Protein AF-0000000087399184 (afdb_homodimer)

Solvent-accessible surface area (backbone atoms only — not comparable to full-atom values): 32942 Å² total; per-residue (Å²): 134,83,80,76,79,78,78,76,74,74,73,71,74,70,77,68,63,53,72,43,82,43,70,51,56,51,53,71,52,62,38,62,63,51,80,40,55,45,68,60,64,39,44,40,32,40,41,39,40,37,60,69,41,22,18,40,38,37,37,50,84,40,52,25,35,52,70,45,80,89,36,70,55,24,29,40,34,38,42,43,81,86,74,78,65,67,53,68,28,19,25,39,47,91,64,73,43,91,41,28,64,58,89,46,73,46,71,50,91,42,33,50,38,33,39,34,40,36,30,37,90,70,71,98,62,91,34,32,28,35,34,36,39,39,22,40,38,69,43,52,40,63,77,70,28,48,95,85,32,74,56,32,67,65,38,59,45,56,29,75,48,35,66,50,48,49,47,56,90,86,43,40,66,37,93,84,57,29,43,40,25,63,95,53,55,79,46,74,42,61,64,66,54,52,76,48,61,38,60,62,50,82,39,52,31,51,33,59,33,68,30,34,39,34,39,50,48,63,86,54,31,27,35,32,41,37,50,38,88,72,22,28,32,52,51,47,97,88,43,86,39,75,58,17,35,37,35,38,35,34,91,95,44,78,46,71,77,44,42,31,66,64,54,60,74,71,42,77,69,74,29,29,42,40,35,41,38,38,38,32,35,86,65,76,80,35,38,23,39,36,35,40,37,39,54,45,57,70,86,60,77,77,81,124,135,85,80,76,80,77,77,77,75,73,74,71,74,70,76,69,63,52,73,42,80,44,69,53,56,52,51,70,53,62,39,62,63,51,80,40,56,44,68,60,63,38,45,40,33,41,40,38,39,38,61,70,42,21,18,41,38,36,37,48,83,41,50,25,34,52,70,45,79,90,35,69,54,23,30,40,33,39,43,45,80,85,73,78,66,68,52,69,29,19,24,40,47,90,64,75,43,92,42,29,66,58,89,48,73,46,72,50,91,42,32,50,39,34,40,35,40,35,31,38,90,71,71,99,62,90,34,34,29,36,33,37,39,39,24,38,39,68,42,53,40,65,78,69,29,49,97,86,34,73,56,32,68,67,39,60,44,55,30,77,48,34,68,51,49,49,47,55,90,86,42,41,68,38,94,84,57,30,45,39,27,63,94,52,55,79,45,76,44,60,63,67,54,50,76,46,61,39,60,62,50,82,40,51,29,50,32,59,34,69,31,34,38,35,38,49,48,62,87,53,30,27,34,33,42,37,51,38,87,70,23,27,32,50,53,46,95,89,44,86,39,76,57,18,35,37,34,39,36,35,91,95,44,77,46,70,77,42,42,32,66,63,53,61,74,70,41,77,70,74,28,31,40,40,36,40,38,37,37,33,37,87,64,76,79,34,36,23,40,37,36,42,36,38,54,45,57,69,86,59,78,74,83,124

Structure (mmCIF, N/CA/C/O backbone):
data_AF-0000000087399184-model_v1
#
loop_
_entity.id
_entity.type
_entity.pdbx_description
1 polymer 'Mannan-binding lectin serine protease 1'
#
loop_
_atom_site.group_PDB
_atom_site.id
_atom_site.type_symbol
_atom_site.label_atom_id
_atom_site.label_alt_id
_atom_site.label_comp_id
_atom_site.label_asym_id
_atom_site.label_entity_id
_atom_site.label_seq_id
_atom_site.pdbx_PDB_ins_code
_atom_site.Cartn_x
_atom_site.Cartn_y
_atom_site.Cartn_z
_atom_site.occupancy
_atom_site.B_iso_or_equiv
_atom_site.auth_seq_id
_atom_site.auth_comp_id
_atom_site.auth_asym_id
_atom_site.auth_atom_id
_atom_site.pdbx_PDB_model_num
ATOM 1 N N . MET A 1 1 ? -76.688 12.922 3.107 1 29.83 1 MET A N 1
ATOM 2 C CA . MET A 1 1 ? -75.5 12.953 3.953 1 29.83 1 MET A CA 1
ATOM 3 C C . MET A 1 1 ? -74.25 12.617 3.146 1 29.83 1 MET A C 1
ATOM 5 O O . MET A 1 1 ? -74.125 11.5 2.645 1 29.83 1 MET A O 1
ATOM 9 N N . THR A 1 2 ? -73.688 13.625 2.377 1 36.72 2 THR A N 1
ATOM 10 C CA . THR A 1 2 ? -72.562 13.617 1.479 1 36.72 2 THR A CA 1
ATOM 11 C C . THR A 1 2 ? -71.25 13.305 2.248 1 36.72 2 THR A C 1
ATOM 13 O O . THR A 1 2 ? -70.938 14.008 3.203 1 36.72 2 THR A O 1
ATOM 16 N N . SER A 1 3 ? -70.938 12.039 2.457 1 37.38 3 SER A N 1
ATOM 17 C CA . SER A 1 3 ? -69.75 11.531 3.098 1 37.38 3 SER A CA 1
ATOM 18 C C . SER A 1 3 ? -68.5 12.07 2.41 1 37.38 3 SER A C 1
ATOM 20 O O . SER A 1 3 ? -68.312 11.867 1.208 1 37.38 3 SER A O 1
ATOM 22 N N . GLY A 1 4 ? -68.062 13.305 2.662 1 31.2 4 GLY A N 1
ATOM 23 C CA . GLY A 1 4 ? -66.812 13.844 2.162 1 31.2 4 GLY A CA 1
ATOM 24 C C . GLY A 1 4 ? -65.625 13.016 2.553 1 31.2 4 GLY A C 1
ATOM 25 O O . GLY A 1 4 ? -65.375 12.781 3.738 1 31.2 4 GLY A O 1
ATOM 26 N N . ARG A 1 5 ? -65.125 12 1.702 1 39 5 ARG A N 1
ATOM 27 C CA . ARG A 1 5 ? -63.875 11.25 1.804 1 39 5 ARG A CA 1
ATOM 28 C C . ARG A 1 5 ? -62.688 12.188 1.937 1 39 5 ARG A C 1
ATOM 30 O O . ARG A 1 5 ? -62.406 12.961 1.023 1 39 5 ARG A O 1
ATOM 37 N N . CYS A 1 6 ? -62.344 12.68 3.113 1 32.59 6 CYS A N 1
ATOM 38 C CA . CYS A 1 6 ? -61.094 13.406 3.334 1 32.59 6 CYS A CA 1
ATOM 39 C C . CYS A 1 6 ? -59.906 12.555 2.969 1 32.59 6 CYS A C 1
ATOM 41 O O . CYS A 1 6 ? -59.688 11.492 3.557 1 32.59 6 CYS A O 1
ATOM 43 N N . ALA A 1 7 ? -59.469 12.555 1.679 1 35 7 ALA A N 1
ATOM 44 C CA . ALA A 1 7 ? -58.219 11.977 1.243 1 35 7 ALA A CA 1
ATOM 45 C C . ALA A 1 7 ? -57.062 12.484 2.092 1 35 7 ALA A C 1
ATOM 47 O O . ALA A 1 7 ? -56.75 13.688 2.102 1 35 7 ALA A O 1
ATOM 48 N N . PHE A 1 8 ? -56.75 11.922 3.219 1 35.72 8 PHE A N 1
ATOM 49 C CA . PHE A 1 8 ? -55.469 12.148 3.906 1 35.72 8 PHE A CA 1
ATOM 50 C C . PHE A 1 8 ? -54.312 11.883 2.975 1 35.72 8 PHE A C 1
ATOM 52 O O . PHE A 1 8 ? -54.094 10.75 2.527 1 35.72 8 PHE A O 1
ATOM 59 N N . VAL A 1 9 ? -53.969 12.836 2.074 1 35.72 9 VAL A N 1
ATOM 60 C CA . VAL A 1 9 ? -52.719 12.766 1.363 1 35.72 9 VAL A CA 1
ATOM 61 C C . VAL A 1 9 ? -51.562 12.625 2.363 1 35.72 9 VAL A C 1
ATOM 63 O O . VAL A 1 9 ? -51.344 13.523 3.176 1 35.72 9 VAL A O 1
ATOM 66 N N . LEU A 1 10 ? -51.281 11.477 2.799 1 34.38 10 LEU A N 1
ATOM 67 C CA . LEU A 1 10 ? -50 11.219 3.451 1 34.38 10 LEU A CA 1
ATOM 68 C C . LEU A 1 10 ? -48.844 11.727 2.598 1 34.38 10 LEU A C 1
ATOM 70 O O . LEU A 1 10 ? -48.594 11.211 1.508 1 34.38 10 LEU A O 1
ATOM 74 N N . LEU A 1 11 ? -48.656 13.047 2.566 1 33.34 11 LEU A N 1
ATOM 75 C CA . LEU A 1 11 ? -47.406 13.531 2.033 1 33.34 11 LEU A CA 1
ATOM 76 C C . LEU A 1 11 ? -46.219 12.758 2.619 1 33.34 11 LEU A C 1
ATOM 78 O O . LEU A 1 11 ? -45.906 12.906 3.801 1 33.34 11 LEU A O 1
ATOM 82 N N . LEU A 1 12 ? -46.125 11.547 2.238 1 37.66 12 LEU A N 1
ATOM 83 C CA . LEU A 1 12 ? -44.812 10.93 2.443 1 37.66 12 LEU A CA 1
ATOM 84 C C . LEU A 1 12 ? -43.688 11.867 2.006 1 37.66 12 LEU A C 1
ATOM 86 O O . LEU A 1 12 ? -43.531 12.148 0.814 1 37.66 12 LEU A O 1
ATOM 90 N N . LEU A 1 13 ? -43.469 12.969 2.689 1 36.5 13 LEU A N 1
ATOM 91 C CA . LEU A 1 13 ? -42.219 13.688 2.477 1 36.5 13 LEU A CA 1
ATOM 92 C C . LEU A 1 13 ? -41.062 12.711 2.264 1 36.5 13 LEU A C 1
ATOM 94 O O . LEU A 1 13 ? -40.688 11.969 3.18 1 36.5 13 LEU A O 1
ATOM 98 N N . LEU A 1 14 ? -40.969 12.078 1.201 1 39.62 14 LEU A N 1
ATOM 99 C CA . LEU A 1 14 ? -39.781 11.367 0.758 1 39.62 14 LEU A CA 1
ATOM 100 C C . LEU A 1 14 ? -38.531 12.164 1.068 1 39.62 14 LEU A C 1
ATOM 102 O O . LEU A 1 14 ? -38.344 13.266 0.548 1 39.62 14 LEU A O 1
ATOM 106 N N . ARG A 1 15 ? -38.031 12.148 2.307 1 48.31 15 ARG A N 1
ATOM 107 C CA . ARG A 1 15 ? -36.719 12.688 2.623 1 48.31 15 ARG A CA 1
ATOM 108 C C . ARG A 1 15 ? -35.719 12.336 1.539 1 48.31 15 ARG A C 1
ATOM 110 O O . ARG A 1 15 ? -35.469 11.156 1.273 1 48.31 15 ARG A O 1
ATOM 117 N N . VAL A 1 16 ? -35.656 13.031 0.496 1 51.69 16 VAL A N 1
ATOM 118 C CA . VAL A 1 16 ? -34.719 12.906 -0.616 1 51.69 16 VAL A CA 1
ATOM 119 C C . VAL A 1 16 ? -33.312 12.789 -0.08 1 51.69 16 VAL A C 1
ATOM 121 O O . VAL A 1 16 ? -32.812 13.703 0.591 1 51.69 16 VAL A O 1
ATOM 124 N N . THR A 1 17 ? -32.906 11.57 0.251 1 63 17 THR A N 1
ATOM 125 C CA . THR A 1 17 ? -31.469 11.367 0.519 1 63 17 THR A CA 1
ATOM 126 C C . THR A 1 17 ? -30.625 11.945 -0.612 1 63 17 THR A C 1
ATOM 128 O O . THR A 1 17 ? -30.859 11.648 -1.784 1 63 17 THR A O 1
ATOM 131 N N . HIS A 1 18 ? -30.062 13.156 -0.373 1 78.06 18 HIS A N 1
ATOM 132 C CA . HIS A 1 18 ? -29.094 13.695 -1.318 1 78.06 18 HIS A CA 1
ATOM 133 C C . HIS A 1 18 ? -27.797 12.875 -1.312 1 78.06 18 HIS A C 1
ATOM 135 O O . HIS A 1 18 ? -27.125 12.773 -0.284 1 78.06 18 HIS A O 1
ATOM 141 N N . GLY A 1 19 ? -27.609 11.961 -2.287 1 84.94 19 GLY A N 1
ATOM 142 C CA . GLY A 1 19 ? -26.422 11.125 -2.408 1 84.94 19 GLY A CA 1
ATOM 143 C C . GLY A 1 19 ? -25.297 11.797 -3.164 1 84.94 19 GLY A C 1
ATOM 144 O O . GLY A 1 19 ? -25.531 12.438 -4.191 1 84.94 19 GLY A O 1
ATOM 145 N N . VAL A 1 20 ? -24.094 11.867 -2.529 1 91.88 20 VAL A N 1
ATOM 146 C CA . VAL A 1 20 ? -22.891 12.406 -3.162 1 91.88 20 VAL A CA 1
ATOM 147 C C . VAL A 1 20 ? -21.922 11.266 -3.48 1 91.88 20 VAL A C 1
ATOM 149 O O . VAL A 1 20 ? -21.625 10.43 -2.619 1 91.88 20 VAL A O 1
ATOM 152 N N . ASN A 1 21 ? -21.547 11.172 -4.719 1 93.44 21 ASN A N 1
ATOM 153 C CA . ASN A 1 21 ? -20.531 10.188 -5.094 1 93.44 21 ASN A CA 1
ATOM 154 C C . ASN A 1 21 ? -19.125 10.734 -4.941 1 93.44 21 ASN A C 1
ATOM 156 O O . ASN A 1 21 ? -18.812 11.805 -5.465 1 93.44 21 ASN A O 1
ATOM 160 N N . VAL A 1 22 ? -18.359 10.008 -4.148 1 93.31 22 VAL A N 1
ATOM 161 C CA . VAL A 1 22 ? -16.969 10.383 -3.92 1 93.31 22 VAL A CA 1
ATOM 162 C C . VAL A 1 22 ? -16.047 9.312 -4.5 1 93.31 22 VAL A C 1
ATOM 164 O O . VAL A 1 22 ? -16.094 8.156 -4.082 1 93.31 22 V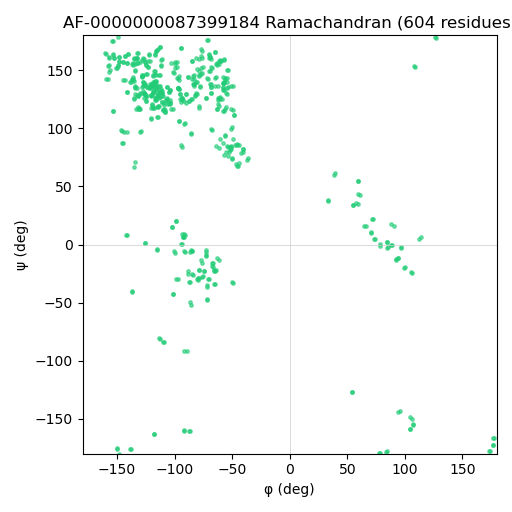AL A O 1
ATOM 167 N N . THR A 1 23 ? -15.25 9.766 -5.461 1 93.06 23 THR A N 1
ATOM 168 C CA . THR A 1 23 ? -14.383 8.812 -6.133 1 93.06 23 THR A CA 1
ATOM 169 C C . THR A 1 23 ? -12.93 9.273 -6.086 1 93.06 23 THR A C 1
ATOM 171 O O . THR A 1 23 ? -12.656 10.461 -5.891 1 93.06 23 THR A O 1
ATOM 174 N N . GLY A 1 24 ? -12.039 8.344 -6.223 1 92.69 24 GLY A N 1
ATOM 175 C CA . GLY A 1 24 ? -10.617 8.648 -6.219 1 92.69 24 GLY A CA 1
ATOM 176 C C . GLY A 1 24 ? -9.836 7.832 -5.203 1 92.69 24 GLY A C 1
ATOM 177 O O . GLY A 1 24 ? -10.422 7.098 -4.406 1 92.69 24 GLY A O 1
ATOM 178 N N . LEU A 1 25 ? -8.539 8.047 -5.176 1 95.5 25 LEU A N 1
ATOM 179 C CA . LEU A 1 25 ? -7.668 7.277 -4.293 1 95.5 25 LEU A CA 1
ATOM 180 C C . LEU A 1 25 ? -7.738 7.805 -2.863 1 95.5 25 LEU A C 1
ATOM 182 O O . LEU A 1 25 ? -7.344 7.117 -1.921 1 95.5 25 LEU A O 1
ATOM 186 N N . TYR A 1 26 ? -8.172 9.102 -2.771 1 97.19 26 TYR A N 1
ATOM 187 C CA . TYR A 1 26 ? -8.32 9.703 -1.452 1 97.19 26 TYR A CA 1
ATOM 188 C C . TYR A 1 26 ? -9.242 10.922 -1.505 1 97.19 26 TYR A C 1
ATOM 190 O O . TYR A 1 26 ? -9.539 11.43 -2.586 1 97.19 26 TYR A O 1
ATOM 198 N N . GLY A 1 27 ? -9.664 11.32 -0.363 1 96.5 27 GLY A N 1
ATOM 199 C CA . GLY A 1 27 ? -10.523 12.484 -0.299 1 96.5 27 GLY A CA 1
ATOM 200 C C . GLY A 1 27 ? -11.078 12.742 1.091 1 96.5 27 GLY A C 1
ATOM 201 O O . GLY A 1 27 ? -10.656 12.109 2.059 1 96.5 27 GLY A O 1
ATOM 202 N N . SER A 1 28 ? -11.922 13.797 1.143 1 96.25 28 SER A N 1
ATOM 203 C CA . SER A 1 28 ? -12.555 14.164 2.406 1 96.25 28 SER A CA 1
ATOM 204 C C . SER A 1 28 ? -13.969 14.695 2.186 1 96.25 28 SER A C 1
ATOM 206 O O . SER A 1 28 ? -14.336 15.062 1.066 1 96.25 28 SER A O 1
ATOM 208 N N . PHE A 1 29 ? -14.742 14.625 3.146 1 96 29 PHE A N 1
ATOM 209 C CA . PHE A 1 29 ? -16.078 15.219 3.143 1 96 29 PHE A CA 1
ATOM 210 C C . PHE A 1 29 ? -16.469 15.672 4.543 1 96 29 PHE A C 1
ATOM 212 O O . PHE A 1 29 ? -15.852 15.266 5.531 1 96 29 PHE A O 1
ATOM 219 N N . THR A 1 30 ? -17.469 16.547 4.609 1 96.31 30 THR A N 1
ATOM 220 C CA . THR A 1 30 ? -17.891 17.125 5.883 1 96.31 30 THR A CA 1
ATOM 221 C C . THR A 1 30 ? -19.406 17.125 6.004 1 96.31 30 THR A C 1
ATOM 223 O O . THR A 1 30 ? -20.109 16.984 5.004 1 96.31 30 THR A O 1
ATOM 226 N N . SER A 1 31 ? -19.859 17.219 7.25 1 96.25 31 SER A N 1
ATOM 227 C CA . SER A 1 31 ? -21.281 17.469 7.449 1 96.25 31 SER A CA 1
ATOM 228 C C . SER A 1 31 ? -21.719 18.781 6.809 1 96.25 31 SER A C 1
ATOM 230 O O . SER A 1 31 ? -20.875 19.656 6.566 1 96.25 31 SER A O 1
ATOM 232 N N . PRO A 1 32 ? -22.984 18.875 6.551 1 95.19 32 PRO A N 1
ATOM 233 C CA . PRO A 1 32 ? -23.453 20.141 5.98 1 95.19 32 PRO A CA 1
ATOM 234 C C . PRO A 1 32 ? -23.125 21.344 6.859 1 95.19 32 PRO A C 1
ATOM 236 O O . PRO A 1 32 ? -23.312 21.297 8.078 1 95.19 32 PRO A O 1
ATOM 239 N N . ASN A 1 33 ? -22.562 22.469 6.27 1 94.62 33 ASN A N 1
ATOM 240 C CA . ASN A 1 33 ? -22.297 23.766 6.906 1 94.62 33 ASN A CA 1
ATOM 241 C C . ASN A 1 33 ? -21.031 23.703 7.75 1 94.62 33 ASN A C 1
ATOM 243 O O . ASN A 1 33 ? -20.641 24.703 8.359 1 94.62 33 ASN A O 1
ATOM 247 N N . PHE A 1 34 ? -20.406 22.625 7.797 1 93.94 34 PHE A N 1
ATOM 248 C CA . PHE A 1 34 ? -19.156 22.547 8.555 1 93.94 34 PHE A CA 1
ATOM 249 C C . PHE A 1 34 ? -18.219 23.672 8.156 1 93.94 34 PHE A C 1
ATOM 251 O O . PHE A 1 34 ? -18.062 23.969 6.969 1 93.94 34 PHE A O 1
ATOM 258 N N . PRO A 1 35 ? -17.578 24.328 9.07 1 93.12 35 PRO A N 1
ATOM 259 C CA . PRO A 1 35 ? -17.406 23.984 10.484 1 93.12 35 PRO A CA 1
ATOM 260 C C . PRO A 1 35 ? -18.453 24.625 11.383 1 93.12 35 PRO A C 1
ATOM 262 O O . PRO A 1 35 ? -18.312 24.625 12.609 1 93.12 35 PRO A O 1
ATOM 265 N N . LEU A 1 36 ? -19.422 25.219 10.797 1 93.69 36 LEU A N 1
ATOM 266 C CA . LEU A 1 36 ? -20.562 25.719 11.562 1 93.69 36 LEU A CA 1
ATOM 267 C C . LEU A 1 36 ? -21.5 24.578 11.953 1 93.69 36 LEU A C 1
ATOM 269 O O . LEU A 1 36 ? -21.406 23.484 11.406 1 93.69 36 LEU A O 1
ATOM 273 N N . PRO A 1 37 ? -22.359 24.828 12.93 1 95.12 37 PRO A N 1
ATOM 274 C CA . PRO A 1 37 ? -23.281 23.781 13.312 1 95.12 37 PRO A CA 1
ATOM 275 C C . PRO A 1 37 ? -24.141 23.281 12.148 1 95.12 37 PRO A C 1
ATOM 277 O O . PRO A 1 37 ? -24.547 24.078 11.297 1 95.12 37 PRO A O 1
ATOM 280 N N . TYR A 1 38 ? -24.359 21.953 12.07 1 95.69 38 TYR A N 1
ATOM 281 C CA . TYR A 1 38 ? -25.141 21.375 10.984 1 95.69 38 TYR A CA 1
ATOM 282 C C . TYR A 1 38 ? -26.641 21.625 11.18 1 95.69 38 TYR A C 1
ATOM 284 O O . TYR A 1 38 ? -27.109 21.719 12.312 1 95.69 38 TYR A O 1
ATOM 292 N N . PRO A 1 39 ? -27.391 21.672 10.039 1 95.06 39 PRO A N 1
ATOM 293 C CA . PRO A 1 39 ? -28.828 21.938 10.133 1 95.06 39 PRO A CA 1
ATOM 294 C C . PRO A 1 39 ? -29.625 20.719 10.594 1 95.06 39 PRO A C 1
ATOM 296 O O . PRO A 1 39 ? -29.094 19.594 10.602 1 95.06 39 PRO A O 1
ATOM 299 N N . ASP A 1 40 ? -30.922 20.984 10.93 1 94.38 40 ASP A N 1
ATOM 300 C CA . ASP A 1 40 ? -31.844 19.906 11.297 1 94.38 40 ASP A CA 1
ATOM 301 C C . ASP A 1 40 ? -32.406 19.234 10.047 1 94.38 40 ASP A C 1
ATOM 303 O O . ASP A 1 40 ? -32.281 19.75 8.938 1 94.38 40 ASP A O 1
ATOM 307 N N . ASP A 1 41 ? -32.906 18 10.273 1 93.81 41 ASP A N 1
ATOM 308 C CA . ASP A 1 41 ? -33.625 17.25 9.258 1 93.81 41 ASP A CA 1
ATOM 309 C C . ASP A 1 41 ? -32.781 17 8.031 1 93.81 41 ASP A C 1
ATOM 311 O O . ASP A 1 41 ? -33.188 17.266 6.902 1 93.81 41 ASP A O 1
ATOM 315 N N . GLN A 1 42 ? -31.578 16.641 8.305 1 93.81 42 GLN A N 1
ATOM 316 C CA . GLN A 1 42 ? -30.672 16.312 7.215 1 93.81 42 GLN A CA 1
ATOM 317 C C . GLN A 1 42 ? -30.641 14.797 6.98 1 93.81 42 GLN A C 1
ATOM 319 O O . GLN A 1 42 ? -30.766 14.016 7.922 1 93.81 42 GLN A O 1
ATOM 324 N N . HIS A 1 43 ? -30.516 14.359 5.793 1 94.44 43 HIS A N 1
ATOM 325 C CA . HIS A 1 43 ? -30.266 12.992 5.344 1 94.44 43 HIS A CA 1
ATOM 326 C C . HIS A 1 43 ? -29.359 12.977 4.125 1 94.44 43 HIS A C 1
ATOM 328 O O . HIS A 1 43 ? -29.812 13.133 2.992 1 94.44 43 HIS A O 1
ATOM 334 N N . VAL A 1 44 ? -28.125 12.773 4.395 1 95.25 44 VAL A N 1
ATOM 335 C CA . VAL A 1 44 ? -27.109 12.852 3.344 1 95.25 44 VAL A CA 1
ATOM 336 C C . VAL A 1 44 ? -26.281 11.57 3.326 1 95.25 44 VAL A C 1
ATOM 338 O O . VAL A 1 44 ? -25.906 11.047 4.383 1 95.25 44 VAL A O 1
ATOM 341 N N . ALA A 1 45 ? -25.969 11.086 2.146 1 94 45 ALA A N 1
ATOM 342 C CA . ALA A 1 45 ? -25.172 9.875 1.999 1 94 45 ALA A CA 1
ATOM 343 C C . ALA A 1 45 ? -23.969 10.133 1.093 1 94 45 ALA A C 1
ATOM 345 O O . ALA A 1 45 ? -24.094 10.758 0.039 1 94 45 ALA A O 1
ATOM 346 N N . TRP A 1 46 ? -22.812 9.766 1.52 1 95.56 46 TRP A N 1
ATOM 347 C CA . TRP A 1 46 ? -21.625 9.758 0.69 1 95.56 46 TRP A CA 1
ATOM 348 C C . TRP A 1 46 ? -21.281 8.336 0.239 1 95.56 46 TRP A C 1
ATOM 350 O O . TRP A 1 46 ? -21 7.465 1.066 1 95.56 46 TRP A O 1
ATOM 360 N N . ASN A 1 47 ? -21.328 8.117 -1.014 1 94.81 47 ASN A N 1
ATOM 361 C CA . ASN A 1 47 ? -20.953 6.836 -1.598 1 94.81 47 ASN A CA 1
ATOM 362 C C . ASN A 1 47 ? -19.5 6.848 -2.09 1 94.81 47 ASN A C 1
ATOM 364 O O . ASN A 1 47 ? -19.203 7.426 -3.137 1 94.81 47 ASN A O 1
ATOM 368 N N . ILE A 1 48 ? -18.672 6.188 -1.361 1 95.75 48 ILE A N 1
ATOM 369 C CA . ILE A 1 48 ? -17.234 6.199 -1.645 1 95.75 48 ILE A CA 1
ATOM 370 C C . ILE A 1 48 ? -16.875 4.988 -2.494 1 95.75 48 ILE A C 1
ATOM 372 O O . ILE A 1 48 ? -17.266 3.861 -2.184 1 95.75 48 ILE A O 1
ATOM 376 N N . SER A 1 49 ? -16.156 5.23 -3.588 1 95.81 49 SER A N 1
ATOM 377 C CA . SER A 1 49 ? -15.656 4.168 -4.453 1 95.81 49 SER A CA 1
ATOM 378 C C . SER A 1 49 ? -14.172 4.367 -4.77 1 95.81 49 SER A C 1
ATOM 380 O O . SER A 1 49 ? -13.758 5.465 -5.145 1 95.81 49 SER A O 1
ATOM 382 N N . VAL A 1 50 ? -13.43 3.332 -4.531 1 96.69 50 VAL A N 1
ATOM 383 C CA . VAL A 1 50 ? -12.023 3.342 -4.922 1 96.69 50 VAL A CA 1
ATOM 384 C C . VAL A 1 50 ? -11.773 2.264 -5.973 1 96.69 50 VAL A C 1
ATOM 386 O O . VAL A 1 50 ? -12.625 1.407 -6.211 1 96.69 50 VAL A O 1
ATOM 389 N N . PRO A 1 51 ? -10.672 2.285 -6.629 1 95.75 51 PRO A N 1
ATOM 390 C CA . PRO A 1 51 ? -10.406 1.32 -7.699 1 95.75 51 PRO A CA 1
ATOM 391 C C . PRO A 1 51 ? -10.352 -0.119 -7.191 1 95.75 51 PRO A C 1
ATOM 393 O O . PRO A 1 51 ? -10.031 -0.356 -6.027 1 95.75 51 PRO A O 1
ATOM 396 N N . GLY A 1 52 ? -10.641 -1.02 -8.102 1 94.81 52 GLY A N 1
ATOM 397 C CA . GLY A 1 52 ? -10.508 -2.428 -7.766 1 94.81 52 GLY A CA 1
ATOM 398 C C . GLY A 1 52 ? -9.133 -2.785 -7.227 1 94.81 52 GLY A C 1
ATOM 399 O O . GLY A 1 52 ? -8.133 -2.184 -7.617 1 94.81 52 GLY A O 1
ATOM 400 N N . GLY A 1 53 ? -9.117 -3.848 -6.336 1 94.81 53 GLY A N 1
ATOM 401 C CA . GLY A 1 53 ? -7.855 -4.246 -5.734 1 94.81 53 GLY A CA 1
ATOM 402 C C . GLY A 1 53 ? -7.492 -3.432 -4.508 1 94.81 53 GLY A C 1
ATOM 403 O O . GLY A 1 53 ? -6.414 -3.605 -3.938 1 94.81 53 GLY A O 1
ATOM 404 N N . HIS A 1 54 ? -8.406 -2.504 -4.148 1 96.44 54 HIS A N 1
ATOM 405 C CA . HIS A 1 54 ? -8.195 -1.675 -2.971 1 96.44 54 HIS A CA 1
ATOM 406 C C . HIS A 1 54 ? -9.367 -1.777 -2.002 1 96.44 54 HIS A C 1
ATOM 408 O O . HIS A 1 54 ? -10.469 -2.162 -2.396 1 96.44 54 HIS A O 1
ATOM 414 N N . ARG A 1 55 ? -9.039 -1.525 -0.836 1 95 55 ARG A N 1
ATOM 415 C CA . ARG A 1 55 ? -10.07 -1.317 0.168 1 95 55 ARG A CA 1
ATOM 416 C C . ARG A 1 55 ? -10.086 0.13 0.648 1 95 55 ARG A C 1
ATOM 418 O O . ARG A 1 55 ? -9.203 0.914 0.301 1 95 55 ARG A O 1
ATOM 425 N N . ILE A 1 56 ? -11.109 0.47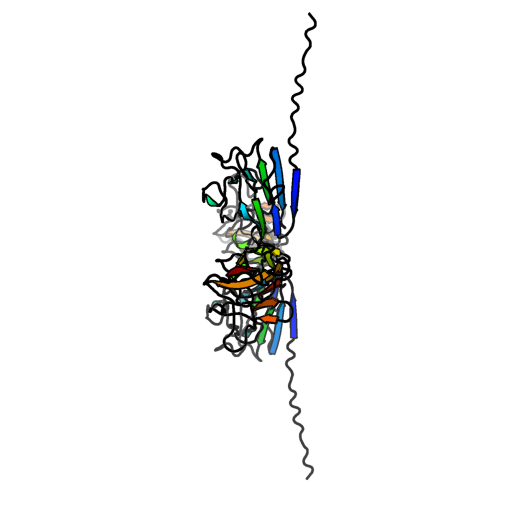8 1.404 1 95.56 56 ILE A N 1
ATOM 426 C CA . ILE A 1 56 ? -11.273 1.866 1.82 1 95.56 56 ILE A CA 1
ATOM 427 C C . ILE A 1 56 ? -10.891 2.016 3.289 1 95.56 56 ILE A C 1
ATOM 429 O O . ILE A 1 56 ? -11.289 1.206 4.129 1 95.56 56 ILE A O 1
ATOM 433 N N . ARG A 1 57 ? -10.117 2.938 3.574 1 96.25 57 ARG A N 1
ATOM 434 C CA . ARG A 1 57 ? -9.758 3.383 4.918 1 96.25 57 ARG A CA 1
ATOM 435 C C . ARG A 1 57 ? -10.477 4.684 5.27 1 96.25 57 ARG A C 1
ATOM 437 O O . ARG A 1 57 ? -10.32 5.688 4.574 1 96.25 57 ARG A O 1
ATOM 444 N N . LEU A 1 58 ? -11.234 4.68 6.312 1 95.62 58 LEU A N 1
ATOM 445 C CA . LEU A 1 58 ? -12.016 5.844 6.703 1 95.62 58 LEU A CA 1
ATOM 446 C C . LEU A 1 58 ? -11.742 6.227 8.156 1 95.62 58 LEU A C 1
ATOM 448 O O . LEU A 1 58 ? -11.664 5.355 9.023 1 95.62 58 LEU A O 1
ATOM 452 N N . TYR A 1 59 ? -11.594 7.48 8.414 1 95 59 TYR A N 1
ATOM 453 C CA . TYR A 1 59 ? -11.43 7.973 9.773 1 95 59 TYR A CA 1
ATOM 454 C C . TYR A 1 59 ? -11.906 9.414 9.891 1 95 59 TYR A C 1
ATOM 456 O O . TYR A 1 59 ? -12.109 10.094 8.883 1 95 59 TYR A O 1
ATOM 464 N N . PHE A 1 60 ? -12.125 9.867 11.102 1 93.75 60 PHE A N 1
ATOM 465 C CA . PHE A 1 60 ? -12.688 11.195 11.344 1 93.75 60 PHE A CA 1
ATOM 466 C C . PHE A 1 60 ? -11.664 12.094 12.023 1 93.75 60 PHE A C 1
ATOM 468 O O . PHE A 1 60 ? -11.062 11.719 13.031 1 93.75 60 PHE A O 1
ATOM 475 N N . GLY A 1 61 ? -11.445 13.242 11.406 1 91.5 61 GLY A N 1
ATOM 476 C CA . GLY A 1 61 ? -10.562 14.219 12.008 1 91.5 61 GLY A CA 1
ATOM 477 C C . GLY A 1 61 ? -11.25 15.102 13.031 1 91.5 61 GLY A C 1
ATOM 478 O O . GLY A 1 61 ? -10.602 15.703 13.891 1 91.5 61 GLY A O 1
ATOM 479 N N . HIS A 1 62 ? -12.5 15.266 12.898 1 92.12 62 HIS A N 1
ATOM 480 C CA . HIS A 1 62 ? -13.375 16 13.797 1 92.12 62 HIS A CA 1
ATOM 481 C C . HIS A 1 62 ? -14.734 15.336 13.914 1 92.12 62 HIS A C 1
ATOM 483 O O . HIS A 1 62 ? -15.281 14.844 12.922 1 92.12 62 HIS A O 1
ATOM 489 N N . PHE A 1 63 ? -15.242 15.383 15.164 1 93.75 63 PHE A N 1
ATOM 490 C CA . PHE A 1 63 ? -16.531 14.734 15.352 1 93.75 63 PHE A CA 1
ATOM 491 C C . PHE A 1 63 ? -17.297 15.352 16.516 1 93.75 63 PHE A C 1
ATOM 493 O O . PHE A 1 63 ? -16.844 15.281 17.656 1 93.75 63 PHE A O 1
ATOM 500 N N . SER A 1 64 ? -18.375 15.945 16.188 1 93.81 64 SER A N 1
ATOM 501 C CA . SER A 1 64 ? -19.234 16.594 17.172 1 93.81 64 SER A CA 1
ATOM 502 C C . SER A 1 64 ? -20.703 16.484 16.781 1 93.81 64 SER A C 1
ATOM 504 O O . SER A 1 64 ? -21.203 17.281 15.992 1 93.81 64 SER A O 1
ATOM 506 N N . LEU A 1 65 ? -21.375 15.477 17.422 1 94.69 65 LEU A N 1
ATOM 507 C CA . LEU A 1 65 ? -22.797 15.289 17.141 1 94.69 65 LEU A CA 1
ATOM 508 C C . LEU A 1 65 ? -23.594 15.258 18.453 1 94.69 65 LEU A C 1
ATOM 510 O O . LEU A 1 65 ? -23.031 15.023 19.516 1 94.69 65 LEU A O 1
ATOM 514 N N . GLU A 1 66 ? -24.859 15.492 18.297 1 93.44 66 GLU A N 1
ATOM 515 C CA . GLU A 1 66 ? -25.75 15.453 19.453 1 93.44 66 GLU A CA 1
ATOM 516 C C . GLU A 1 66 ? -25.734 14.078 20.109 1 93.44 66 GLU A C 1
ATOM 518 O O . GLU A 1 66 ? -25.969 13.062 19.469 1 93.44 66 GLU A O 1
ATOM 523 N N . PRO A 1 67 ? -25.438 14.109 21.422 1 90.75 67 PRO A N 1
ATOM 524 C CA . PRO A 1 67 ? -25.422 12.828 22.125 1 90.75 67 PRO A CA 1
ATOM 525 C C . PRO A 1 67 ? -26.828 12.242 22.312 1 90.75 67 PRO A C 1
ATOM 527 O O . PRO A 1 67 ? -27.797 12.992 22.484 1 90.75 67 PRO A O 1
ATOM 530 N N . SER A 1 68 ? -26.891 11.023 22.188 1 89.06 68 SER A N 1
ATOM 531 C CA . SER A 1 68 ? -28.141 10.312 22.484 1 89.06 68 SER A CA 1
ATOM 532 C C . SER A 1 68 ? -27.875 8.852 22.812 1 89.06 68 SER A C 1
ATOM 534 O O . SER A 1 68 ? -26.828 8.305 22.453 1 89.06 68 SER A O 1
ATOM 536 N N . ASN A 1 69 ? -28.766 8.336 23.547 1 87.38 69 ASN A N 1
ATOM 537 C CA . ASN A 1 69 ? -28.656 6.906 23.812 1 87.38 69 ASN A CA 1
ATOM 538 C C . ASN A 1 69 ? -28.766 6.082 22.531 1 87.38 69 ASN A C 1
ATOM 540 O O . ASN A 1 69 ? -29.703 6.246 21.766 1 87.38 69 ASN A O 1
ATOM 544 N N . ARG A 1 70 ? -27.766 5.32 22.219 1 87.12 70 ARG A N 1
ATOM 545 C CA . ARG A 1 70 ? -27.688 4.426 21.062 1 87.12 70 ARG A CA 1
ATOM 546 C C . ARG A 1 70 ? -27.719 5.207 19.75 1 87.12 70 ARG A C 1
ATOM 548 O O . ARG A 1 70 ? -28.188 4.699 18.734 1 87.12 70 ARG A O 1
ATOM 555 N N . CYS A 1 71 ? -27.469 6.504 19.891 1 90.56 71 CYS A N 1
ATOM 556 C CA . CYS A 1 71 ? -27.391 7.363 18.719 1 90.56 71 CYS A CA 1
ATOM 557 C C . CYS A 1 71 ? -28.703 7.344 17.938 1 90.56 71 CYS A C 1
ATOM 559 O O . CYS A 1 71 ? -28.703 7.129 16.719 1 90.56 71 CYS A O 1
ATOM 561 N N . GLU A 1 72 ? -29.766 7.648 18.625 1 89.69 72 GLU A N 1
ATOM 562 C CA . GLU A 1 72 ? -31.094 7.59 18.047 1 89.69 72 GLU A CA 1
ATOM 563 C C . GLU A 1 72 ? -31.469 8.914 17.375 1 89.69 72 GLU A C 1
ATOM 565 O O . GLU A 1 72 ? -32.312 8.945 16.484 1 89.69 72 GLU A O 1
ATOM 570 N N . TYR A 1 73 ? -30.859 9.961 17.766 1 92.19 73 TYR A N 1
ATOM 571 C CA . TYR A 1 73 ? -31.188 11.273 17.219 1 92.19 73 TYR A CA 1
ATOM 572 C C . TYR A 1 73 ? -30.312 11.609 16.031 1 92.19 73 TYR A C 1
ATOM 574 O O . TYR A 1 73 ? -30.562 11.156 14.906 1 92.19 73 TYR A O 1
ATOM 582 N N . ASP A 1 74 ? -29.188 12.266 16.266 1 94.31 74 ASP A N 1
ATOM 583 C CA . ASP A 1 74 ? -28.234 12.539 15.195 1 94.31 74 ASP A CA 1
ATOM 584 C C . ASP A 1 74 ? -27.125 11.492 15.164 1 94.31 74 ASP A C 1
ATOM 586 O O . ASP A 1 74 ? -26.594 11.117 16.219 1 94.31 74 ASP A O 1
ATOM 590 N N . TYR A 1 75 ? -26.844 11.016 13.93 1 94 75 TYR A N 1
ATOM 591 C CA . TYR A 1 75 ? -25.797 10 13.875 1 94 75 TYR A CA 1
ATOM 592 C C . TYR A 1 75 ? -25.156 9.938 12.492 1 94 75 TYR A C 1
ATOM 594 O O . TYR A 1 75 ? -25.719 10.453 11.523 1 94 75 TYR A O 1
ATOM 602 N N . VAL A 1 76 ? -24 9.352 12.484 1 94.69 76 VAL A N 1
ATOM 603 C CA . VAL A 1 76 ? -23.312 8.922 11.266 1 94.69 76 VAL A CA 1
ATOM 604 C C . VAL A 1 76 ? -23.25 7.402 11.211 1 94.69 76 VAL A C 1
ATOM 606 O O . VAL A 1 76 ? -22.875 6.754 12.195 1 94.69 76 VAL A O 1
ATOM 609 N N . GLN A 1 77 ? -23.625 6.926 10.109 1 91.69 77 GLN A N 1
ATOM 610 C CA . GLN A 1 77 ? -23.672 5.473 9.969 1 91.69 77 GLN A CA 1
ATOM 611 C C . GLN A 1 77 ? -22.875 5.016 8.742 1 91.69 77 GLN A C 1
ATOM 613 O O . GLN A 1 77 ? -22.953 5.633 7.68 1 91.69 77 GLN A O 1
ATOM 618 N N . GLN A 1 78 ? -22.062 4.074 9.023 1 88.44 78 GLN A N 1
ATOM 619 C CA . GLN A 1 78 ? -21.344 3.443 7.922 1 88.44 78 GLN A CA 1
ATOM 620 C C . GLN A 1 78 ? -22.078 2.197 7.43 1 88.44 78 GLN A C 1
ATOM 622 O O . GLN A 1 78 ? -22.391 1.302 8.219 1 88.44 78 GLN A O 1
ATOM 627 N N . VAL A 1 79 ? -22.328 2.186 6.191 1 78.19 79 VAL A N 1
ATOM 628 C CA . VAL A 1 79 ? -23.031 1.062 5.578 1 78.19 79 VAL A CA 1
ATOM 629 C C . VAL A 1 79 ? -22.109 0.36 4.586 1 78.19 79 VAL A C 1
ATOM 631 O O . VAL A 1 79 ? -21.531 1 3.701 1 78.19 79 VAL A O 1
ATOM 634 N N . LEU A 1 80 ? -21.688 -0.846 4.934 1 70.44 80 LEU A N 1
ATOM 635 C CA . LEU A 1 80 ? -20.828 -1.621 4.043 1 70.44 80 LEU A CA 1
ATOM 636 C C . LEU A 1 80 ? -21.656 -2.273 2.934 1 70.44 80 LEU A C 1
ATOM 638 O O . LEU A 1 80 ? -22.859 -2.486 3.09 1 70.44 80 LEU A O 1
ATOM 642 N N . ALA A 1 81 ? -21 -2.334 1.822 1 59.47 81 ALA A N 1
ATOM 643 C CA . ALA A 1 81 ? -21.672 -3.053 0.736 1 59.47 81 ALA A CA 1
ATOM 644 C C . ALA A 1 81 ? -22.031 -4.473 1.158 1 59.47 81 ALA A C 1
ATOM 646 O O . ALA A 1 81 ? -21.172 -5.219 1.644 1 59.47 81 ALA A O 1
ATOM 647 N N . GLY A 1 82 ? -23.281 -4.816 1.208 1 57.28 82 GLY A N 1
ATOM 648 C CA . GLY A 1 82 ? -23.891 -6.102 1.523 1 57.28 82 GLY A CA 1
ATOM 649 C C . GLY A 1 82 ? -24.688 -6.086 2.812 1 57.28 82 GLY A C 1
ATOM 650 O O . GLY A 1 82 ? -25.328 -7.082 3.168 1 57.28 82 GLY A O 1
ATOM 651 N N . GLY A 1 83 ? -24.922 -5.102 3.48 1 55.44 83 GLY A N 1
ATOM 652 C CA . GLY A 1 83 ? -26.016 -4.738 4.367 1 55.44 83 GLY A CA 1
ATOM 653 C C . GLY A 1 83 ? -25.75 -5.117 5.816 1 55.44 83 GLY A C 1
ATOM 654 O O . GLY A 1 83 ? -26.562 -4.805 6.695 1 55.44 83 GLY A O 1
ATOM 655 N N . ASN A 1 84 ? -24.688 -6.004 6.25 1 56.34 84 ASN A N 1
ATOM 656 C CA . ASN A 1 84 ? -24.938 -6.629 7.543 1 56.34 84 ASN A CA 1
ATOM 657 C C . ASN A 1 84 ? -24.484 -5.746 8.695 1 56.34 84 ASN A C 1
ATOM 659 O O . ASN A 1 84 ? -25.062 -5.773 9.781 1 56.34 84 ASN A O 1
ATOM 663 N N . GLU A 1 85 ? -23.172 -5.297 8.586 1 61.31 85 GLU A N 1
ATOM 664 C CA . GLU A 1 85 ? -22.719 -4.676 9.828 1 61.31 85 GLU A CA 1
ATOM 665 C C . GLU A 1 85 ? -22.594 -3.162 9.664 1 61.31 85 GLU A C 1
ATOM 667 O O . GLU A 1 85 ? -22.047 -2.682 8.664 1 61.31 85 GLU A O 1
ATOM 672 N N . THR A 1 86 ? -23.469 -2.449 10.469 1 76.81 86 THR A N 1
ATOM 673 C CA . THR A 1 86 ? -23.516 -0.994 10.406 1 76.81 86 THR A CA 1
ATOM 674 C C . THR A 1 86 ? -22.906 -0.374 11.656 1 76.81 86 THR A C 1
ATOM 676 O O . THR A 1 86 ? -23.125 -0.85 12.766 1 76.81 86 THR A O 1
ATOM 679 N N . LEU A 1 87 ? -21.766 0.328 11.508 1 86 87 LEU A N 1
ATOM 680 C CA . LEU A 1 87 ? -21.25 1.154 12.602 1 86 87 LEU A CA 1
ATOM 681 C C . LEU A 1 87 ? -21.984 2.49 12.656 1 86 87 LEU A C 1
ATOM 683 O O . LEU A 1 87 ? -22.25 3.104 11.625 1 86 87 LEU A O 1
ATOM 687 N N . ARG A 1 88 ? -22.453 2.795 13.906 1 90.25 88 ARG A N 1
ATOM 688 C CA . ARG A 1 88 ? -23.156 4.059 14.109 1 90.25 88 ARG A CA 1
ATOM 689 C C . ARG A 1 88 ? -22.453 4.902 15.172 1 90.25 88 ARG A C 1
ATOM 691 O O . ARG A 1 88 ? -22.047 4.387 16.219 1 90.25 88 ARG A O 1
ATOM 698 N N . PHE A 1 89 ? -22.297 6.176 14.867 1 92.94 89 PHE A N 1
ATOM 699 C CA . PHE A 1 89 ? -21.562 7.043 15.789 1 92.94 89 PHE A CA 1
ATOM 700 C C . PHE A 1 89 ? -22.375 8.297 16.109 1 92.94 89 PHE A C 1
ATOM 702 O O . PHE A 1 89 ? -23.125 8.797 15.25 1 92.94 89 PHE A O 1
ATOM 709 N N . CYS A 1 90 ? -22.266 8.742 17.266 1 92.19 90 CYS A N 1
ATOM 710 C CA . CYS A 1 90 ? -22.781 10.016 17.719 1 92.19 90 CYS A CA 1
ATOM 711 C C . CYS A 1 90 ? -21.938 10.594 18.844 1 92.19 90 CYS A C 1
ATOM 713 O O . CYS A 1 90 ? -20.812 10.125 19.078 1 92.19 90 CYS A O 1
ATOM 715 N N . ASP A 1 91 ? -22.266 11.625 19.422 1 87.25 91 ASP A N 1
ATOM 716 C CA . ASP A 1 91 ? -21.641 12.227 20.578 1 87.25 91 ASP A CA 1
ATOM 717 C C . ASP A 1 91 ? -20.438 13.094 20.172 1 87.25 91 ASP A C 1
ATOM 719 O O . ASP A 1 91 ? -20.25 13.383 18.984 1 87.25 91 ASP A O 1
ATOM 723 N N . GLU A 1 92 ? -19.797 13.641 21.156 1 79 92 GLU A N 1
ATOM 724 C CA . GLU A 1 92 ? -18.656 14.523 20.938 1 79 92 GLU A CA 1
ATOM 725 C C . GLU A 1 92 ? -17.344 13.836 21.297 1 79 92 GLU A C 1
ATOM 727 O O . GLU A 1 92 ? -17.266 13.109 22.281 1 79 92 GLU A O 1
ATOM 732 N N . GLU A 1 93 ? -16.406 13.977 20.5 1 68.56 93 GLU A N 1
ATOM 733 C CA . GLU A 1 93 ? -15.102 13.32 20.609 1 68.56 93 GLU A CA 1
ATOM 734 C C . GLU A 1 93 ? -14.516 13.492 22 1 68.56 93 GLU A C 1
ATOM 736 O O . GLU A 1 93 ? -13.852 12.594 22.516 1 68.56 93 GLU A O 1
ATOM 741 N N . GLU A 1 94 ? -14.789 14.586 22.641 1 66.88 94 GLU A N 1
ATOM 742 C CA . GLU A 1 94 ? -14.188 14.898 23.938 1 66.88 94 GLU A CA 1
ATOM 743 C C . GLU A 1 94 ? -14.688 13.945 25.016 1 66.88 94 GLU A C 1
ATOM 745 O O . GLU A 1 94 ? -14.047 13.781 26.047 1 66.88 94 GLU A O 1
ATOM 750 N N . LYS A 1 95 ? -15.75 13.273 24.703 1 64.06 95 LYS A N 1
ATOM 751 C CA . LYS A 1 95 ? -16.359 12.445 25.75 1 64.06 95 LYS A CA 1
ATOM 752 C C . LYS A 1 95 ? -15.82 11.023 25.703 1 64.06 95 LYS A C 1
ATOM 754 O O . LYS A 1 95 ? -16.109 10.211 26.594 1 64.06 95 LYS A O 1
ATOM 759 N N . ASN A 1 96 ? -14.867 10.781 24.891 1 64.44 96 ASN A N 1
ATOM 760 C CA . ASN A 1 96 ? -14.219 9.484 24.75 1 64.44 96 ASN A CA 1
ATOM 761 C C . ASN A 1 96 ? -15.195 8.336 24.984 1 64.44 96 ASN A C 1
ATOM 763 O O . ASN A 1 96 ? -14.883 7.391 25.719 1 64.44 96 ASN A O 1
ATOM 767 N N . SER A 1 97 ? -16.375 8.516 24.516 1 70.75 97 SER A N 1
ATOM 768 C CA . SER A 1 97 ? -17.406 7.48 24.672 1 70.75 97 SER A CA 1
ATOM 769 C C . SER A 1 97 ? -17.297 6.449 23.547 1 70.75 97 SER A C 1
ATOM 771 O O . SER A 1 97 ? -16.703 6.707 22.5 1 70.75 97 SER A O 1
ATOM 773 N N . GLU A 1 98 ? -17.812 5.281 23.781 1 76.56 98 GLU A N 1
ATOM 774 C CA . GLU A 1 98 ? -17.828 4.195 22.797 1 76.56 98 GLU A CA 1
ATOM 775 C C . GLU A 1 98 ? -18.656 4.57 21.578 1 76.56 98 GLU A C 1
ATOM 777 O O . GLU A 1 98 ? -18.516 3.955 20.516 1 76.56 98 GLU A O 1
ATOM 782 N N . SER A 1 99 ? -19.391 5.688 21.75 1 80.44 99 SER A N 1
ATOM 783 C CA . SER A 1 99 ? -20.297 6.07 20.672 1 80.44 99 SER A CA 1
ATOM 784 C C . SER A 1 99 ? -19.609 7.023 19.703 1 80.44 99 SER A C 1
ATOM 786 O O . SER A 1 99 ? -20.172 7.375 18.656 1 80.44 99 SER A O 1
ATOM 788 N N . THR A 1 100 ? -18.391 7.43 20.047 1 86.44 100 THR A N 1
ATOM 789 C CA . THR A 1 100 ? -17.625 8.32 19.172 1 86.44 100 THR A CA 1
ATOM 790 C C . THR A 1 100 ? -16.578 7.543 18.391 1 86.44 100 THR A C 1
ATOM 792 O O . THR A 1 100 ? -16.062 6.531 18.859 1 86.44 100 THR A O 1
ATOM 795 N N . PRO A 1 101 ? -16.281 7.941 17.25 1 86.88 101 PRO A N 1
ATOM 796 C CA . PRO A 1 101 ? -15.266 7.219 16.484 1 86.88 101 PRO A CA 1
ATOM 797 C C . PRO A 1 101 ? -13.859 7.402 17.047 1 86.88 101 PRO A C 1
ATOM 799 O O . PRO A 1 101 ? -13.039 6.484 16.984 1 86.88 101 PRO A O 1
ATOM 802 N N . GLY A 1 102 ? -13.609 8.602 17.688 1 84.94 102 GLY A N 1
ATOM 803 C CA . GLY A 1 102 ? -12.266 8.852 18.188 1 84.94 102 GLY A CA 1
ATOM 804 C C . GLY A 1 102 ? -11.188 8.688 17.141 1 84.94 102 GLY A C 1
ATOM 805 O O . GLY A 1 102 ? -11.281 9.266 16.047 1 84.94 102 GLY A O 1
ATOM 806 N N . ASN A 1 103 ? -10.18 7.84 17.5 1 85.94 103 ASN A N 1
ATOM 807 C CA . ASN A 1 103 ? -9.078 7.621 16.578 1 85.94 103 ASN A CA 1
ATOM 808 C C . ASN A 1 103 ? -9.258 6.328 15.789 1 85.94 103 ASN A C 1
ATOM 810 O O . ASN A 1 103 ? -8.289 5.797 15.234 1 85.94 103 ASN A O 1
ATOM 814 N N . MET A 1 104 ? -10.445 5.922 15.766 1 89.5 104 MET A N 1
ATOM 815 C CA . MET A 1 104 ? -10.734 4.66 15.094 1 89.5 104 MET A CA 1
ATOM 816 C C . MET A 1 104 ? -10.547 4.789 13.586 1 89.5 104 MET A C 1
ATOM 818 O O . MET A 1 104 ? -10.914 5.812 13 1 89.5 104 MET A O 1
ATOM 822 N N . VAL A 1 105 ? -9.938 3.74 13.031 1 92.69 105 VAL A N 1
ATOM 823 C CA . VAL A 1 105 ? -9.828 3.629 11.586 1 92.69 105 VAL A CA 1
ATOM 824 C C . VAL A 1 105 ? -10.742 2.516 11.078 1 92.69 105 VAL A C 1
ATOM 826 O O . VAL A 1 105 ? -10.641 1.371 11.523 1 92.69 105 VAL A O 1
ATOM 829 N N . ILE A 1 106 ? -11.594 2.869 10.242 1 92 106 ILE A N 1
ATOM 830 C CA . ILE A 1 106 ? -12.531 1.899 9.68 1 92 106 ILE A CA 1
ATOM 831 C C . ILE A 1 106 ? -11.992 1.373 8.352 1 92 106 ILE A C 1
ATOM 833 O O . ILE A 1 106 ? -11.703 2.15 7.441 1 92 106 ILE A O 1
ATOM 837 N N . LEU A 1 107 ? -11.883 0.046 8.258 1 92.81 107 LEU A N 1
ATOM 838 C CA . LEU A 1 107 ? -11.414 -0.594 7.031 1 92.81 107 LEU A CA 1
ATOM 839 C C . LEU A 1 107 ? -12.5 -1.474 6.422 1 92.81 107 LEU A C 1
ATOM 841 O O . LEU A 1 107 ? -13.148 -2.244 7.133 1 92.81 107 LEU A O 1
ATOM 845 N N . THR A 1 108 ? -12.664 -1.328 5.168 1 91.81 108 THR A N 1
ATOM 846 C CA . THR A 1 108 ? -13.648 -2.166 4.492 1 91.81 108 THR A CA 1
ATOM 847 C C . THR A 1 108 ? -12.984 -3.406 3.896 1 91.81 108 THR A C 1
ATOM 849 O O . THR A 1 108 ? -11.758 -3.496 3.844 1 91.81 108 THR A O 1
ATOM 852 N N . ALA A 1 109 ? -13.844 -4.367 3.449 1 86.94 109 ALA A N 1
ATOM 853 C CA . ALA A 1 109 ? -13.344 -5.555 2.766 1 86.94 109 ALA A CA 1
ATOM 854 C C . ALA A 1 109 ? -13.188 -5.305 1.268 1 86.94 109 ALA A C 1
ATOM 856 O O . ALA A 1 109 ? -12.281 -5.844 0.63 1 86.94 109 ALA A O 1
ATOM 857 N N . GLY A 1 110 ? -14.117 -4.422 0.753 1 89.56 110 GLY A N 1
ATOM 858 C CA . GLY A 1 110 ? -14.117 -4.137 -0.672 1 89.56 110 GLY A CA 1
ATOM 859 C C . GLY A 1 110 ? -13.844 -2.676 -0.985 1 89.56 110 GLY A C 1
ATOM 860 O O . GLY A 1 110 ? -13.305 -1.946 -0.154 1 89.56 110 GLY A O 1
ATOM 861 N N . ASN A 1 111 ? -14.211 -2.385 -2.221 1 94.62 111 ASN A N 1
ATOM 862 C CA . ASN A 1 111 ? -13.812 -1.061 -2.68 1 94.62 111 ASN A CA 1
ATOM 863 C C . ASN A 1 111 ? -14.977 -0.078 -2.648 1 94.62 111 ASN A C 1
ATOM 865 O O . ASN A 1 111 ? -14.93 0.973 -3.291 1 94.62 111 ASN A O 1
ATOM 869 N N . LEU A 1 112 ? -16.078 -0.461 -1.932 1 93.81 112 LEU A N 1
ATOM 870 C CA . LEU A 1 112 ? -17.25 0.406 -1.842 1 93.81 112 LEU A CA 1
ATOM 871 C C . LEU A 1 112 ? -17.656 0.616 -0.388 1 93.81 112 LEU A C 1
ATOM 873 O O . LEU A 1 112 ? -17.562 -0.302 0.428 1 93.81 112 LEU A O 1
ATOM 877 N N . MET A 1 113 ? -18.141 1.773 -0.073 1 92.56 113 MET A N 1
ATOM 878 C CA . MET A 1 113 ? -18.641 2.102 1.255 1 92.56 113 MET A CA 1
ATOM 879 C C . MET A 1 113 ? -19.578 3.301 1.194 1 92.56 113 MET A C 1
ATOM 881 O O . MET A 1 113 ? -19.359 4.234 0.421 1 92.56 113 MET A O 1
ATOM 885 N N . SER A 1 114 ? -20.578 3.25 1.963 1 93.25 114 SER A N 1
ATOM 886 C CA . SER A 1 114 ? -21.469 4.402 2.09 1 93.25 114 SER A CA 1
ATOM 887 C C . SER A 1 114 ? -21.484 4.934 3.52 1 93.25 114 SER A C 1
ATOM 889 O O . SER A 1 114 ? -21.5 4.152 4.477 1 93.25 114 SER A O 1
ATOM 891 N N . VAL A 1 115 ? -21.422 6.203 3.65 1 94.19 115 VAL A N 1
ATOM 892 C CA . VAL A 1 115 ? -21.531 6.879 4.938 1 94.19 115 VAL A CA 1
ATOM 893 C C . VAL A 1 115 ? -22.781 7.758 4.945 1 94.19 115 VAL A C 1
ATOM 895 O O . VAL A 1 115 ? -22.969 8.602 4.059 1 94.19 115 VAL A O 1
ATOM 898 N N . VAL A 1 116 ? -23.594 7.586 5.91 1 94.31 116 VAL A N 1
ATOM 899 C CA . VAL A 1 116 ? -24.875 8.305 5.957 1 94.31 116 VAL A CA 1
ATOM 900 C C . VAL A 1 116 ? -24.922 9.18 7.207 1 94.31 116 VAL A C 1
ATOM 902 O O . VAL A 1 116 ? -24.594 8.719 8.305 1 94.31 116 VAL A O 1
ATOM 905 N N . PHE A 1 117 ? -25.312 10.406 6.973 1 95.56 117 PHE A N 1
ATOM 906 C CA . PHE A 1 117 ? -25.547 11.328 8.078 1 95.56 117 PHE A CA 1
ATOM 907 C C . PHE A 1 117 ? -27.031 11.656 8.188 1 95.56 117 PHE A C 1
ATOM 909 O O . PHE A 1 117 ? -27.688 11.992 7.195 1 95.56 117 PHE A O 1
ATOM 916 N N . ARG A 1 118 ? -27.453 11.57 9.453 1 94.56 118 ARG A N 1
ATOM 917 C CA . ARG A 1 118 ? -28.844 11.906 9.727 1 94.56 118 ARG A CA 1
ATOM 918 C C . ARG A 1 118 ? -28.969 12.805 10.953 1 94.56 118 ARG A C 1
ATOM 920 O O . ARG A 1 118 ? -28.344 12.531 11.984 1 94.56 118 ARG A O 1
ATOM 927 N N . SER A 1 119 ? -29.672 13.859 10.773 1 94.81 119 SER A N 1
ATOM 928 C CA . SER A 1 119 ? -30.016 14.695 11.914 1 94.81 119 SER A CA 1
ATOM 929 C C . SER A 1 119 ? -31.531 14.789 12.109 1 94.81 119 SER A C 1
ATOM 931 O O . SER A 1 119 ? -32.281 14.82 11.133 1 94.81 119 SER A O 1
ATOM 933 N N . ASP A 1 120 ? -31.984 14.875 13.328 1 93.31 120 ASP A N 1
ATOM 934 C CA . ASP A 1 120 ? -33.406 14.93 13.609 1 93.31 120 ASP A CA 1
ATOM 935 C C . ASP A 1 120 ? -33.938 16.359 13.578 1 93.31 120 ASP A C 1
ATOM 937 O O . ASP A 1 120 ? -33.312 17.234 12.945 1 93.31 120 ASP A O 1
ATOM 941 N N . TYR A 1 121 ? -35.125 16.672 14.195 1 91.19 121 TYR A N 1
ATOM 942 C CA . TYR A 1 121 ? -35.844 17.922 14.023 1 91.19 121 TYR A CA 1
ATOM 943 C C . TYR A 1 121 ? -35.312 19 14.969 1 91.19 121 TYR A C 1
ATOM 945 O O . TYR A 1 121 ? -35.719 20.172 14.883 1 91.19 121 TYR A O 1
ATOM 953 N N . SER A 1 122 ? -34.344 18.672 15.922 1 87.12 122 SER A N 1
ATOM 954 C CA . SER A 1 122 ? -33.844 19.688 16.828 1 87.12 122 SER A CA 1
ATOM 955 C C . SER A 1 122 ? -32.469 19.312 17.344 1 87.12 122 SER A C 1
ATOM 957 O O . SER A 1 122 ? -32.094 18.141 17.359 1 87.12 122 SER A O 1
ATOM 959 N N . ASN A 1 123 ? -31.688 20.375 17.625 1 80.44 123 ASN A N 1
ATOM 960 C CA . ASN A 1 123 ? -30.391 20.203 18.297 1 80.44 123 ASN A CA 1
ATOM 961 C C . ASN A 1 123 ? -30.344 20.969 19.609 1 80.44 123 ASN A C 1
ATOM 963 O O . ASN A 1 123 ? -30.641 22.156 19.656 1 80.44 123 ASN A O 1
ATOM 967 N N . GLU A 1 124 ? -30.203 20.297 20.672 1 79.88 124 GLU A N 1
ATOM 968 C CA . GLU A 1 124 ? -30.172 20.922 21.984 1 79.88 124 GLU A CA 1
ATOM 969 C C . GLU A 1 124 ? -28.859 21.672 22.203 1 79.88 124 GLU A C 1
ATOM 971 O O . GLU A 1 124 ? -28.719 22.391 23.203 1 79.88 124 GLU A O 1
ATOM 976 N N . GLY A 1 125 ? -27.969 21.609 21.359 1 87 125 GLY A N 1
ATOM 977 C CA . GLY A 1 125 ? -26.672 22.25 21.516 1 87 125 GLY A CA 1
ATOM 978 C C . GLY A 1 125 ? -26.062 22.672 20.188 1 87 125 GLY A C 1
ATOM 979 O O . GLY A 1 125 ? -26.719 22.625 19.141 1 87 125 GLY A O 1
ATOM 980 N N . ARG A 1 126 ? -24.859 23.297 20.359 1 90.75 126 ARG A N 1
ATOM 981 C CA . ARG A 1 126 ? -24.125 23.734 19.172 1 90.75 126 ARG A CA 1
ATOM 982 C C . ARG A 1 126 ? -23.125 22.672 18.719 1 90.75 126 ARG A C 1
ATOM 984 O O . ARG A 1 126 ? -21.953 22.719 19.109 1 90.75 126 ARG A O 1
ATOM 991 N N . PHE A 1 127 ? -23.594 21.812 18.016 1 94.19 127 PHE A N 1
ATOM 992 C CA . PHE A 1 127 ? -22.75 20.734 17.484 1 94.19 127 PHE A CA 1
ATOM 993 C C . PHE A 1 127 ? -22.297 21.062 16.062 1 94.19 127 PHE A C 1
ATOM 995 O O . PHE A 1 127 ? -23.109 21.438 15.211 1 94.19 127 PHE A O 1
ATOM 1002 N N . THR A 1 128 ? -21.016 20.875 15.727 1 93.81 128 THR A N 1
ATOM 1003 C CA . THR A 1 128 ? -20.422 21.406 14.5 1 93.81 128 THR A CA 1
ATOM 1004 C C . THR A 1 128 ? -20.344 20.328 13.422 1 93.81 128 THR A C 1
ATOM 1006 O O . THR A 1 128 ? -19.969 20.625 12.281 1 93.81 128 THR A O 1
ATOM 1009 N N . GLY A 1 129 ? -20.672 19.094 13.781 1 95.19 129 GLY A N 1
ATOM 1010 C CA . GLY A 1 129 ? -20.672 18.047 12.781 1 95.19 129 GLY A CA 1
ATOM 1011 C C . GLY A 1 129 ? -19.375 17.25 12.75 1 95.19 129 GLY A C 1
ATOM 1012 O O . GLY A 1 129 ? -18.844 16.875 13.797 1 95.19 129 GLY A O 1
ATOM 1013 N N . PHE A 1 130 ? -19.016 16.891 11.508 1 95.12 130 PHE A N 1
ATOM 1014 C CA . PHE A 1 130 ? -17.828 16.031 11.398 1 95.12 130 PHE A CA 1
ATOM 1015 C C . PHE A 1 130 ? -17.078 16.312 10.109 1 95.12 130 PHE A C 1
ATOM 1017 O O . PHE A 1 130 ? -17.609 16.953 9.195 1 95.12 130 PHE A O 1
ATOM 1024 N N . GLN A 1 131 ? -15.82 15.969 10.148 1 95.69 131 GLN A N 1
ATOM 1025 C CA . GLN A 1 131 ? -14.953 15.922 8.977 1 95.69 131 GLN A CA 1
ATOM 1026 C C . GLN A 1 131 ? -14.312 14.539 8.828 1 95.69 131 GLN A C 1
ATOM 1028 O O . GLN A 1 131 ? -13.656 14.047 9.742 1 95.69 131 GLN A O 1
ATOM 1033 N N . ALA A 1 132 ? -14.523 13.953 7.688 1 96 132 ALA A N 1
ATOM 1034 C CA . ALA A 1 132 ? -14.039 12.594 7.457 1 96 132 ALA A CA 1
ATOM 1035 C C . ALA A 1 132 ? -13.023 12.555 6.32 1 96 132 ALA A C 1
ATOM 1037 O O . ALA A 1 132 ? -13.094 13.359 5.387 1 96 132 ALA A O 1
ATOM 1038 N N . PHE A 1 133 ? -12.141 11.617 6.461 1 97.06 133 PHE A N 1
ATOM 1039 C CA . PHE A 1 133 ? -11.117 11.383 5.449 1 97.06 133 PHE A CA 1
ATOM 1040 C C . PHE A 1 133 ? -11.094 9.922 5.027 1 97.06 133 PHE A C 1
ATOM 1042 O O . PHE A 1 133 ? -11.242 9.031 5.859 1 97.06 133 PHE A O 1
ATOM 1049 N N . TYR A 1 134 ? -10.906 9.703 3.709 1 97.31 134 TYR A N 1
ATOM 1050 C CA . TYR A 1 134 ? -10.766 8.328 3.238 1 97.31 134 TYR A CA 1
ATOM 1051 C C . TYR A 1 134 ? -9.57 8.195 2.303 1 97.31 134 TYR A C 1
ATOM 1053 O O . TYR A 1 134 ? -9.133 9.18 1.698 1 97.31 134 TYR A O 1
ATOM 1061 N N . SER A 1 135 ? -9.047 7.012 2.195 1 97.94 135 SER A N 1
ATOM 1062 C CA . SER A 1 135 ? -7.984 6.676 1.253 1 97.94 135 SER A CA 1
ATOM 1063 C C . SER A 1 135 ? -8.062 5.211 0.829 1 97.94 135 SER A C 1
ATOM 1065 O O . SER A 1 135 ? -8.594 4.375 1.562 1 97.94 135 SER A O 1
ATOM 1067 N N . ALA A 1 136 ? -7.578 4.996 -0.35 1 97.62 136 ALA A N 1
ATOM 1068 C CA . ALA A 1 136 ? -7.473 3.627 -0.848 1 97.62 136 ALA A CA 1
ATOM 1069 C C . ALA A 1 136 ? -6.273 2.91 -0.234 1 97.62 136 ALA A C 1
ATOM 1071 O O . ALA A 1 136 ? -5.207 3.502 -0.071 1 97.62 136 ALA A O 1
ATOM 1072 N N . GLU A 1 137 ? -6.523 1.712 0.148 1 96.12 137 GLU A N 1
ATOM 1073 C CA . GLU A 1 137 ? -5.449 0.844 0.625 1 96.12 137 GLU A CA 1
ATOM 1074 C C . GLU A 1 137 ? -5.348 -0.423 -0.218 1 96.12 137 GLU A C 1
ATOM 1076 O O . GLU A 1 137 ? -6.363 -1.063 -0.509 1 96.12 137 GLU A O 1
ATOM 1081 N N . ASP A 1 138 ? -4.133 -0.812 -0.579 1 96.25 138 ASP A N 1
ATOM 1082 C CA . ASP A 1 138 ? -3.947 -1.989 -1.424 1 96.25 138 ASP A CA 1
ATOM 1083 C C . ASP A 1 138 ? -4.316 -3.268 -0.673 1 96.25 138 ASP A C 1
ATOM 1085 O O . ASP A 1 138 ? -3.967 -3.428 0.498 1 96.25 138 ASP A O 1
ATOM 1089 N N . ILE A 1 139 ? -5.035 -4.09 -1.373 1 95.31 139 ILE A N 1
ATOM 1090 C CA . ILE A 1 139 ? -5.293 -5.434 -0.863 1 95.31 139 ILE A CA 1
ATOM 1091 C C . ILE A 1 139 ? -4.207 -6.387 -1.351 1 95.31 139 ILE A C 1
ATOM 1093 O O . ILE A 1 139 ? -3.891 -6.422 -2.543 1 95.31 139 ILE A O 1
ATOM 1097 N N . ASN A 1 140 ? -3.641 -7.117 -0.42 1 95.25 140 ASN A N 1
ATOM 1098 C CA . ASN A 1 140 ? -2.711 -8.172 -0.825 1 95.25 140 ASN A CA 1
ATOM 1099 C C . ASN A 1 140 ? -3.443 -9.469 -1.142 1 95.25 140 ASN A C 1
ATOM 1101 O O . ASN A 1 140 ? -3.678 -10.289 -0.251 1 95.25 140 ASN A O 1
ATOM 1105 N N . GLU A 1 141 ? -3.729 -9.688 -2.299 1 95.31 141 GLU A N 1
ATOM 1106 C CA . GLU A 1 141 ? -4.504 -10.836 -2.758 1 95.31 141 GLU A CA 1
ATOM 1107 C C . GLU A 1 141 ? -3.766 -12.148 -2.5 1 95.31 141 GLU A C 1
ATOM 1109 O O . GLU A 1 141 ? -4.387 -13.203 -2.395 1 95.31 141 GLU A O 1
ATOM 1114 N N . CYS A 1 142 ? -2.441 -12.062 -2.371 1 95.25 142 CYS A N 1
ATOM 1115 C CA . CYS A 1 142 ? -1.641 -13.266 -2.168 1 95.25 142 CYS A CA 1
ATOM 1116 C C . CYS A 1 142 ? -1.799 -13.797 -0.746 1 95.25 142 CYS A C 1
ATOM 1118 O O . CYS A 1 142 ? -1.56 -14.977 -0.486 1 95.25 142 CYS A O 1
ATOM 1120 N N . VAL A 1 143 ? -2.178 -12.938 0.121 1 93.62 143 VAL A N 1
ATOM 1121 C CA . VAL A 1 143 ? -2.367 -13.32 1.517 1 93.62 143 VAL A CA 1
ATOM 1122 C C . VAL A 1 143 ? -3.855 -13.516 1.802 1 93.62 143 VAL A C 1
ATOM 1124 O O . VAL A 1 143 ? -4.25 -14.5 2.434 1 93.62 143 VAL A O 1
ATOM 1127 N N . SER A 1 144 ? -4.672 -12.602 1.28 1 88.75 144 SER A N 1
ATOM 1128 C CA . SER A 1 144 ? -6.105 -12.609 1.554 1 88.75 144 SER A CA 1
ATOM 1129 C C . SER A 1 144 ? -6.816 -13.703 0.755 1 88.75 144 SER A C 1
ATOM 1131 O O . SER A 1 144 ? -7.898 -14.156 1.138 1 88.75 144 SER A O 1
ATOM 1133 N N . GLY A 1 145 ? -6.234 -14.023 -0.365 1 87.75 145 GLY A N 1
ATOM 1134 C CA . GLY A 1 145 ? -6.891 -14.969 -1.257 1 87.75 145 GLY A CA 1
ATOM 1135 C C . GLY A 1 145 ? -8.016 -14.344 -2.061 1 87.75 145 GLY A C 1
ATOM 1136 O O . GLY A 1 145 ? -8.25 -13.141 -1.981 1 87.75 145 GLY A O 1
ATOM 1137 N N . ILE A 1 146 ? -8.594 -15.195 -2.83 1 79.56 146 ILE A N 1
ATOM 1138 C CA . ILE A 1 146 ? -9.727 -14.789 -3.656 1 79.56 146 ILE A CA 1
ATOM 1139 C C . ILE A 1 146 ? -10.875 -15.773 -3.484 1 79.56 146 ILE A C 1
ATOM 1141 O O . ILE A 1 146 ? -10.727 -16.969 -3.777 1 79.56 146 ILE A O 1
ATOM 1145 N N . ASP A 1 147 ? -11.93 -15.258 -2.975 1 77.94 147 ASP A N 1
ATOM 1146 C CA . ASP A 1 147 ? -13.125 -16.078 -2.789 1 77.94 147 ASP A CA 1
ATOM 1147 C C . ASP A 1 147 ? -12.82 -17.328 -1.973 1 77.94 147 ASP A C 1
ATOM 1149 O O . ASP A 1 147 ? -13.219 -18.438 -2.348 1 77.94 147 ASP A O 1
ATOM 1153 N N . GLY A 1 148 ? -11.875 -17.156 -1.028 1 78.75 148 GLY A N 1
ATOM 1154 C CA . GLY A 1 148 ? -11.578 -18.25 -0.112 1 78.75 148 GLY A CA 1
ATOM 1155 C C . GLY A 1 148 ? -10.516 -19.203 -0.629 1 78.75 148 GLY A C 1
ATOM 1156 O O . GLY A 1 148 ? -10.148 -20.156 0.046 1 78.75 148 GLY A O 1
ATOM 1157 N N . GLU A 1 149 ? -10.031 -18.969 -1.725 1 83.94 149 GLU A N 1
ATOM 1158 C CA . GLU A 1 149 ? -9 -19.812 -2.311 1 83.94 149 GLU A CA 1
ATOM 1159 C C . GLU A 1 149 ? -7.695 -19.047 -2.516 1 83.94 149 GLU A C 1
ATOM 1161 O O . GLU A 1 149 ? -7.699 -17.812 -2.555 1 83.94 149 GLU A O 1
ATOM 1166 N N . ARG A 1 150 ? -6.73 -19.938 -2.684 1 87.75 150 ARG A N 1
ATOM 1167 C CA . ARG A 1 150 ? -5.449 -19.312 -3.01 1 87.75 150 ARG A CA 1
ATOM 1168 C C . ARG A 1 150 ? -5.508 -18.594 -4.352 1 87.75 150 ARG A C 1
ATOM 1170 O O . ARG A 1 150 ? -6.148 -19.078 -5.293 1 87.75 150 ARG A O 1
ATOM 1177 N N . ALA A 1 151 ? -4.836 -17.5 -4.43 1 94.25 151 ALA A N 1
ATOM 1178 C CA . ALA A 1 151 ? -4.887 -16.656 -5.625 1 94.25 151 ALA A CA 1
ATOM 1179 C C . ALA A 1 151 ? -4.141 -17.328 -6.785 1 94.25 151 ALA A C 1
ATOM 1181 O O . ALA A 1 151 ? -4.543 -17.188 -7.941 1 94.25 151 ALA A O 1
ATOM 1182 N N . CYS A 1 152 ? -3.047 -18.016 -6.438 1 95.69 152 CYS A N 1
ATOM 1183 C CA . CYS A 1 152 ? -2.217 -18.641 -7.469 1 95.69 152 CYS A CA 1
ATOM 1184 C C . CYS A 1 152 ? -1.842 -20.062 -7.086 1 95.69 152 CYS A C 1
ATOM 1186 O O . CYS A 1 152 ? -1.747 -20.391 -5.902 1 95.69 152 CYS A O 1
ATOM 1188 N N . ASP A 1 153 ? -1.566 -20.844 -8.086 1 93.44 153 ASP A N 1
ATOM 1189 C CA . ASP A 1 153 ? -1.129 -22.219 -7.855 1 93.44 153 ASP A CA 1
ATOM 1190 C C . ASP A 1 153 ? 0.293 -22.266 -7.301 1 93.44 153 ASP A C 1
ATOM 1192 O O . ASP A 1 153 ? 0.579 -23 -6.363 1 93.44 153 ASP A O 1
ATOM 1196 N N . HIS A 1 154 ? 1.174 -21.516 -7.945 1 93.94 154 HIS A N 1
ATOM 1197 C CA . HIS A 1 154 ? 2.574 -21.594 -7.547 1 93.94 154 HIS A CA 1
ATOM 1198 C C . HIS A 1 154 ? 3.043 -20.297 -6.914 1 93.94 154 HIS A C 1
ATOM 1200 O O . HIS A 1 154 ? 3.012 -20.141 -5.688 1 93.94 154 HIS A O 1
ATOM 1206 N N . LEU A 1 155 ? 3.385 -19.297 -7.734 1 95 155 LEU A N 1
ATOM 1207 C CA . LEU A 1 155 ? 3.916 -18.047 -7.219 1 95 155 LEU A CA 1
ATOM 1208 C C . LEU A 1 155 ? 2.914 -16.922 -7.406 1 95 155 LEU A C 1
ATOM 1210 O O . LEU A 1 155 ? 2.406 -16.703 -8.508 1 95 155 LEU A O 1
ATOM 1214 N N . CYS A 1 156 ? 2.645 -16.234 -6.312 1 96.69 156 CYS A N 1
ATOM 1215 C CA . CYS A 1 156 ? 1.741 -15.094 -6.32 1 96.69 156 CYS A CA 1
ATOM 1216 C C . CYS A 1 156 ? 2.504 -13.797 -6.078 1 96.69 156 CYS A C 1
ATOM 1218 O O . CYS A 1 156 ? 3.297 -13.703 -5.141 1 96.69 156 CYS A O 1
ATOM 1220 N N . HIS A 1 157 ? 2.268 -12.836 -6.922 1 96.88 157 HIS A N 1
ATOM 1221 C CA . HIS A 1 157 ? 2.957 -11.555 -6.824 1 96.88 157 HIS A CA 1
ATOM 1222 C C . HIS A 1 157 ? 1.966 -10.414 -6.641 1 96.88 157 HIS A C 1
ATOM 1224 O O . HIS A 1 157 ? 1.253 -10.047 -7.578 1 96.88 157 HIS A O 1
ATOM 1230 N N . ASN A 1 158 ? 1.952 -9.883 -5.457 1 96.62 158 ASN A N 1
ATOM 1231 C CA . ASN A 1 158 ? 1.076 -8.75 -5.176 1 96.62 158 ASN A CA 1
ATOM 1232 C C . ASN A 1 158 ? 1.682 -7.438 -5.668 1 96.62 158 ASN A C 1
ATOM 1234 O O . ASN A 1 158 ? 2.887 -7.219 -5.535 1 96.62 158 ASN A O 1
ATOM 1238 N N . TYR A 1 159 ? 0.896 -6.578 -6.23 1 96.44 159 TYR A N 1
ATOM 1239 C CA . TYR A 1 159 ? 1.248 -5.195 -6.535 1 96.44 159 TYR A CA 1
ATOM 1240 C C . TYR A 1 159 ? 0.078 -4.262 -6.254 1 96.44 159 TYR A C 1
ATOM 1242 O O . TYR A 1 159 ? -1.049 -4.711 -6.043 1 96.44 159 TYR A O 1
ATOM 1250 N N . ILE A 1 160 ? 0.345 -3.016 -6.168 1 96.19 160 ILE A N 1
ATOM 1251 C CA . ILE A 1 160 ? -0.692 -2.037 -5.859 1 96.19 160 ILE A CA 1
ATOM 1252 C C . ILE A 1 160 ? -1.812 -2.127 -6.895 1 96.19 160 ILE A C 1
ATOM 1254 O O . ILE A 1 160 ? -1.593 -1.856 -8.078 1 96.19 160 ILE A O 1
ATOM 1258 N N . GLY A 1 161 ? -2.975 -2.516 -6.469 1 95.06 161 GLY A N 1
ATOM 1259 C CA . GLY A 1 161 ? -4.141 -2.557 -7.336 1 95.06 161 GLY A CA 1
ATOM 1260 C C . GLY A 1 161 ? -4.395 -3.932 -7.926 1 95.06 161 GLY A C 1
ATOM 1261 O O . GLY A 1 161 ? -5.355 -4.121 -8.672 1 95.06 161 GLY A O 1
ATOM 1262 N N . GLY A 1 162 ? -3.428 -4.883 -7.555 1 95.69 162 GLY A N 1
ATOM 1263 C CA . GLY A 1 162 ? -3.672 -6.191 -8.141 1 95.69 162 GLY A CA 1
ATOM 1264 C C . GLY A 1 162 ? -2.598 -7.207 -7.805 1 95.69 162 GLY A C 1
ATOM 1265 O O . GLY A 1 162 ? -1.859 -7.039 -6.836 1 95.69 162 GLY A O 1
ATOM 1266 N N . TYR A 1 163 ? -2.652 -8.359 -8.578 1 96.62 163 TYR A N 1
ATOM 1267 C CA . TYR A 1 163 ? -1.689 -9.445 -8.438 1 96.62 163 TYR A CA 1
ATOM 1268 C C . TYR A 1 163 ? -1.536 -10.219 -9.742 1 96.62 163 TYR A C 1
ATOM 1270 O O . TYR A 1 163 ? -2.334 -10.055 -10.664 1 96.62 163 TYR A O 1
ATOM 1278 N N . TYR A 1 164 ? -0.533 -10.906 -9.898 1 96.81 164 TYR A N 1
ATOM 1279 C CA . TYR A 1 164 ? -0.365 -11.828 -11.016 1 96.81 164 TYR A CA 1
ATOM 1280 C C . TYR A 1 164 ? 0.358 -13.094 -10.578 1 96.81 164 TYR A C 1
ATOM 1282 O O . TYR A 1 164 ? 0.941 -13.141 -9.492 1 96.81 164 TYR A O 1
ATOM 1290 N N . CYS A 1 165 ? 0.25 -14.125 -11.367 1 97.12 165 CYS A N 1
ATOM 1291 C CA . CYS A 1 165 ? 0.792 -15.43 -11.016 1 97.12 165 CYS A CA 1
ATOM 1292 C C . CYS A 1 165 ? 1.889 -15.852 -11.984 1 97.12 165 CYS A C 1
ATOM 1294 O O . CYS A 1 165 ? 1.856 -15.484 -13.164 1 97.12 165 CYS A O 1
ATOM 1296 N N . THR A 1 166 ? 2.822 -16.531 -11.477 1 96.44 166 THR A N 1
ATOM 1297 C CA . THR A 1 166 ? 3.83 -17.203 -12.289 1 96.44 166 THR A CA 1
ATOM 1298 C C . THR A 1 166 ? 4.023 -18.641 -11.828 1 96.44 166 THR A C 1
ATOM 1300 O O . THR A 1 166 ? 3.568 -19.016 -10.75 1 96.44 166 THR A O 1
ATOM 1303 N N . CYS A 1 167 ? 4.586 -19.422 -12.734 1 95.5 167 CYS A N 1
ATOM 1304 C CA . CYS A 1 167 ? 4.762 -20.828 -12.43 1 95.5 167 CYS A CA 1
ATOM 1305 C C . CYS A 1 167 ? 6.234 -21.172 -12.266 1 95.5 167 CYS A C 1
ATOM 1307 O O . CYS A 1 167 ? 7.098 -20.516 -12.844 1 95.5 167 CYS A O 1
ATOM 1309 N N . ARG A 1 168 ? 6.473 -22.203 -11.508 1 91.06 168 ARG A N 1
ATOM 1310 C CA . ARG A 1 168 ? 7.824 -22.734 -11.359 1 91.06 168 ARG A CA 1
ATOM 1311 C C . ARG A 1 168 ? 8.344 -23.297 -12.68 1 91.06 168 ARG A C 1
ATOM 1313 O O . ARG A 1 168 ? 7.57 -23.516 -13.609 1 91.06 168 ARG A O 1
ATOM 1320 N N . ARG A 1 169 ? 9.633 -23.484 -12.625 1 87.44 169 ARG A N 1
ATOM 1321 C CA . ARG A 1 169 ? 10.266 -24 -13.828 1 87.44 169 ARG A CA 1
ATOM 1322 C C . ARG A 1 169 ? 9.641 -25.344 -14.234 1 87.44 169 ARG A C 1
ATOM 1324 O O . ARG A 1 169 ? 9.383 -26.188 -13.383 1 87.44 169 ARG A O 1
ATOM 1331 N N . GLY A 1 170 ? 9.453 -25.484 -15.555 1 88.06 170 GLY A N 1
ATOM 1332 C CA . GLY A 1 170 ? 8.891 -26.719 -16.062 1 88.06 170 GLY A CA 1
ATOM 1333 C C . GLY A 1 170 ? 7.383 -26.672 -16.25 1 88.06 170 GLY A C 1
ATOM 1334 O O . GLY A 1 170 ? 6.789 -27.562 -16.844 1 88.06 170 GLY A O 1
ATOM 1335 N N . TYR A 1 171 ? 6.773 -25.641 -15.711 1 94.19 171 TYR A N 1
ATOM 1336 C CA . TYR A 1 171 ? 5.328 -25.484 -15.812 1 94.19 171 TYR A CA 1
ATOM 1337 C C 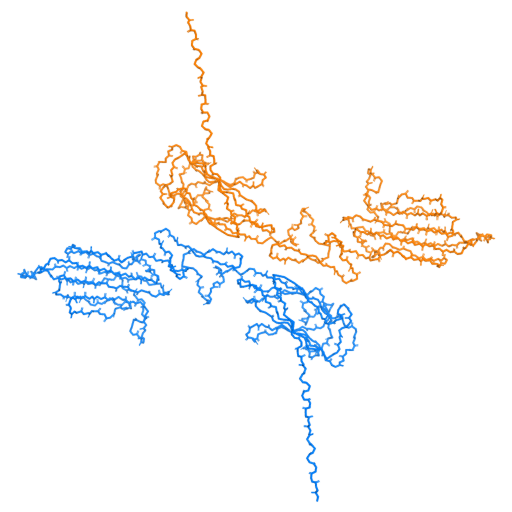. TYR A 1 171 ? 4.973 -24.297 -16.703 1 94.19 171 TYR A C 1
ATOM 1339 O O . TYR A 1 171 ? 5.797 -23.406 -16.922 1 94.19 171 TYR A O 1
ATOM 1347 N N . LEU A 1 172 ? 3.746 -24.391 -17.172 1 94.69 172 LEU A N 1
ATOM 1348 C CA 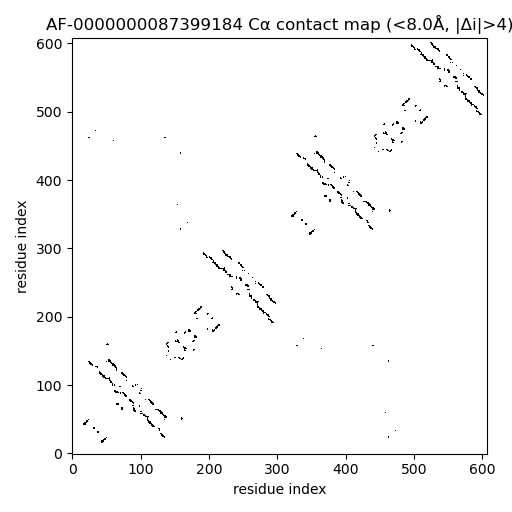. LEU A 1 172 ? 3.225 -23.297 -18 1 94.69 172 LEU A CA 1
ATOM 1349 C C . LEU A 1 172 ? 1.991 -22.672 -17.359 1 94.69 172 LEU A C 1
ATOM 1351 O O . LEU A 1 172 ? 1.114 -23.391 -16.859 1 94.69 172 LEU A O 1
ATOM 1355 N N . LEU A 1 173 ? 1.975 -21.391 -17.422 1 95.94 173 LEU A N 1
ATOM 1356 C CA . LEU A 1 173 ? 0.811 -20.703 -16.875 1 95.94 173 LEU A CA 1
ATOM 1357 C C . LEU A 1 173 ? -0.403 -20.875 -17.781 1 95.94 173 LEU A C 1
ATOM 1359 O O . LEU A 1 173 ? -0.353 -20.547 -18.969 1 95.94 173 LEU A O 1
ATOM 1363 N N . HIS A 1 174 ? -1.438 -21.328 -17.234 1 95.69 174 HIS A N 1
ATOM 1364 C CA . HIS A 1 174 ? -2.674 -21.547 -17.969 1 95.69 174 HIS A CA 1
ATOM 1365 C C . HIS A 1 174 ? -3.32 -20.219 -18.359 1 95.69 174 HIS A C 1
ATOM 1367 O O . HIS A 1 174 ? -2.992 -19.172 -17.797 1 95.69 174 HIS A O 1
ATOM 1373 N N . HIS A 1 175 ? -4.254 -20.266 -19.312 1 94.75 175 HIS A N 1
ATOM 1374 C CA . HIS A 1 175 ? -4.906 -19.062 -19.812 1 94.75 175 HIS A CA 1
ATOM 1375 C C . HIS A 1 175 ? -5.77 -18.406 -18.734 1 94.75 175 HIS A C 1
ATOM 1377 O O . HIS A 1 175 ? -6.082 -17.219 -18.812 1 94.75 175 HIS A O 1
ATOM 1383 N N . ASP A 1 176 ? -6.133 -19.172 -17.703 1 93.44 176 ASP A N 1
ATOM 1384 C CA . ASP A 1 176 ? -6.918 -18.609 -16.609 1 93.44 176 ASP A CA 1
ATOM 1385 C C . ASP A 1 176 ? -6.07 -17.688 -15.742 1 93.44 176 ASP A C 1
ATOM 1387 O O . ASP A 1 176 ? -6.574 -17.078 -14.797 1 93.44 176 ASP A O 1
ATOM 1391 N N . ARG A 1 177 ? -4.738 -17.656 -15.953 1 94.88 177 ARG A N 1
ATOM 1392 C CA . ARG A 1 177 ? -3.775 -16.766 -15.312 1 94.88 177 ARG A CA 1
ATOM 1393 C C . ARG A 1 177 ? -3.58 -17.141 -13.844 1 94.88 177 ARG A C 1
ATOM 1395 O O . ARG A 1 177 ? -3.203 -16.281 -13.039 1 94.88 177 ARG A O 1
ATOM 1402 N N . ARG A 1 178 ? -3.893 -18.359 -13.477 1 94.94 178 ARG A N 1
ATOM 1403 C CA . ARG A 1 178 ? -3.758 -18.766 -12.086 1 94.94 178 ARG A CA 1
ATOM 1404 C C . ARG A 1 178 ? -3.139 -20.172 -11.992 1 94.94 178 ARG A C 1
ATOM 1406 O O . ARG A 1 178 ? -2.27 -20.406 -11.156 1 94.94 178 ARG A O 1
ATOM 1413 N N . SER A 1 179 ? -3.555 -21.031 -12.859 1 95.62 179 SER A N 1
ATOM 1414 C CA . SER A 1 179 ? -3.172 -22.438 -12.773 1 95.62 179 SER A CA 1
ATOM 1415 C C . SER A 1 179 ? -1.866 -22.688 -13.516 1 95.62 179 SER A C 1
ATOM 1417 O O . SER A 1 179 ? -1.589 -22.062 -14.539 1 95.62 179 SER A O 1
ATOM 1419 N N . CYS A 1 180 ? -1.064 -23.562 -13 1 96.25 180 CYS A N 1
ATOM 1420 C CA . CYS A 1 180 ? 0.176 -23.984 -13.633 1 96.25 180 CYS A CA 1
ATOM 1421 C C . CYS A 1 180 ? 0.071 -25.438 -14.102 1 96.25 180 CYS A C 1
ATOM 1423 O O . CYS A 1 180 ? -0.185 -26.344 -13.305 1 96.25 180 CYS A O 1
ATOM 1425 N N . THR A 1 181 ? 0.303 -25.594 -15.406 1 95.06 181 THR A N 1
ATOM 1426 C CA . THR A 1 181 ? 0.105 -26.906 -16 1 95.06 181 THR A CA 1
ATOM 1427 C C . THR A 1 181 ? 1.392 -27.406 -16.656 1 95.06 181 THR A C 1
ATOM 1429 O O . THR A 1 181 ? 2.354 -26.656 -16.797 1 95.06 181 THR A O 1
ATOM 1432 N N . VAL A 1 182 ? 1.437 -28.719 -16.922 1 93.56 182 VAL A N 1
ATOM 1433 C CA . VAL A 1 182 ? 2.539 -29.344 -17.641 1 93.56 182 VAL A CA 1
ATOM 1434 C C . VAL A 1 182 ? 2.037 -29.906 -18.984 1 93.56 182 VAL A C 1
ATOM 1436 O O . VAL A 1 182 ? 0.936 -30.453 -19.047 1 93.56 182 VAL A O 1
ATOM 1439 N N . PRO A 1 183 ? 2.875 -29.625 -19.984 1 90.31 183 PRO A N 1
ATOM 1440 C CA . PRO A 1 183 ? 2.486 -30.266 -21.25 1 90.31 183 PRO A CA 1
ATOM 1441 C C . PRO A 1 183 ? 2.488 -31.781 -21.172 1 90.31 183 PRO A C 1
ATOM 1443 O O . PRO A 1 183 ? 3.49 -32.375 -20.781 1 90.31 183 PRO A O 1
ATOM 1446 N N . CYS A 1 184 ? 1.398 -32.406 -21.516 1 91.19 184 CYS A N 1
ATOM 1447 C CA . CYS A 1 184 ? 1.328 -33.844 -21.391 1 91.19 184 CYS A CA 1
ATOM 1448 C C . CYS A 1 184 ? 0.55 -34.469 -22.547 1 91.19 184 CYS A C 1
ATOM 1450 O O . CYS A 1 184 ? 0.211 -35.656 -22.516 1 91.19 184 CYS A O 1
ATOM 1452 N N . SER A 1 185 ? 0.213 -33.719 -23.531 1 88.44 185 SER A N 1
ATOM 1453 C CA . SER A 1 185 ? -0.564 -34.281 -24.625 1 88.44 185 SER A CA 1
ATOM 1454 C C . SER A 1 185 ? 0.33 -34.625 -25.812 1 88.44 185 SER A C 1
ATOM 1456 O O . SER A 1 185 ? 1.416 -34.062 -25.969 1 88.44 185 SER A O 1
ATOM 1458 N N . GLY A 1 186 ? -0.126 -35.625 -26.578 1 86.81 186 GLY A N 1
ATOM 1459 C CA . GLY A 1 186 ? 0.509 -35.938 -27.844 1 86.81 186 GLY A CA 1
ATOM 1460 C C . GLY A 1 186 ? 1.615 -36.969 -27.703 1 86.81 186 GLY A C 1
ATOM 1461 O O . GLY A 1 186 ? 2.418 -37.156 -28.609 1 86.81 186 GLY A O 1
ATOM 1462 N N . GLN A 1 187 ? 1.64 -37.656 -26.578 1 90.88 187 GLN A N 1
ATOM 1463 C CA . GLN A 1 187 ? 2.672 -38.656 -26.375 1 90.88 187 GLN A CA 1
ATOM 1464 C C . GLN A 1 187 ? 2.279 -39.969 -27.047 1 90.88 187 GLN A C 1
ATOM 1466 O O . GLN A 1 187 ? 1.175 -40.5 -26.844 1 90.88 187 GLN A O 1
ATOM 1471 N N . LEU A 1 188 ? 3.098 -40.562 -27.859 1 95.81 188 LEU A N 1
ATOM 1472 C CA . LEU A 1 188 ? 2.896 -41.844 -28.547 1 95.81 188 LEU A CA 1
ATOM 1473 C C . LEU A 1 188 ? 3.895 -42.875 -28.047 1 95.81 188 LEU A C 1
ATOM 1475 O O . LEU A 1 188 ? 5.105 -42.688 -28.141 1 95.81 188 LEU A O 1
ATOM 1479 N N . LEU A 1 189 ? 3.365 -43.938 -27.484 1 96.75 189 LEU A N 1
ATOM 1480 C CA . LEU A 1 189 ? 4.195 -45.031 -27 1 96.75 189 LEU A CA 1
ATOM 1481 C C . LEU A 1 189 ? 4.117 -46.219 -27.969 1 96.75 189 LEU A C 1
ATOM 1483 O O . LEU A 1 189 ? 3.025 -46.656 -28.328 1 96.75 189 LEU A O 1
ATOM 1487 N N . THR A 1 190 ? 5.254 -46.75 -28.297 1 97.12 190 THR A N 1
ATOM 1488 C CA . THR A 1 190 ? 5.277 -47.812 -29.297 1 97.12 190 THR A CA 1
ATOM 1489 C C . THR A 1 190 ? 5.98 -49.031 -28.734 1 97.12 190 THR A C 1
ATOM 1491 O O . THR A 1 190 ? 6.094 -50.062 -29.422 1 97.12 190 THR A O 1
ATOM 1494 N N . SER A 1 191 ? 6.422 -48.969 -27.5 1 96.94 191 SER A N 1
ATOM 1495 C CA . SER A 1 191 ? 7.059 -50.125 -26.859 1 96.94 191 SER A CA 1
ATOM 1496 C C . SER A 1 191 ? 6.023 -51.156 -26.422 1 96.94 191 SER A C 1
ATOM 1498 O O . SER A 1 191 ? 4.902 -50.812 -26.047 1 96.94 191 SER A O 1
ATOM 1500 N N . PRO A 1 192 ? 6.387 -52.469 -26.469 1 96.31 192 PRO A N 1
ATOM 1501 C CA . PRO A 1 192 ? 5.434 -53.5 -26.109 1 96.31 192 PRO A CA 1
ATOM 1502 C C . PRO A 1 192 ? 5.004 -53.438 -24.641 1 96.31 192 PRO A C 1
ATOM 1504 O O . PRO A 1 192 ? 3.996 -54.031 -24.266 1 96.31 192 PRO A O 1
ATOM 1507 N N . SER A 1 193 ? 5.859 -52.812 -23.859 1 97.44 193 SER A N 1
ATOM 1508 C CA . SER A 1 193 ? 5.5 -52.594 -22.469 1 97.44 193 SER A CA 1
ATOM 1509 C C . SER A 1 193 ? 5.977 -51.219 -21.984 1 97.44 193 SER A C 1
ATOM 1511 O O . SER A 1 193 ? 6.863 -50.625 -22.594 1 97.44 193 SER A O 1
ATOM 1513 N N . GLY A 1 194 ? 5.305 -50.719 -20.953 1 97.25 194 GLY A N 1
ATOM 1514 C CA . GLY A 1 194 ? 5.691 -49.438 -20.438 1 97.25 194 GLY A CA 1
ATOM 1515 C C . GLY A 1 194 ? 4.797 -48.938 -19.312 1 97.25 194 GLY A C 1
ATOM 1516 O O . GLY A 1 194 ? 4.023 -49.719 -18.75 1 97.25 194 GLY A O 1
ATOM 1517 N N . VAL A 1 195 ? 5.078 -47.688 -18.953 1 97.12 195 VAL A N 1
ATOM 1518 C CA . VAL A 1 195 ? 4.336 -47.125 -17.844 1 97.12 195 VAL A CA 1
ATOM 1519 C C . VAL A 1 195 ? 3.865 -45.719 -18.203 1 97.12 195 VAL A C 1
ATOM 1521 O O . VAL A 1 195 ? 4.617 -44.938 -18.797 1 97.12 195 VAL A O 1
ATOM 1524 N N . LEU A 1 196 ? 2.629 -45.469 -17.891 1 96.5 196 LEU A N 1
ATOM 1525 C CA . LEU A 1 196 ? 2.053 -44.125 -18.016 1 96.5 196 LEU A CA 1
ATOM 1526 C C . LEU A 1 196 ? 1.65 -43.594 -16.641 1 96.5 196 LEU A C 1
ATOM 1528 O O . LEU A 1 196 ? 1.119 -44.312 -15.812 1 96.5 196 LEU A O 1
ATOM 1532 N N . THR A 1 197 ? 1.93 -42.312 -16.484 1 96.75 197 THR A N 1
ATOM 1533 C CA . THR A 1 197 ? 1.517 -41.719 -15.219 1 96.75 197 THR A CA 1
ATOM 1534 C C . THR A 1 197 ? 0.884 -40.344 -15.453 1 96.75 197 THR A C 1
ATOM 1536 O O . THR A 1 197 ? 1.072 -39.75 -16.516 1 96.75 197 THR A O 1
ATOM 1539 N N . SER A 1 198 ? 0.033 -39.969 -14.469 1 96.88 198 SER A N 1
ATOM 1540 C CA . SER A 1 198 ? -0.357 -38.562 -14.461 1 96.88 198 SER A CA 1
ATOM 1541 C C . SER A 1 198 ? 0.854 -37.656 -14.281 1 96.88 198 SER A C 1
ATOM 1543 O O . SER A 1 198 ? 1.889 -38.094 -13.766 1 96.88 198 SER A O 1
ATOM 1545 N N . PRO A 1 199 ? 0.677 -36.406 -14.711 1 95 199 PRO A N 1
ATOM 1546 C CA . PRO A 1 199 ? 1.796 -35.469 -14.5 1 95 199 PRO A CA 1
ATOM 1547 C C . PRO A 1 199 ? 2.17 -35.344 -13.031 1 95 199 PRO A C 1
ATOM 1549 O O . PRO A 1 199 ? 1.29 -35.219 -12.172 1 95 199 PRO A O 1
ATOM 1552 N N . ASP A 1 200 ? 3.553 -35.375 -12.703 1 93.94 200 ASP A N 1
ATOM 1553 C CA . ASP A 1 200 ? 4.137 -35.156 -11.383 1 93.94 200 ASP A CA 1
ATOM 1554 C C . ASP A 1 200 ? 3.896 -36.344 -10.461 1 93.94 200 ASP A C 1
ATOM 1556 O O . ASP A 1 200 ? 4.211 -36.281 -9.273 1 93.94 200 ASP A O 1
ATOM 1560 N N . TYR A 1 201 ? 3.32 -37.344 -11.023 1 95.31 201 TYR A N 1
ATOM 1561 C CA . TYR A 1 201 ? 3.148 -38.531 -10.203 1 95.31 201 TYR A CA 1
ATOM 1562 C C . TYR A 1 201 ? 4.477 -39 -9.602 1 95.31 201 TYR A C 1
ATOM 1564 O O . TYR A 1 201 ? 5.496 -39.031 -10.297 1 95.31 201 TYR A O 1
ATOM 1572 N N . PRO A 1 202 ? 4.543 -39.344 -8.312 1 94 202 PRO A N 1
ATOM 1573 C CA . PRO A 1 202 ? 3.443 -39.594 -7.379 1 94 202 PRO A CA 1
ATOM 1574 C C . PRO A 1 202 ? 3.008 -38.375 -6.609 1 94 202 PRO A C 1
ATOM 1576 O O . PRO A 1 202 ? 2.318 -38.469 -5.59 1 94 202 PRO A O 1
ATOM 1579 N N . GLY A 1 203 ? 3.541 -37.219 -7 1 94.38 203 GLY A N 1
ATOM 1580 C CA . GLY A 1 203 ? 2.998 -35.969 -6.457 1 94.38 203 GLY A CA 1
ATOM 1581 C C . GLY A 1 203 ? 1.622 -35.625 -6.996 1 94.38 203 GLY A C 1
ATOM 1582 O O . GLY A 1 203 ? 1.092 -36.344 -7.848 1 94.38 203 GLY A O 1
ATOM 1583 N N . SER A 1 204 ? 1.028 -34.594 -6.535 1 95.88 204 SER A N 1
ATOM 1584 C CA . SER A 1 204 ? -0.293 -34.188 -7 1 95.88 204 SER A CA 1
ATOM 1585 C C . SER A 1 204 ? -0.243 -33.688 -8.445 1 95.88 204 SER A C 1
ATOM 1587 O O . SER A 1 204 ? 0.642 -32.938 -8.805 1 95.88 204 SER A O 1
ATOM 1589 N N . TYR A 1 205 ? -1.18 -34.25 -9.25 1 96.56 205 TYR A N 1
ATOM 1590 C CA . TYR A 1 205 ? -1.241 -33.75 -10.617 1 96.56 205 TYR A CA 1
ATOM 1591 C C . TYR A 1 205 ? -1.762 -32.312 -10.656 1 96.56 205 TYR A C 1
ATOM 1593 O O . TYR A 1 205 ? -2.543 -31.906 -9.789 1 96.56 205 TYR A O 1
ATOM 1601 N N . PRO A 1 206 ? -1.316 -31.531 -11.641 1 96.19 206 PRO A N 1
ATOM 1602 C CA . PRO A 1 206 ? -1.728 -30.125 -11.742 1 96.19 206 PRO A CA 1
ATOM 1603 C C . PRO A 1 206 ? -3.207 -29.969 -12.086 1 96.19 206 PRO A C 1
ATOM 1605 O O . PRO A 1 206 ? -3.789 -30.844 -12.734 1 96.19 206 PRO A O 1
ATOM 1608 N N . PRO A 1 207 ? -3.801 -28.891 -11.672 1 95.06 207 PRO A N 1
ATOM 1609 C CA . PRO A 1 207 ? -5.156 -28.562 -12.125 1 95.06 207 PRO A CA 1
ATOM 1610 C C . PRO A 1 207 ? -5.211 -28.172 -13.602 1 95.06 207 PRO A C 1
ATOM 1612 O O . PRO A 1 207 ? -4.172 -27.922 -14.211 1 95.06 207 PRO A O 1
ATOM 1615 N N . MET A 1 208 ? -6.402 -28.25 -14.141 1 95.06 208 MET A N 1
ATOM 1616 C CA . MET A 1 208 ? -6.656 -27.859 -15.523 1 95.06 208 MET A CA 1
ATOM 1617 C C . MET A 1 208 ? -5.785 -28.656 -16.484 1 95.06 208 MET A C 1
ATOM 1619 O O . MET A 1 208 ? -5.246 -28.109 -17.453 1 95.06 208 MET A O 1
ATOM 1623 N N . SER A 1 209 ? -5.555 -29.859 -16.172 1 94.56 209 SER A N 1
ATOM 1624 C CA . SER A 1 209 ? -4.758 -30.719 -17.031 1 94.56 209 SER A CA 1
ATOM 1625 C C . SER A 1 209 ? -5.602 -31.312 -18.156 1 94.56 209 SER A C 1
ATOM 1627 O O . SER A 1 209 ? -6.777 -31.641 -17.953 1 94.56 209 SER A O 1
ATOM 1629 N N . GLN A 1 210 ? -5.082 -31.359 -19.359 1 94.69 210 GLN A N 1
ATOM 1630 C CA . GLN A 1 210 ? -5.605 -32.094 -20.516 1 94.69 210 GLN A CA 1
ATOM 1631 C C . GLN A 1 210 ? -4.52 -32.938 -21.172 1 94.69 210 GLN A C 1
ATOM 1633 O O . GLN A 1 210 ? -3.76 -32.469 -22 1 94.69 210 GLN A O 1
ATOM 1638 N N . CYS A 1 211 ? -4.523 -34.219 -20.766 1 96.75 211 CYS A N 1
ATOM 1639 C CA . CYS A 1 211 ? -3.469 -35.094 -21.203 1 96.75 211 CYS A CA 1
ATOM 1640 C C . CYS A 1 211 ? -4.023 -36.188 -22.141 1 96.75 211 CYS A C 1
ATOM 1642 O O . CYS A 1 211 ? -5.113 -36.688 -21.922 1 96.75 211 CYS A O 1
ATOM 1644 N N . ASP A 1 212 ? -3.309 -36.438 -23.203 1 96 212 ASP A N 1
ATOM 1645 C CA . ASP A 1 212 ? -3.668 -37.438 -24.188 1 96 212 ASP A CA 1
ATOM 1646 C C . ASP A 1 212 ? -2.477 -38.344 -24.516 1 96 212 ASP A C 1
ATOM 1648 O O . ASP A 1 212 ? -1.447 -37.875 -25 1 96 212 ASP A O 1
ATOM 1652 N N . TYR A 1 213 ? -2.639 -39.688 -24.219 1 96.62 213 TYR A N 1
ATOM 1653 C CA . TYR A 1 213 ? -1.605 -40.656 -24.5 1 96.62 213 TYR A CA 1
ATOM 1654 C C . TYR A 1 213 ? -2.104 -41.719 -25.5 1 96.62 213 TYR A C 1
ATOM 1656 O O . TYR A 1 213 ? -3.264 -42.125 -25.453 1 96.62 213 TYR A O 1
ATOM 1664 N N . SER A 1 214 ? -1.202 -42.062 -26.406 1 97.19 214 SER A N 1
ATOM 1665 C CA . SER A 1 214 ? -1.537 -43.094 -27.359 1 97.19 214 SER A CA 1
ATOM 1666 C C . SER A 1 214 ? -0.515 -44.219 -27.328 1 97.19 214 SER A C 1
ATOM 1668 O O . SER A 1 214 ? 0.692 -43.969 -27.312 1 97.19 214 SER A O 1
ATOM 1670 N N . ILE A 1 215 ? -1.022 -45.375 -27.188 1 97.69 215 ILE A N 1
ATOM 1671 C CA . ILE A 1 215 ? -0.203 -46.594 -27.344 1 97.69 215 ILE A CA 1
ATOM 1672 C C . ILE A 1 215 ? -0.537 -47.25 -28.672 1 97.69 215 ILE A C 1
ATOM 1674 O O . ILE A 1 215 ? -1.694 -47.594 -28.922 1 97.69 215 ILE A O 1
ATOM 1678 N N . ARG A 1 216 ? 0.49 -47.406 -29.5 1 97.44 216 ARG A N 1
ATOM 1679 C CA . ARG A 1 216 ? 0.277 -48.062 -30.797 1 97.44 216 ARG A CA 1
ATOM 1680 C C . ARG A 1 216 ? 1.34 -49.094 -31.062 1 97.44 216 ARG A C 1
ATOM 1682 O O . ARG A 1 216 ? 2.521 -48.781 -31.203 1 97.44 216 ARG A O 1
ATOM 1689 N N . LEU A 1 217 ? 0.879 -50.312 -31.156 1 96.94 217 LEU A N 1
ATOM 1690 C CA . LEU A 1 217 ? 1.755 -51.438 -31.438 1 96.94 217 LEU A CA 1
ATOM 1691 C C . LEU A 1 217 ? 1.418 -52.031 -32.781 1 96.94 217 LEU A C 1
ATOM 1693 O O . LEU A 1 217 ? 0.42 -51.688 -33.406 1 96.94 217 LEU A O 1
ATOM 1697 N N . PRO A 1 218 ? 2.297 -52.906 -33.281 1 95.62 218 PRO A N 1
ATOM 1698 C CA . PRO A 1 218 ? 1.969 -53.562 -34.562 1 95.62 218 PRO A CA 1
ATOM 1699 C C . PRO A 1 218 ? 0.71 -54.438 -34.469 1 95.62 218 PRO A C 1
ATOM 1701 O O . PRO A 1 218 ? 0.395 -54.969 -33.375 1 95.62 218 PRO A O 1
ATOM 1704 N N . GLU A 1 219 ? 0.121 -54.625 -35.594 1 92.81 219 GLU A N 1
ATOM 1705 C CA . GLU A 1 219 ? -1.07 -55.469 -35.656 1 92.81 219 GLU A CA 1
ATOM 1706 C C . GLU A 1 219 ? -0.779 -56.875 -35.125 1 92.81 219 GLU A C 1
ATOM 1708 O O . GLU A 1 219 ? 0.296 -57.406 -35.375 1 92.81 219 GLU A O 1
ATOM 1713 N N . GLY A 1 220 ? -1.646 -57.438 -34.406 1 93.25 220 GLY A N 1
ATOM 1714 C CA . GLY A 1 220 ? -1.467 -58.75 -33.812 1 93.25 220 GLY A CA 1
ATOM 1715 C C . GLY A 1 220 ? -1.206 -58.688 -32.312 1 93.25 220 GLY A C 1
ATOM 1716 O O . GLY A 1 220 ? -1.34 -59.719 -31.609 1 93.25 220 GLY A O 1
ATOM 1717 N N . PHE A 1 221 ? -0.721 -57.594 -31.953 1 95.69 221 PHE A N 1
ATOM 1718 C CA . PHE A 1 221 ? -0.501 -57.406 -30.516 1 95.69 221 PHE A CA 1
ATOM 1719 C C . PHE A 1 221 ? -1.809 -57.062 -29.812 1 95.69 221 PHE A C 1
ATOM 1721 O O . PHE A 1 221 ? -2.715 -56.5 -30.406 1 95.69 221 PHE A O 1
ATOM 1728 N N . ARG A 1 222 ? -1.88 -57.5 -28.531 1 96.56 222 ARG A N 1
ATOM 1729 C CA . ARG A 1 222 ? -2.994 -57.156 -27.656 1 96.56 222 ARG A CA 1
ATOM 1730 C C . ARG A 1 222 ? -2.498 -56.5 -26.375 1 96.56 222 ARG A C 1
ATOM 1732 O O . ARG A 1 222 ? -1.699 -57.094 -25.641 1 96.56 222 ARG A O 1
ATOM 1739 N N . ILE A 1 223 ? -3.064 -55.344 -26.125 1 97.25 223 ILE A N 1
ATOM 1740 C CA . ILE A 1 223 ? -2.549 -54.531 -25.016 1 97.25 223 ILE A CA 1
ATOM 1741 C C . ILE A 1 223 ? -3.41 -54.781 -23.781 1 97.25 223 ILE A C 1
ATOM 1743 O O . ILE A 1 223 ? -4.641 -54.812 -23.859 1 97.25 223 ILE A O 1
ATOM 1747 N N . THR A 1 224 ? -2.738 -54.969 -22.672 1 97.75 224 THR A N 1
ATOM 1748 C CA . THR A 1 224 ? -3.395 -55.062 -21.375 1 97.75 224 THR A CA 1
ATOM 1749 C C . THR A 1 224 ? -2.934 -53.906 -20.469 1 97.75 224 THR A C 1
ATOM 1751 O O . THR A 1 224 ? -1.749 -53.562 -20.438 1 97.75 224 THR A O 1
ATOM 1754 N N . LEU A 1 225 ? -3.887 -53.344 -19.703 1 98.25 225 LEU A N 1
ATOM 1755 C CA . LEU A 1 225 ? -3.584 -52.219 -18.797 1 98.25 225 LEU A CA 1
ATOM 1756 C C . LEU A 1 225 ? -3.791 -52.625 -17.344 1 98.25 225 LEU A C 1
ATOM 1758 O O . LEU A 1 225 ? -4.828 -53.188 -17 1 98.25 225 LEU A O 1
ATOM 1762 N N . ALA A 1 226 ? -2.805 -52.344 -16.562 1 98.38 226 ALA A N 1
ATOM 1763 C CA . ALA A 1 226 ? -2.908 -52.531 -15.117 1 98.38 226 ALA A CA 1
ATOM 1764 C C . ALA A 1 226 ? -2.766 -51.188 -14.383 1 98.38 226 ALA A C 1
ATOM 1766 O O . ALA A 1 226 ? -1.772 -50.5 -14.555 1 98.38 226 ALA A O 1
ATOM 1767 N N . PHE A 1 227 ? -3.762 -50.906 -13.547 1 98.31 227 PHE A N 1
ATOM 1768 C CA . PHE A 1 227 ? -3.734 -49.688 -12.742 1 98.31 227 PHE A CA 1
ATOM 1769 C C . PHE A 1 227 ? -3.092 -49.969 -11.391 1 98.31 227 PHE A C 1
ATOM 1771 O O . PHE A 1 227 ? -3.562 -50.812 -10.625 1 98.31 227 PHE A O 1
ATOM 1778 N N . LEU A 1 228 ? -2.08 -49.188 -11.164 1 97.44 228 LEU A N 1
ATOM 1779 C CA . LEU A 1 228 ? -1.288 -49.438 -9.969 1 97.44 228 LEU A CA 1
ATOM 1780 C C . LEU A 1 228 ? -1.674 -48.5 -8.836 1 97.44 228 LEU A C 1
ATOM 1782 O O . LEU A 1 228 ? -2.205 -47.438 -9.078 1 97.44 228 LEU A O 1
ATOM 1786 N N . GLU A 1 229 ? -1.373 -49.031 -7.602 1 95.62 229 GLU A N 1
ATOM 1787 C CA . GLU A 1 229 ? -1.549 -48.156 -6.43 1 95.62 229 GLU A CA 1
ATOM 1788 C C . GLU A 1 229 ? -0.335 -47.25 -6.215 1 95.62 229 GLU A C 1
ATOM 1790 O O . GLU A 1 229 ? 0.793 -47.656 -6.523 1 95.62 229 GLU A O 1
ATOM 1795 N N . PRO A 1 230 ? -0.608 -46.031 -5.734 1 95.75 230 PRO A N 1
ATOM 1796 C CA . PRO A 1 230 ? -1.9 -45.469 -5.359 1 95.75 230 PRO A CA 1
ATOM 1797 C C . PRO A 1 230 ? -2.66 -44.875 -6.555 1 95.75 230 PRO A C 1
ATOM 1799 O O . PRO A 1 230 ? -2.047 -44.375 -7.492 1 95.75 230 PRO A O 1
ATOM 1802 N N . PHE A 1 231 ? -3.963 -45.062 -6.531 1 97.62 231 PHE A N 1
ATOM 1803 C CA . PHE A 1 231 ? -4.902 -44.438 -7.453 1 97.62 231 PHE A CA 1
ATOM 1804 C C . PHE A 1 231 ? -5.738 -43.375 -6.742 1 97.62 231 PHE A C 1
ATOM 1806 O O . PHE A 1 231 ? -6.441 -43.688 -5.777 1 97.62 231 PHE A O 1
ATOM 1813 N N . ASP A 1 232 ? -5.57 -42.125 -7.188 1 97.81 232 ASP A N 1
ATOM 1814 C CA . ASP A 1 232 ? -6.227 -41.031 -6.488 1 97.81 232 ASP A CA 1
ATOM 1815 C C . ASP A 1 232 ? -6.652 -39.938 -7.465 1 97.81 232 ASP A C 1
ATOM 1817 O O . ASP A 1 232 ? -5.91 -39 -7.695 1 97.81 232 ASP A O 1
ATOM 1821 N N . VAL A 1 233 ? -7.801 -40.094 -8.008 1 97.56 233 VAL A N 1
ATOM 1822 C CA . VAL A 1 233 ? -8.375 -39.125 -8.93 1 97.56 233 VAL A CA 1
ATOM 1823 C C . VAL A 1 233 ? -9.633 -38.5 -8.312 1 97.56 233 VAL A C 1
ATOM 1825 O O . VAL A 1 233 ? -10.516 -39.219 -7.84 1 97.56 233 VAL A O 1
ATOM 1828 N N . GLU A 1 234 ? -9.648 -37.188 -8.32 1 96.25 234 GLU A N 1
ATOM 1829 C CA . GLU A 1 234 ? -10.75 -36.5 -7.656 1 96.25 234 GLU A CA 1
ATOM 1830 C C . GLU A 1 234 ? -12.094 -36.969 -8.188 1 96.25 234 GLU A C 1
ATOM 1832 O O . GLU A 1 234 ? -12.305 -37.031 -9.398 1 96.25 234 GLU A O 1
ATOM 1837 N N . GLY A 1 235 ? -12.961 -37.312 -7.301 1 92.31 235 GLY A N 1
ATOM 1838 C CA . GLY A 1 235 ? -14.305 -37.75 -7.641 1 92.31 235 GLY A CA 1
ATOM 1839 C C . GLY A 1 235 ? -15.359 -37.188 -6.699 1 92.31 235 GLY A C 1
ATOM 1840 O O . GLY A 1 235 ? -15.148 -36.188 -6.043 1 92.31 235 GLY A O 1
ATOM 1841 N N . HIS A 1 236 ? -16.547 -37.656 -6.953 1 90 236 HIS A N 1
ATOM 1842 C CA . HIS A 1 236 ? -17.688 -37.281 -6.102 1 90 236 HIS A CA 1
ATOM 1843 C C . HIS A 1 236 ? -18.531 -38.5 -5.781 1 90 236 HIS A C 1
ATOM 1845 O O . HIS A 1 236 ? -18.766 -39.344 -6.648 1 90 236 HIS A O 1
ATOM 1851 N N . PRO A 1 237 ? -19 -38.562 -4.574 1 86.81 237 PRO A N 1
ATOM 1852 C CA . PRO A 1 237 ? -19.766 -39.75 -4.176 1 86.81 237 PRO A CA 1
ATOM 1853 C C . PRO A 1 237 ? -21.078 -39.875 -4.949 1 86.81 237 PRO A C 1
ATOM 1855 O O . PRO A 1 237 ? -21.484 -41 -5.281 1 86.81 237 PRO A O 1
ATOM 1858 N N . ASP A 1 238 ? -21.734 -38.781 -5.312 1 88.88 238 ASP A N 1
ATOM 1859 C CA . ASP A 1 238 ? -23.094 -38.812 -5.828 1 88.88 238 ASP A CA 1
ATOM 1860 C C . ASP A 1 238 ? -23.109 -38.781 -7.355 1 88.88 238 ASP A C 1
ATOM 1862 O O . ASP A 1 238 ? -24.109 -39.125 -7.98 1 88.88 238 ASP A O 1
ATOM 1866 N N . VAL A 1 239 ? -22.172 -38.188 -7.914 1 89.69 239 VAL A N 1
ATOM 1867 C CA . VAL A 1 239 ? -22.094 -38 -9.359 1 89.69 239 VAL A CA 1
ATOM 1868 C C . VAL A 1 239 ? -20.812 -38.656 -9.891 1 89.69 239 VAL A C 1
ATOM 1870 O O . VAL A 1 239 ? -19.734 -38.438 -9.344 1 89.69 239 VAL A O 1
ATOM 1873 N N . PRO A 1 240 ? -21 -39.5 -10.914 1 90.19 240 PRO A N 1
ATOM 1874 C CA . PRO A 1 240 ? -19.797 -40.156 -11.445 1 90.19 240 PRO A CA 1
ATOM 1875 C C . PRO A 1 240 ? -18.797 -39.188 -12.047 1 90.19 240 PRO A C 1
ATOM 1877 O O . PRO A 1 240 ? -19.062 -38.594 -13.102 1 90.19 240 PRO A O 1
ATOM 1880 N N . CYS A 1 241 ? -17.688 -39.094 -11.523 1 93.06 241 CYS A N 1
ATOM 1881 C CA . CYS A 1 241 ? -16.484 -38.375 -11.898 1 93.06 241 CYS A CA 1
ATOM 1882 C C . CYS A 1 241 ? -16.828 -37 -12.477 1 93.06 241 CYS A C 1
ATOM 1884 O O . CYS A 1 241 ? -16.422 -36.688 -13.602 1 93.06 241 CYS A O 1
ATOM 1886 N N . PRO A 1 242 ? -17.422 -36.156 -11.797 1 92.19 242 PRO A N 1
ATOM 1887 C CA . PRO A 1 242 ? -17.844 -34.844 -12.312 1 92.19 242 PRO A CA 1
ATOM 1888 C C . PRO A 1 242 ? -16.688 -33.875 -12.422 1 92.19 242 PRO A C 1
ATOM 1890 O O . PRO A 1 242 ? -16.797 -32.844 -13.109 1 92.19 242 PRO A O 1
ATOM 1893 N N . TYR A 1 243 ? -15.578 -34.125 -11.812 1 94.06 243 TYR A N 1
ATOM 1894 C CA . TYR A 1 243 ? -14.469 -33.188 -11.734 1 94.06 243 TYR A CA 1
ATOM 1895 C C . TYR A 1 243 ? -13.297 -33.656 -12.586 1 94.06 243 TYR A C 1
ATOM 1897 O O . TYR A 1 243 ? -13.219 -33.312 -13.773 1 94.06 243 TYR A O 1
ATOM 1905 N N . ASP A 1 244 ? -12.492 -34.5 -12.047 1 97.38 244 ASP A N 1
ATOM 1906 C CA . ASP A 1 244 ? -11.367 -35.094 -12.789 1 97.38 244 ASP A CA 1
ATOM 1907 C C . ASP A 1 244 ? -11.727 -36.469 -13.359 1 97.38 244 ASP A C 1
ATOM 1909 O O . ASP A 1 244 ? -12.453 -37.219 -12.727 1 97.38 244 ASP A O 1
ATOM 1913 N N . VAL A 1 245 ? -11.227 -36.719 -14.57 1 97.25 245 VAL A N 1
ATOM 1914 C CA . VAL A 1 245 ? -11.672 -37.938 -15.219 1 97.25 245 VAL A CA 1
ATOM 1915 C C . VAL A 1 245 ? -10.508 -38.594 -15.969 1 97.25 245 VAL A C 1
ATOM 1917 O O . VAL A 1 245 ? -9.758 -37.906 -16.656 1 97.25 245 VAL A O 1
ATOM 1920 N N . LEU A 1 246 ? -10.32 -39.875 -15.766 1 97.94 246 LEU A N 1
ATOM 1921 C CA . LEU A 1 246 ? -9.445 -40.719 -16.562 1 97.94 246 LEU A CA 1
ATOM 1922 C C . LEU A 1 246 ? -10.258 -41.656 -17.469 1 97.94 246 LEU A C 1
ATOM 1924 O O . LEU A 1 246 ? -11.164 -42.344 -16.984 1 97.94 246 LEU A O 1
ATOM 1928 N N . LYS A 1 247 ? -9.984 -41.625 -18.766 1 97.62 247 LYS A N 1
ATOM 1929 C CA . LYS A 1 247 ? -10.695 -42.469 -19.734 1 97.62 247 LYS A CA 1
ATOM 1930 C C . LYS A 1 247 ? -9.719 -43.25 -20.594 1 97.62 247 LYS A C 1
ATOM 1932 O O . LYS A 1 247 ? -8.625 -42.781 -20.906 1 97.62 247 LYS A O 1
ATOM 1937 N N . VAL A 1 248 ? -10.141 -44.438 -20.938 1 97.88 248 VAL A N 1
ATOM 1938 C CA . VAL A 1 248 ? -9.375 -45.281 -21.828 1 97.88 248 VAL A CA 1
ATOM 1939 C C . VAL A 1 248 ? -10.242 -45.688 -23.031 1 97.88 248 VAL A C 1
ATOM 1941 O O . VAL A 1 248 ? -11.43 -46 -22.875 1 97.88 248 VAL A O 1
ATOM 1944 N N . SER A 1 249 ? -9.633 -45.594 -24.156 1 97.5 249 SER A N 1
ATOM 1945 C CA . SER A 1 249 ? -10.414 -46 -25.328 1 97.5 249 SER A CA 1
ATOM 1946 C C . SER A 1 249 ? -9.578 -46.875 -26.281 1 97.5 249 SER A C 1
ATOM 1948 O O . SER A 1 249 ? -8.367 -46.688 -26.375 1 97.5 249 SER A O 1
ATOM 1950 N N . ALA A 1 250 ? -10.18 -47.781 -26.844 1 96.12 250 ALA A N 1
ATOM 1951 C CA . ALA A 1 250 ? -9.688 -48.656 -27.922 1 96.12 250 ALA A CA 1
ATOM 1952 C C . ALA A 1 250 ? -10.695 -48.688 -29.062 1 96.12 250 ALA A C 1
ATOM 1954 O O . ALA A 1 250 ? -11.852 -48.281 -28.922 1 96.12 250 ALA A O 1
ATOM 1955 N N . PRO A 1 251 ? -10.195 -49.031 -30.234 1 93.38 251 PRO A N 1
ATOM 1956 C CA . PRO A 1 251 ? -11.164 -49.094 -31.344 1 93.38 251 PRO A CA 1
ATOM 1957 C C . PRO A 1 251 ? -12.414 -49.906 -31 1 93.38 251 PRO A C 1
ATOM 1959 O O . PRO A 1 251 ? -12.32 -51.094 -30.703 1 93.38 251 PRO A O 1
ATOM 1962 N N . GLY A 1 252 ? -13.531 -49.25 -30.969 1 91.88 252 GLY A N 1
ATOM 1963 C CA . GLY A 1 252 ? -14.82 -49.875 -30.75 1 91.88 252 GLY A CA 1
ATOM 1964 C C . GLY A 1 252 ? -15.156 -50.062 -29.281 1 91.88 252 GLY A C 1
ATOM 1965 O O . GLY A 1 252 ? -16.188 -50.625 -28.938 1 91.88 252 GLY A O 1
ATOM 1966 N N . ARG A 1 253 ? -14.258 -49.688 -28.344 1 94.88 253 ARG A N 1
ATOM 1967 C CA . ARG A 1 253 ? -14.5 -49.875 -26.922 1 94.88 253 ARG A CA 1
ATOM 1968 C C . ARG A 1 253 ? -14.078 -48.625 -26.125 1 94.88 253 ARG A C 1
ATOM 1970 O O . ARG A 1 253 ? -13.086 -47.969 -26.453 1 94.88 253 ARG A O 1
ATOM 1977 N N . GLU A 1 254 ? -14.883 -48.344 -25.109 1 96.31 254 GLU A N 1
ATOM 1978 C CA . GLU A 1 254 ? -14.555 -47.25 -24.188 1 96.31 254 GLU A CA 1
ATOM 1979 C C . GLU A 1 254 ? -14.594 -47.719 -22.734 1 96.31 254 GLU A C 1
ATOM 1981 O O . GLU A 1 254 ? -15.477 -48.5 -22.359 1 96.31 254 GLU A O 1
ATOM 1986 N N . TYR A 1 255 ? -13.648 -47.344 -22 1 96.56 255 TYR A N 1
ATOM 1987 C CA . TYR A 1 255 ? -13.555 -47.719 -20.594 1 96.56 255 TYR A CA 1
ATOM 1988 C C . TYR A 1 255 ? -13.547 -46.469 -19.719 1 96.56 255 TYR A C 1
ATOM 1990 O O . TYR A 1 255 ? -12.867 -45.469 -20.016 1 96.56 255 TYR A O 1
ATOM 1998 N N . GLY A 1 256 ? -14.312 -46.562 -18.594 1 93.31 256 GLY A N 1
ATOM 1999 C CA . GLY A 1 256 ? -14.469 -45.438 -17.688 1 93.31 256 GLY A CA 1
ATOM 2000 C C . GLY A 1 256 ? -15.836 -44.781 -17.75 1 93.31 256 GLY A C 1
ATOM 2001 O O . GLY A 1 256 ? -16.797 -45.406 -18.219 1 93.31 256 GLY A O 1
ATOM 2002 N N . PRO A 1 257 ? -15.75 -43.625 -17.391 1 96.25 257 PRO A N 1
ATOM 2003 C CA . PRO A 1 257 ? -14.766 -42.75 -16.734 1 96.25 257 PRO A CA 1
ATOM 2004 C C . PRO A 1 257 ? -14.312 -43.312 -15.375 1 96.25 257 PRO A C 1
ATOM 2006 O O . PRO A 1 257 ? -15.102 -43.938 -14.664 1 96.25 257 PRO A O 1
ATOM 2009 N N . PHE A 1 258 ? -13 -43.094 -15.086 1 97.5 258 PHE A N 1
ATOM 2010 C CA . PHE A 1 258 ? -12.453 -43.594 -13.828 1 97.5 258 PHE A CA 1
ATOM 2011 C C . PHE A 1 258 ? -12.062 -42.406 -12.922 1 97.5 258 PHE A C 1
ATOM 2013 O O . PHE A 1 258 ? -11.477 -41.438 -13.383 1 97.5 258 PHE A O 1
ATOM 2020 N N . CYS A 1 259 ? -12.422 -42.438 -11.719 1 97.12 259 CYS A N 1
ATOM 2021 C CA . CYS A 1 259 ? -12.031 -41.531 -10.648 1 97.12 259 CYS A CA 1
ATOM 2022 C C . CYS A 1 259 ? -12.125 -42.188 -9.289 1 97.12 259 CYS A C 1
ATOM 2024 O O . CYS A 1 259 ? -12.453 -43.375 -9.195 1 97.12 259 CYS A O 1
ATOM 2026 N N . GLY A 1 260 ? -11.688 -41.469 -8.273 1 95.5 260 GLY A N 1
ATOM 2027 C CA . GLY A 1 260 ? -11.773 -42.031 -6.926 1 95.5 260 GLY A CA 1
ATOM 2028 C C . GLY A 1 260 ? -10.438 -42.5 -6.391 1 95.5 260 GLY A C 1
ATOM 2029 O O . GLY A 1 260 ? -9.383 -42.094 -6.883 1 95.5 260 GLY A O 1
ATOM 2030 N N . SER A 1 261 ? -10.484 -43.438 -5.352 1 95.31 261 SER A N 1
ATOM 2031 C CA . SER A 1 261 ? -9.273 -43.844 -4.66 1 95.31 261 SER A CA 1
ATOM 2032 C C . SER A 1 261 ? -8.969 -45.312 -4.902 1 95.31 261 SER A C 1
ATOM 2034 O O . SER A 1 261 ? -7.941 -45.844 -4.453 1 95.31 261 SER A O 1
ATOM 2036 N N . VAL A 1 262 ? -9.867 -46 -5.609 1 95 262 VAL A N 1
ATOM 2037 C CA . VAL A 1 262 ? -9.695 -47.438 -5.887 1 95 262 VAL A CA 1
ATOM 2038 C C . VAL A 1 262 ? -9.25 -47.625 -7.336 1 95 262 VAL A C 1
ATOM 2040 O O . VAL A 1 262 ? -9.938 -47.188 -8.266 1 95 262 VAL A O 1
ATOM 2043 N N . PRO A 1 263 ? -8.227 -48.25 -7.504 1 97 263 PRO A N 1
ATOM 2044 C CA . PRO A 1 263 ? -7.785 -48.469 -8.875 1 97 263 PRO A CA 1
ATOM 2045 C C . PRO A 1 263 ? -8.766 -49.344 -9.68 1 97 263 PRO A C 1
ATOM 2047 O O . PRO A 1 263 ? -9.344 -50.281 -9.141 1 97 263 PRO A O 1
ATOM 2050 N N . PRO A 1 264 ? -9.031 -48.969 -10.875 1 96.88 264 PRO A N 1
ATOM 2051 C CA . PRO A 1 264 ? -9.844 -49.844 -11.742 1 96.88 264 PRO A CA 1
ATOM 2052 C C . PRO A 1 264 ? -9.25 -51.219 -11.906 1 96.88 264 PRO A C 1
ATOM 2054 O O . PRO A 1 264 ? -8.055 -51.438 -11.672 1 96.88 264 PRO A O 1
ATOM 2057 N N . ALA A 1 265 ? -10.102 -52.125 -12.273 1 96.56 265 ALA A N 1
ATOM 2058 C CA . ALA A 1 265 ? -9.633 -53.469 -12.586 1 96.56 265 ALA A CA 1
ATOM 2059 C C . ALA A 1 265 ? -8.789 -53.5 -13.859 1 96.56 265 ALA A C 1
ATOM 2061 O O . ALA A 1 265 ? -8.883 -52.562 -14.68 1 96.56 265 ALA A O 1
ATOM 2062 N N . ARG A 1 266 ? -8.062 -54.5 -13.922 1 97.38 266 ARG A N 1
ATOM 2063 C CA . ARG A 1 266 ? -7.246 -54.688 -15.117 1 97.38 266 ARG A CA 1
ATOM 2064 C C . ARG A 1 266 ? -8.102 -54.688 -16.375 1 97.38 266 ARG A C 1
ATOM 2066 O O . ARG A 1 266 ? -9.195 -55.25 -16.391 1 97.38 266 ARG A O 1
ATOM 2073 N N . ILE A 1 267 ? -7.57 -54.094 -17.422 1 97.31 267 ILE A N 1
ATOM 2074 C CA . ILE A 1 267 ? -8.328 -54 -18.672 1 97.31 267 ILE A CA 1
ATOM 2075 C C . ILE A 1 267 ? -7.594 -54.75 -19.781 1 97.31 267 ILE A C 1
ATOM 2077 O O . ILE A 1 267 ? -6.453 -54.438 -20.109 1 97.31 267 ILE A O 1
ATOM 2081 N N . ASN A 1 268 ? -8.227 -55.719 -20.25 1 95.88 268 ASN A N 1
ATOM 2082 C CA . ASN A 1 268 ? -7.773 -56.344 -21.484 1 95.88 268 ASN A CA 1
ATOM 2083 C C . ASN A 1 268 ? -8.43 -55.75 -22.719 1 95.88 268 ASN A C 1
ATOM 2085 O O . ASN A 1 268 ? -9.586 -56.031 -23.031 1 95.88 268 ASN A O 1
ATOM 2089 N N . THR A 1 269 ? -7.785 -54.938 -23.469 1 95.38 269 THR A N 1
ATOM 2090 C CA . THR A 1 269 ? -8.391 -54.125 -24.531 1 95.38 269 THR A CA 1
ATOM 2091 C C . THR A 1 269 ? -8.633 -54.938 -25.781 1 95.38 269 THR A C 1
ATOM 2093 O O . THR A 1 269 ? -9.484 -54.594 -26.609 1 95.38 269 THR A O 1
ATOM 2096 N N . GLY A 1 270 ? -7.727 -56 -25.953 1 93 270 GLY A N 1
ATOM 2097 C CA . GLY A 1 270 ? -7.809 -56.812 -27.156 1 93 270 GLY A CA 1
ATOM 2098 C C . GLY A 1 270 ? -7.371 -56.094 -28.406 1 93 270 GLY A C 1
ATOM 2099 O O . GLY A 1 270 ? -7.613 -56.562 -29.516 1 93 270 GLY A O 1
ATOM 2100 N N . SER A 1 271 ? -6.824 -54.969 -28.188 1 95.5 271 SER A N 1
ATOM 2101 C CA . SER A 1 271 ? -6.434 -54.125 -29.312 1 95.5 271 SER A CA 1
ATOM 2102 C C . SER A 1 271 ? -4.941 -53.812 -29.281 1 95.5 271 SER A C 1
ATOM 2104 O O . SER A 1 271 ? -4.301 -53.938 -28.234 1 95.5 271 SER A O 1
ATOM 2106 N N . PHE A 1 272 ? -4.445 -53.469 -30.438 1 96.31 272 PHE A N 1
ATOM 2107 C CA . PHE A 1 272 ? -3.045 -53.062 -30.531 1 96.31 272 PHE A CA 1
ATOM 2108 C C . PHE A 1 272 ? -2.91 -51.562 -30.438 1 96.31 272 PHE A C 1
ATOM 2110 O O . PHE A 1 272 ? -1.803 -51.031 -30.516 1 96.31 272 PHE A O 1
ATOM 2117 N N . GLN A 1 273 ? -4.113 -50.938 -30.281 1 97.06 273 GLN A N 1
ATOM 2118 C CA . GLN A 1 273 ? -4.148 -49.469 -30.141 1 97.06 273 GLN A CA 1
ATOM 2119 C C . GLN A 1 273 ? -4.992 -49.062 -28.938 1 97.06 273 GLN A C 1
ATOM 2121 O O . GLN A 1 273 ? -6.117 -49.531 -28.766 1 97.06 273 GLN A O 1
ATOM 2126 N N . VAL A 1 274 ? -4.41 -48.219 -28.125 1 97.81 274 VAL A N 1
ATOM 2127 C CA . VAL A 1 274 ? -5.125 -47.75 -26.953 1 97.81 274 VAL A CA 1
ATOM 2128 C C . VAL A 1 274 ? -4.891 -46.25 -26.766 1 97.81 274 VAL A C 1
ATOM 2130 O O . VAL A 1 274 ? -3.793 -45.75 -27.016 1 97.81 274 VAL A O 1
ATOM 2133 N N . HIS A 1 275 ? -5.93 -45.562 -26.391 1 97.62 275 HIS A N 1
ATOM 2134 C CA . HIS A 1 275 ? -5.852 -44.125 -26.094 1 97.62 275 HIS A CA 1
ATOM 2135 C C . HIS A 1 275 ? -6.23 -43.875 -24.641 1 97.62 275 HIS A C 1
ATOM 2137 O O . HIS A 1 275 ? -7.219 -44.406 -24.141 1 97.62 275 HIS A O 1
ATOM 2143 N N . VAL A 1 276 ? -5.387 -43.125 -23.969 1 97.88 276 VAL A N 1
ATOM 2144 C CA . VAL A 1 276 ? -5.648 -42.75 -22.578 1 97.88 276 VAL A CA 1
ATOM 2145 C C . VAL A 1 276 ? -5.82 -41.219 -22.5 1 97.88 276 VAL A C 1
ATOM 2147 O O . VAL A 1 276 ? -4.938 -40.469 -22.891 1 97.88 276 VAL A O 1
ATOM 2150 N N . LEU A 1 277 ? -6.926 -40.812 -21.969 1 97.62 277 LEU A N 1
ATOM 2151 C CA . LEU A 1 277 ? -7.246 -39.375 -21.828 1 97.62 277 LEU A CA 1
ATOM 2152 C C . LEU A 1 277 ? -7.445 -39.031 -20.359 1 97.62 277 LEU A C 1
ATOM 2154 O O . LEU A 1 277 ? -8.219 -39.688 -19.656 1 97.62 277 LEU A O 1
ATOM 2158 N N . PHE A 1 278 ? -6.754 -38 -19.906 1 97.69 278 PHE A N 1
ATOM 2159 C CA . PHE A 1 278 ? -6.91 -37.531 -18.531 1 97.69 278 PHE A CA 1
ATOM 2160 C C . PHE A 1 278 ? -7.223 -36.031 -18.5 1 97.69 278 PHE A C 1
ATOM 2162 O O . PHE A 1 278 ? -6.539 -35.219 -19.156 1 97.69 278 PHE A O 1
ATOM 2169 N N . THR A 1 279 ? -8.258 -35.688 -17.75 1 96.81 279 THR A N 1
ATOM 2170 C CA . THR A 1 279 ? -8.633 -34.281 -17.594 1 96.81 279 THR A CA 1
ATOM 2171 C C . THR A 1 279 ? -8.875 -33.938 -16.125 1 96.81 279 THR A C 1
ATOM 2173 O O . THR A 1 279 ? -9.453 -34.75 -15.391 1 96.81 279 THR A O 1
ATOM 2176 N N . SER A 1 280 ? -8.336 -32.844 -15.742 1 96.12 280 SER A N 1
ATOM 2177 C CA . SER A 1 280 ? -8.602 -32.344 -14.398 1 96.12 280 SER A CA 1
ATOM 2178 C C . SER A 1 280 ? -9.188 -30.922 -14.438 1 96.12 280 SER A C 1
ATOM 2180 O O . SER A 1 280 ? -8.945 -30.172 -15.383 1 96.12 280 SER A O 1
ATOM 2182 N N . ASP A 1 281 ? -9.992 -30.516 -13.422 1 94.06 281 ASP A N 1
ATOM 2183 C CA . ASP A 1 281 ? -10.562 -29.172 -13.359 1 94.06 281 ASP A CA 1
ATOM 2184 C C . ASP A 1 281 ? -9.656 -28.219 -12.578 1 94.06 281 ASP A C 1
ATOM 2186 O O . ASP A 1 281 ? -8.453 -28.453 -12.469 1 94.06 281 ASP A O 1
ATOM 2190 N N . ALA A 1 282 ? -10.172 -27.094 -12.07 1 90.56 282 ALA A N 1
ATOM 2191 C CA . ALA A 1 282 ? -9.359 -26 -11.539 1 90.56 282 ALA A CA 1
ATOM 2192 C C . ALA A 1 282 ? -9.016 -26.234 -10.07 1 90.56 282 ALA A C 1
ATOM 2194 O O . ALA A 1 282 ? -8.18 -25.531 -9.5 1 90.56 282 ALA A O 1
ATOM 2195 N N . SER A 1 283 ? -9.57 -27.25 -9.477 1 86.44 283 SER A N 1
ATOM 2196 C CA . SER A 1 283 ? -9.375 -27.422 -8.047 1 86.44 283 SER A CA 1
ATOM 2197 C C . SER A 1 283 ? -8.961 -28.859 -7.727 1 86.44 283 SER A C 1
ATOM 2199 O O . SER A 1 283 ? -8.938 -29.719 -8.609 1 86.44 283 SER A O 1
ATOM 2201 N N . GLY A 1 284 ? -8.453 -29.031 -6.516 1 85.44 284 GLY A N 1
ATOM 2202 C CA . GLY A 1 284 ? -8.117 -30.359 -6.035 1 85.44 284 GLY A CA 1
ATOM 2203 C C . GLY A 1 284 ? -6.625 -30.609 -5.949 1 85.44 284 GLY A C 1
ATOM 2204 O O . GLY A 1 284 ? -5.836 -29.906 -6.586 1 85.44 284 GLY A O 1
ATOM 2205 N N . ARG A 1 285 ? -6.195 -31.531 -5.035 1 87.88 285 ARG A N 1
ATOM 2206 C CA . ARG A 1 285 ? -4.812 -31.969 -4.848 1 87.88 285 ARG A CA 1
ATOM 2207 C C . ARG A 1 285 ? -4.723 -33.469 -4.73 1 87.88 285 ARG A C 1
ATOM 2209 O O . ARG A 1 285 ? -4.43 -34 -3.654 1 87.88 285 ARG A O 1
ATOM 2216 N N . ASN A 1 286 ? -4.949 -34.062 -5.828 1 96.19 286 ASN A N 1
ATOM 2217 C CA . ASN A 1 286 ? -4.922 -35.531 -5.824 1 96.19 286 ASN A CA 1
ATOM 2218 C C . ASN A 1 286 ? -3.627 -36.062 -6.422 1 96.19 286 ASN A C 1
ATOM 2220 O O . ASN A 1 286 ? -3.033 -35.438 -7.301 1 96.19 286 ASN A O 1
ATOM 2224 N N . GLN A 1 287 ? -3.246 -37.312 -6.055 1 96.69 287 GLN A N 1
ATOM 2225 C CA . GLN A 1 287 ? -1.927 -37.875 -6.352 1 96.69 287 GLN A CA 1
ATOM 2226 C C . GLN A 1 287 ? -1.85 -38.375 -7.789 1 96.69 287 GLN A C 1
ATOM 2228 O O . GLN A 1 287 ? -0.763 -38.438 -8.367 1 96.69 287 GLN A O 1
ATOM 2233 N N . GLY A 1 288 ? -3 -38.781 -8.297 1 97.69 288 GLY A N 1
ATOM 2234 C CA . GLY A 1 288 ? -3.002 -39.156 -9.695 1 97.69 288 GLY A CA 1
ATOM 2235 C C . GLY A 1 288 ? -3.051 -40.688 -9.914 1 97.69 288 GLY A C 1
ATOM 2236 O O . GLY A 1 288 ? -3.732 -41.375 -9.172 1 97.69 288 GLY A O 1
ATOM 2237 N N . TRP A 1 289 ? -2.463 -41.125 -10.961 1 98.06 289 TRP A N 1
ATOM 2238 C CA . TRP A 1 289 ? -2.619 -42.5 -11.406 1 98.06 289 TRP A CA 1
ATOM 2239 C C . TRP A 1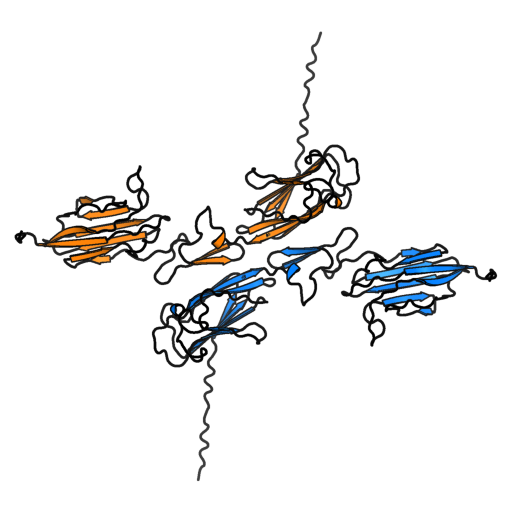 289 ? -1.36 -43 -12.117 1 98.06 289 TRP A C 1
ATOM 2241 O O . TRP A 1 289 ? -0.56 -42.188 -12.602 1 98.06 289 TRP A O 1
ATOM 2251 N N . LYS A 1 290 ? -1.183 -44.219 -12.078 1 98.19 290 LYS A N 1
ATOM 2252 C CA . LYS A 1 290 ? -0.109 -44.938 -12.766 1 98.19 290 LYS A CA 1
ATOM 2253 C C . LYS A 1 290 ? -0.638 -46.188 -13.461 1 98.19 290 LYS A C 1
ATOM 2255 O O . LYS A 1 290 ? -1.316 -47 -12.844 1 98.19 290 LYS A O 1
ATOM 2260 N N . ILE A 1 291 ? -0.372 -46.344 -14.789 1 98.19 291 ILE A N 1
ATOM 2261 C CA . ILE A 1 291 ? -0.839 -47.469 -15.586 1 98.19 291 ILE A CA 1
ATOM 2262 C C . ILE A 1 291 ? 0.357 -48.219 -16.156 1 98.19 291 ILE A C 1
ATOM 2264 O O . ILE A 1 291 ? 1.231 -47.625 -16.797 1 98.19 291 ILE A O 1
ATOM 2268 N N . GLN A 1 292 ? 0.426 -49.406 -15.82 1 98.44 292 GLN A N 1
ATOM 2269 C CA . GLN A 1 292 ? 1.379 -50.312 -16.484 1 98.44 292 GLN A CA 1
ATOM 2270 C C . GLN A 1 292 ? 0.724 -51.062 -17.625 1 98.44 292 GLN A C 1
ATOM 2272 O O . GLN A 1 292 ? -0.319 -51.688 -17.453 1 98.44 292 GLN A O 1
ATOM 2277 N N . TYR A 1 293 ? 1.259 -50.938 -18.812 1 97.94 293 TYR A N 1
ATOM 2278 C CA . TYR A 1 293 ? 0.689 -51.719 -19.922 1 97.94 293 TYR A CA 1
ATOM 2279 C C . TYR A 1 293 ? 1.665 -52.781 -20.406 1 97.94 293 TYR A C 1
ATOM 2281 O O . TYR A 1 293 ? 2.883 -52.594 -20.359 1 97.94 293 TYR A O 1
ATOM 2289 N N . ASN A 1 294 ? 1.104 -53.844 -20.797 1 97.81 294 ASN A N 1
ATOM 2290 C CA . ASN A 1 294 ? 1.809 -54.969 -21.406 1 97.81 294 ASN A CA 1
ATOM 2291 C C . ASN A 1 294 ? 1.097 -55.438 -22.672 1 97.81 294 ASN A C 1
ATOM 2293 O O . ASN A 1 294 ? -0.058 -55.094 -22.906 1 97.81 294 ASN A O 1
ATOM 2297 N N . SER A 1 295 ? 1.871 -56.125 -23.438 1 96.62 295 SER A N 1
ATOM 2298 C CA . SER A 1 295 ? 1.255 -56.656 -24.656 1 96.62 295 SER A CA 1
ATOM 2299 C C . SER A 1 295 ? 1.612 -58.094 -24.891 1 96.62 295 SER A C 1
ATOM 2301 O O . SER A 1 295 ? 2.625 -58.594 -24.391 1 96.62 295 SER A O 1
ATOM 2303 N N . THR A 1 296 ? 0.69 -58.812 -25.531 1 93.81 296 THR A N 1
ATOM 2304 C CA . THR A 1 296 ? 0.904 -60.188 -25.969 1 93.81 296 THR A CA 1
ATOM 2305 C C . THR A 1 296 ? 0.643 -60.312 -27.469 1 93.81 296 THR A C 1
ATOM 2307 O O . THR A 1 296 ? -0.122 -59.531 -28.047 1 93.81 296 THR A O 1
ATOM 2310 N N . ARG A 1 297 ? 1.414 -61.219 -28.125 1 89.88 297 ARG A N 1
ATOM 2311 C CA . ARG A 1 297 ? 1.173 -61.438 -29.547 1 89.88 297 ARG A CA 1
ATOM 2312 C C . ARG A 1 297 ? 0.038 -62.438 -29.75 1 89.88 297 ARG A C 1
ATOM 2314 O O . ARG A 1 297 ? -0.052 -63.438 -29.031 1 89.88 297 ARG A O 1
ATOM 2321 N N . ALA A 1 298 ? -0.775 -62.062 -30.719 1 76.88 298 ALA A N 1
ATOM 2322 C CA . ALA A 1 298 ? -1.871 -62.969 -31.047 1 76.88 298 ALA A CA 1
ATOM 2323 C C . ALA A 1 298 ? -1.341 -64.312 -31.516 1 76.88 298 ALA A C 1
ATOM 2325 O O . ALA A 1 298 ? -0.406 -64.375 -32.312 1 76.88 298 ALA A O 1
ATOM 2326 N N . GLY A 1 299 ? -1.756 -65.5 -30.922 1 67.5 299 GLY A N 1
ATOM 2327 C CA . GLY A 1 299 ? -1.387 -66.875 -31.25 1 67.5 299 GLY A CA 1
ATOM 2328 C C . GLY A 1 299 ? -0.331 -67.438 -30.328 1 67.5 299 GLY A C 1
ATOM 2329 O O . GLY A 1 299 ? 0.071 -68.562 -30.469 1 67.5 299 GLY A O 1
ATOM 2330 N N . SER A 1 300 ? 0.373 -66.625 -29.656 1 58.91 300 SER A N 1
ATOM 2331 C CA . SER A 1 300 ? 1.356 -67.25 -28.75 1 58.91 300 SER A CA 1
ATOM 2332 C C . SER A 1 300 ? 0.698 -67.75 -27.484 1 58.91 300 SER A C 1
ATOM 2334 O O . SER A 1 300 ? -0.167 -67.062 -26.906 1 58.91 300 SER A O 1
ATOM 2336 N N . PRO A 1 301 ? 0.721 -69.062 -27.203 1 50.66 301 PRO A N 1
ATOM 2337 C CA . PRO A 1 301 ? 0.116 -69.688 -26.016 1 50.66 301 PRO A CA 1
ATOM 2338 C C . PRO A 1 301 ? 0.503 -68.938 -24.719 1 50.66 301 PRO A C 1
ATOM 2340 O O . PRO A 1 301 ? 1.638 -68.5 -24.594 1 50.66 301 PRO A O 1
ATOM 2343 N N . THR A 1 302 ? -0.361 -68.312 -24.109 1 45.44 302 THR A N 1
ATOM 2344 C CA . THR A 1 302 ? -0.159 -67.812 -22.75 1 45.44 302 THR A CA 1
ATOM 2345 C C . THR A 1 302 ? 0.469 -68.938 -21.875 1 45.44 302 THR A C 1
ATOM 2347 O O . THR A 1 302 ? -0.088 -70 -21.734 1 45.44 302 THR A O 1
ATOM 2350 N N . THR A 1 303 ? 1.761 -69.062 -21.875 1 38.22 303 THR A N 1
ATOM 2351 C CA . THR A 1 303 ? 2.277 -70 -20.891 1 38.22 303 THR A CA 1
ATOM 2352 C C . THR A 1 303 ? 1.74 -69.688 -19.5 1 38.22 303 THR A C 1
ATOM 2354 O O . THR A 1 303 ? 2.029 -68.625 -18.953 1 38.22 303 THR A O 1
ATOM 2357 N N . ASN A 1 304 ? 0.508 -70.125 -19.156 1 31.25 304 ASN A N 1
ATOM 2358 C CA . ASN A 1 304 ? 0.294 -70.312 -17.719 1 31.25 304 ASN A CA 1
ATOM 2359 C C . ASN A 1 304 ? 1.379 -71.188 -17.078 1 31.25 304 ASN A C 1
ATOM 2361 O O . ASN A 1 304 ? 1.719 -72.25 -17.594 1 31.25 304 ASN A O 1
ATOM 2365 N N . MET B 1 1 ? 69.688 -0.894 -35.375 1 29.81 1 MET B N 1
ATOM 2366 C CA . MET B 1 1 ? 68.875 -1.552 -34.375 1 29.81 1 MET B CA 1
ATOM 2367 C C . MET B 1 1 ? 67.625 -0.756 -34.094 1 29.81 1 MET B C 1
ATOM 2369 O O . MET B 1 1 ? 67.688 0.334 -33.531 1 29.81 1 MET B O 1
ATOM 2373 N N . THR B 1 2 ? 66.625 -0.767 -35.094 1 38.12 2 THR B N 1
ATOM 2374 C CA . THR B 1 2 ? 65.312 -0.102 -35.125 1 38.12 2 THR B CA 1
ATOM 2375 C C . THR B 1 2 ? 64.438 -0.578 -33.969 1 38.12 2 THR B C 1
ATOM 2377 O O . THR B 1 2 ? 64.25 -1.781 -33.812 1 38.12 2 THR B O 1
ATOM 2380 N N . SER B 1 3 ? 64.5 0.099 -32.844 1 37.22 3 SER B N 1
ATOM 2381 C CA . SER B 1 3 ? 63.688 -0.13 -31.641 1 37.22 3 SER B CA 1
ATOM 2382 C C . SER B 1 3 ? 62.188 -0.043 -31.953 1 37.22 3 SER B C 1
ATOM 2384 O O . SER B 1 3 ? 61.688 0.993 -32.406 1 37.22 3 SER B O 1
ATOM 2386 N N . GLY B 1 4 ? 61.562 -1.059 -32.562 1 33.75 4 GLY B N 1
ATOM 2387 C CA . GLY B 1 4 ? 60.125 -1.137 -32.781 1 33.75 4 GLY B CA 1
ATOM 2388 C C . GLY B 1 4 ? 59.344 -1.006 -31.5 1 33.75 4 GLY B C 1
ATOM 2389 O O . GLY B 1 4 ? 59.5 -1.784 -30.562 1 33.75 4 GLY B O 1
ATOM 2390 N N . ARG B 1 5 ? 58.844 0.245 -31.078 1 37.53 5 ARG B N 1
ATOM 2391 C CA . ARG B 1 5 ? 57.906 0.529 -30 1 37.53 5 ARG B CA 1
ATOM 2392 C C . ARG B 1 5 ? 56.625 -0.274 -30.172 1 37.53 5 ARG B C 1
ATOM 2394 O O . ARG B 1 5 ? 55.906 -0.096 -31.156 1 37.53 5 ARG B O 1
ATOM 2401 N N . CYS B 1 6 ? 56.531 -1.479 -29.734 1 29.11 6 CYS B N 1
ATOM 2402 C CA . CYS B 1 6 ? 55.281 -2.205 -29.688 1 29.11 6 CYS B CA 1
ATOM 2403 C C . CYS B 1 6 ? 54.281 -1.499 -28.781 1 29.11 6 CYS B C 1
ATOM 2405 O O . CYS B 1 6 ? 54.5 -1.358 -27.578 1 29.11 6 CYS B O 1
ATOM 2407 N N . ALA B 1 7 ? 53.562 -0.465 -29.312 1 35.72 7 ALA B N 1
ATOM 2408 C CA . ALA B 1 7 ? 52.406 0.105 -28.625 1 35.72 7 ALA B CA 1
ATOM 2409 C C . ALA B 1 7 ? 51.438 -0.988 -28.156 1 35.72 7 ALA B C 1
ATOM 2411 O O . ALA B 1 7 ? 50.938 -1.761 -28.969 1 35.72 7 ALA B O 1
ATOM 2412 N N . PHE B 1 8 ? 51.562 -1.503 -26.969 1 34.88 8 PHE B N 1
ATOM 2413 C CA . PHE B 1 8 ? 50.594 -2.334 -26.297 1 34.88 8 PHE B CA 1
ATOM 2414 C C . PHE B 1 8 ? 49.219 -1.651 -26.266 1 34.88 8 PHE B C 1
ATOM 2416 O O . PHE B 1 8 ? 49.062 -0.604 -25.641 1 34.88 8 PHE B O 1
ATOM 2423 N N . VAL B 1 9 ? 48.5 -1.641 -27.391 1 35.66 9 VAL B N 1
ATOM 2424 C CA . VAL B 1 9 ? 47.094 -1.263 -27.344 1 35.66 9 VAL B CA 1
ATOM 2425 C C . VAL B 1 9 ? 46.375 -2.07 -26.266 1 35.66 9 VAL B C 1
ATOM 2427 O O . VAL B 1 9 ? 46.25 -3.295 -26.359 1 35.66 9 VAL B O 1
ATOM 2430 N N . LEU B 1 10 ? 46.469 -1.657 -25.047 1 34.66 10 LEU B N 1
ATOM 2431 C CA . LEU B 1 10 ? 45.531 -2.148 -24.031 1 34.66 10 LEU B CA 1
ATOM 2432 C C . LEU B 1 10 ? 44.094 -2.02 -24.5 1 34.66 10 LEU B C 1
ATOM 2434 O O . LEU B 1 10 ? 43.594 -0.906 -24.672 1 34.66 10 LEU B O 1
ATOM 2438 N N . LEU B 1 11 ? 43.688 -2.863 -25.406 1 33 11 LEU B N 1
ATOM 2439 C CA . LEU B 1 11 ? 42.25 -2.986 -25.641 1 33 11 LEU B CA 1
ATOM 2440 C C . LEU B 1 11 ? 41.469 -3.051 -24.312 1 33 11 LEU B C 1
ATOM 2442 O O . LEU B 1 11 ? 41.562 -4.055 -23.609 1 33 11 LEU B O 1
ATOM 2446 N N . LEU B 1 12 ? 41.438 -1.963 -23.641 1 37.72 12 LEU B N 1
ATOM 2447 C CA . LEU B 1 12 ? 40.406 -1.88 -22.609 1 37.72 12 LEU B CA 1
ATOM 2448 C C . LEU B 1 12 ? 39.062 -2.357 -23.156 1 37.72 12 LEU B C 1
ATOM 2450 O O . LEU B 1 12 ? 38.5 -1.714 -24.016 1 37.72 12 LEU B O 1
ATOM 2454 N N . LEU B 1 13 ? 38.938 -3.611 -23.453 1 36.19 13 LEU B N 1
ATOM 2455 C CA . LEU B 1 13 ? 37.562 -4.133 -23.641 1 36.19 13 LEU B CA 1
ATOM 2456 C C . LEU B 1 13 ? 36.594 -3.477 -22.688 1 36.19 13 LEU B C 1
ATOM 2458 O O . LEU B 1 13 ? 36.688 -3.68 -21.469 1 36.19 13 LEU B O 1
ATOM 2462 N N . LEU B 1 14 ? 36.219 -2.311 -22.875 1 40.12 14 LEU B N 1
ATOM 2463 C CA . LEU B 1 14 ? 35.062 -1.687 -22.219 1 40.12 14 LEU B CA 1
ATOM 2464 C C . LEU B 1 14 ? 33.875 -2.646 -22.172 1 40.12 14 LEU B C 1
ATOM 2466 O O . LEU B 1 14 ? 33.344 -3.043 -23.203 1 40.12 14 LEU B O 1
ATOM 2470 N N . ARG B 1 15 ? 33.875 -3.6 -21.25 1 48 15 ARG B N 1
ATOM 2471 C CA . ARG B 1 15 ? 32.688 -4.406 -21 1 48 15 ARG B CA 1
ATOM 2472 C C . ARG B 1 15 ? 31.406 -3.549 -21.031 1 48 15 ARG B C 1
ATOM 2474 O O . ARG B 1 15 ? 31.281 -2.605 -20.25 1 48 15 ARG B O 1
ATOM 2481 N N . VAL B 1 16 ? 30.891 -3.275 -22.141 1 51.47 16 VAL B N 1
ATOM 2482 C CA . VAL B 1 16 ? 29.641 -2.539 -22.375 1 51.47 16 VAL B CA 1
ATOM 2483 C C . VAL B 1 16 ? 28.547 -3.064 -21.453 1 51.47 16 VAL B C 1
ATOM 2485 O O . VAL B 1 16 ? 28.188 -4.242 -21.516 1 51.47 16 VAL B O 1
ATOM 2488 N N . THR B 1 17 ? 28.5 -2.529 -20.234 1 62.66 17 THR B N 1
ATOM 2489 C CA . THR B 1 17 ? 27.328 -2.805 -19.406 1 62.66 17 THR B CA 1
ATOM 2490 C C . THR B 1 17 ? 26.031 -2.5 -20.172 1 62.66 17 THR B C 1
ATOM 2492 O O . THR B 1 17 ? 25.891 -1.409 -20.734 1 62.66 17 THR B O 1
ATOM 2495 N N . HIS B 1 18 ? 25.391 -3.568 -20.719 1 77.75 18 HIS B N 1
ATOM 2496 C CA . HIS B 1 18 ? 24.078 -3.393 -21.297 1 77.75 18 HIS B CA 1
ATOM 2497 C C . HIS B 1 18 ? 23.031 -3.068 -20.234 1 77.75 18 HIS B C 1
ATOM 2499 O O . HIS B 1 18 ? 22.797 -3.875 -19.328 1 77.75 18 HIS B O 1
ATOM 2505 N N . GLY B 1 19 ? 22.672 -1.78 -20.047 1 84.81 19 GLY B N 1
ATOM 2506 C CA . GLY B 1 19 ? 21.688 -1.335 -19.078 1 84.81 19 GLY B CA 1
ATOM 2507 C C . GLY B 1 19 ? 20.266 -1.407 -19.594 1 84.81 19 GLY B C 1
ATOM 2508 O O . GLY B 1 19 ? 20 -1.037 -20.734 1 84.81 19 GLY B O 1
ATOM 2509 N N . VAL B 1 20 ? 19.375 -2.125 -18.844 1 91.81 20 VAL B N 1
ATOM 2510 C CA . VAL B 1 20 ? 17.953 -2.209 -19.172 1 91.81 20 VAL B CA 1
ATOM 2511 C C . VAL B 1 20 ? 17.141 -1.387 -18.172 1 91.81 20 VAL B C 1
ATOM 2513 O O . VAL B 1 20 ? 17.328 -1.521 -16.953 1 91.81 20 VAL B O 1
ATOM 2516 N N . ASN B 1 21 ? 16.375 -0.469 -18.703 1 93.44 21 ASN B N 1
ATOM 2517 C CA . ASN B 1 21 ? 15.484 0.294 -17.828 1 93.44 21 ASN B CA 1
ATOM 2518 C C . ASN B 1 21 ? 14.141 -0.412 -17.641 1 93.44 21 ASN B C 1
ATOM 2520 O O . ASN B 1 21 ? 13.492 -0.779 -18.625 1 93.44 21 ASN B O 1
ATOM 2524 N N . VAL B 1 22 ? 13.836 -0.641 -16.375 1 93.25 22 VAL B N 1
ATOM 2525 C CA . VAL B 1 22 ? 12.578 -1.281 -16.031 1 93.25 22 VAL B CA 1
ATOM 2526 C C . VAL B 1 22 ? 11.703 -0.305 -15.242 1 93.25 22 VAL B C 1
ATOM 2528 O O . VAL B 1 22 ? 12.086 0.156 -14.164 1 93.25 22 VAL B O 1
ATOM 2531 N N . THR B 1 23 ? 10.562 -0.016 -15.844 1 93.12 23 THR B N 1
ATOM 2532 C CA . THR B 1 23 ? 9.68 0.962 -15.211 1 93.12 23 THR B CA 1
ATOM 2533 C C . THR B 1 23 ? 8.281 0.383 -15.016 1 93.12 23 THR B C 1
ATOM 2535 O O . THR B 1 23 ? 7.898 -0.575 -15.688 1 93.12 23 THR B O 1
ATOM 2538 N N . GLY B 1 24 ? 7.578 0.935 -14.094 1 92.75 24 GLY B N 1
ATOM 2539 C CA . GLY B 1 24 ? 6.223 0.493 -13.805 1 92.75 24 GLY B CA 1
ATOM 2540 C C . GLY B 1 24 ? 6 0.154 -12.344 1 92.75 24 GLY B C 1
ATOM 2541 O O . GLY B 1 24 ? 6.945 0.146 -11.555 1 92.75 24 GLY B O 1
ATOM 2542 N N . LEU B 1 25 ? 4.781 -0.212 -12.031 1 95.56 25 LEU B N 1
ATOM 2543 C CA . LEU B 1 25 ? 4.422 -0.502 -10.648 1 95.56 25 LEU B CA 1
ATOM 2544 C C . LEU B 1 25 ? 4.906 -1.89 -10.242 1 95.56 25 LEU B C 1
ATOM 2546 O O . LEU B 1 25 ? 4.992 -2.197 -9.047 1 95.56 25 LEU B O 1
ATOM 2550 N N . TYR B 1 26 ? 5.117 -2.732 -11.281 1 97.19 26 TYR B N 1
ATOM 2551 C CA . TYR B 1 26 ? 5.621 -4.074 -11.023 1 97.19 26 TYR B CA 1
ATOM 2552 C C . TYR B 1 26 ? 6.246 -4.68 -12.273 1 97.19 26 TYR B C 1
ATOM 2554 O O . TYR B 1 26 ? 6.055 -4.168 -13.375 1 97.19 26 TYR B O 1
ATOM 2562 N N . GLY B 1 27 ? 6.984 -5.703 -12.062 1 96.56 27 GLY B N 1
ATOM 2563 C CA . GLY B 1 27 ? 7.609 -6.371 -13.188 1 96.56 27 GLY B CA 1
ATOM 2564 C C . GLY B 1 27 ? 8.562 -7.477 -12.773 1 96.56 27 GLY B C 1
ATOM 2565 O O . GLY B 1 27 ? 8.625 -7.844 -11.602 1 96.56 27 GLY B O 1
ATOM 2566 N N . SER B 1 28 ? 9.18 -8.07 -13.82 1 96.31 28 SER B N 1
ATOM 2567 C CA . SER B 1 28 ? 10.148 -9.133 -13.586 1 96.31 28 SER B CA 1
ATOM 2568 C C . SER B 1 28 ? 11.281 -9.086 -14.602 1 96.31 28 SER B C 1
ATOM 2570 O O . SER B 1 28 ? 11.156 -8.453 -15.648 1 96.31 28 SER B O 1
ATOM 2572 N N . PHE B 1 29 ? 12.352 -9.617 -14.273 1 96.06 29 PHE B N 1
ATOM 2573 C CA . PHE B 1 29 ? 13.477 -9.789 -15.188 1 96.06 29 PHE B CA 1
ATOM 2574 C C . PHE B 1 29 ? 14.258 -11.047 -14.852 1 96.06 29 PHE B C 1
ATOM 2576 O O . PHE B 1 29 ? 14.109 -11.609 -13.766 1 96.06 29 PHE B O 1
ATOM 2583 N N . THR B 1 30 ? 15.055 -11.516 -15.82 1 96.31 30 THR B N 1
ATOM 2584 C CA . THR B 1 30 ? 15.789 -12.766 -15.648 1 96.31 30 THR B CA 1
ATOM 2585 C C . THR B 1 30 ? 17.234 -12.609 -16.125 1 96.31 30 THR B C 1
ATOM 2587 O O . THR B 1 30 ? 17.547 -11.672 -16.859 1 96.31 30 THR B O 1
ATOM 2590 N N . SER B 1 31 ? 18.078 -13.516 -15.648 1 96.25 31 SER B N 1
ATOM 2591 C CA . SER B 1 31 ? 19.422 -13.594 -16.219 1 96.25 31 SER B CA 1
ATOM 2592 C C . SER B 1 31 ? 19.359 -13.914 -17.719 1 96.25 31 SER B C 1
ATOM 2594 O O . SER B 1 31 ? 18.359 -14.445 -18.203 1 96.25 31 SER B O 1
ATOM 2596 N N . PRO B 1 32 ? 20.422 -13.578 -18.375 1 95.12 32 PRO B N 1
ATOM 2597 C CA . PRO B 1 32 ? 20.438 -13.906 -19.797 1 95.12 32 PRO B CA 1
ATOM 2598 C C . PRO B 1 32 ? 20.25 -15.398 -20.062 1 95.12 32 PRO B C 1
ATOM 2600 O O . PRO B 1 32 ? 20.859 -16.234 -19.391 1 95.12 32 PRO B O 1
ATOM 2603 N N . ASN B 1 33 ? 19.344 -15.797 -21.031 1 94.62 33 ASN B N 1
ATOM 2604 C CA . ASN B 1 33 ? 19.094 -17.156 -21.516 1 94.62 33 ASN B CA 1
ATOM 2605 C C . ASN B 1 33 ? 18.234 -17.953 -20.547 1 94.62 33 ASN B C 1
ATOM 2607 O O . ASN B 1 33 ? 17.922 -19.125 -20.781 1 94.62 33 ASN B O 1
ATOM 2611 N N . PHE B 1 34 ? 17.875 -17.375 -19.484 1 94 34 PHE B N 1
ATOM 2612 C CA . PHE B 1 34 ? 17 -18.094 -18.562 1 94 34 PHE B CA 1
ATOM 2613 C C . PHE B 1 34 ? 15.805 -18.688 -19.281 1 94 34 PHE B C 1
ATOM 2615 O O . PHE B 1 34 ? 15.188 -18.047 -20.125 1 94 34 PHE B O 1
ATOM 2622 N N . PRO B 1 35 ? 15.438 -19.891 -19 1 93.12 35 PRO B N 1
ATOM 2623 C CA . PRO B 1 35 ? 15.836 -20.75 -17.875 1 93.12 35 PRO B CA 1
ATOM 2624 C C . PRO B 1 35 ? 17.016 -21.641 -18.203 1 93.12 35 PRO B C 1
ATOM 2626 O O . PRO B 1 35 ? 17.328 -22.578 -17.453 1 93.12 35 PRO B O 1
ATOM 2629 N N . LEU B 1 36 ? 17.594 -21.453 -19.328 1 93.75 36 LEU B N 1
ATOM 2630 C CA . LEU B 1 36 ? 18.828 -22.156 -19.672 1 93.75 36 LEU B CA 1
ATOM 2631 C C . LEU B 1 36 ? 20.031 -21.547 -18.938 1 93.75 36 LEU B C 1
ATOM 2633 O O . LEU B 1 36 ? 19.922 -20.438 -18.406 1 93.75 36 LEU B O 1
ATOM 2637 N N . PRO B 1 37 ? 21.109 -22.297 -18.844 1 95.12 37 PRO B N 1
ATOM 2638 C CA . PRO B 1 37 ? 22.297 -21.719 -18.188 1 95.12 37 PRO B CA 1
ATOM 2639 C C . PRO B 1 37 ? 22.734 -20.391 -18.797 1 95.12 37 PRO B C 1
ATOM 2641 O O . PRO B 1 37 ? 22.688 -20.234 -20.016 1 95.12 37 PRO B O 1
ATOM 2644 N N . TYR B 1 38 ? 23.141 -19.438 -17.969 1 95.69 38 TYR B N 1
ATOM 2645 C CA . TYR B 1 38 ? 23.562 -18.125 -18.438 1 95.69 38 TYR B CA 1
ATOM 2646 C C . TYR B 1 38 ? 24.969 -18.188 -19.031 1 95.69 38 TYR B C 1
ATOM 2648 O O . TYR B 1 38 ? 25.781 -19 -18.609 1 95.69 38 TYR B O 1
ATOM 2656 N N . PRO B 1 39 ? 25.25 -17.25 -20.016 1 95.06 39 PRO B N 1
ATOM 2657 C CA . PRO B 1 39 ? 26.578 -17.25 -20.656 1 95.06 39 PRO B CA 1
ATOM 2658 C C . PRO B 1 39 ? 27.672 -16.656 -19.781 1 95.06 39 PRO B C 1
ATOM 2660 O O . PRO B 1 39 ? 27.359 -16.016 -18.766 1 95.06 39 PRO B O 1
ATOM 2663 N N . ASP B 1 40 ? 28.922 -16.891 -20.203 1 94.31 40 ASP B N 1
ATOM 2664 C CA . ASP B 1 40 ? 30.078 -16.297 -19.547 1 94.31 40 ASP B CA 1
ATOM 2665 C C . ASP B 1 40 ? 30.266 -14.836 -19.969 1 94.31 40 ASP B C 1
ATOM 2667 O O . ASP B 1 40 ? 29.688 -14.391 -20.953 1 94.31 40 ASP B O 1
ATOM 2671 N N . ASP B 1 41 ? 31 -14.125 -19.109 1 93.88 41 ASP B N 1
ATOM 2672 C CA . ASP B 1 41 ? 31.453 -12.773 -19.422 1 93.88 41 ASP B CA 1
ATOM 2673 C C . ASP B 1 41 ? 30.266 -11.836 -19.641 1 93.88 41 ASP B C 1
ATOM 2675 O O . ASP B 1 41 ? 30.203 -11.117 -20.641 1 93.88 41 ASP B O 1
ATOM 2679 N N . GLN B 1 42 ? 29.312 -11.992 -18.781 1 93.75 42 GLN B N 1
ATOM 2680 C CA . GLN B 1 42 ? 28.141 -11.117 -18.844 1 93.75 42 GLN B CA 1
ATOM 2681 C C . GLN B 1 42 ? 28.281 -9.961 -17.859 1 93.75 42 GLN B C 1
ATOM 2683 O O . GLN B 1 42 ? 28.859 -10.117 -16.797 1 93.75 42 GLN B O 1
ATOM 2688 N N . HIS B 1 43 ? 27.844 -8.805 -18.188 1 94.44 43 HIS B N 1
ATOM 2689 C CA . HIS B 1 43 ? 27.672 -7.625 -17.344 1 94.44 43 HIS B CA 1
ATOM 2690 C C . HIS B 1 43 ? 26.391 -6.871 -17.703 1 94.44 43 HIS B C 1
ATOM 2692 O O . HIS B 1 43 ? 26.391 -6.074 -18.641 1 94.44 43 HIS B O 1
ATOM 2698 N N . VAL B 1 44 ? 25.391 -7.141 -16.969 1 95.19 44 VAL B N 1
ATOM 2699 C CA . VAL B 1 44 ? 24.062 -6.586 -17.266 1 95.19 44 VAL B CA 1
ATOM 2700 C C . VAL B 1 44 ? 23.516 -5.867 -16.047 1 95.19 44 VAL B C 1
ATOM 2702 O O . VAL B 1 44 ? 23.641 -6.359 -14.914 1 95.19 44 VAL B O 1
ATOM 2705 N N . ALA B 1 45 ? 22.906 -4.723 -16.25 1 94 45 ALA B N 1
ATOM 2706 C CA . ALA B 1 45 ? 22.312 -3.955 -15.164 1 94 45 ALA B CA 1
ATOM 2707 C C . ALA B 1 45 ? 20.844 -3.652 -15.445 1 94 45 ALA B C 1
ATOM 2709 O O . ALA B 1 45 ? 20.484 -3.258 -16.562 1 94 45 ALA B O 1
ATOM 2710 N N . TRP B 1 46 ? 20 -3.926 -14.523 1 95.56 46 TRP B N 1
ATOM 2711 C CA . TRP B 1 46 ? 18.609 -3.504 -14.562 1 95.56 46 TRP B CA 1
ATOM 2712 C C . TRP B 1 46 ? 18.375 -2.297 -13.664 1 95.56 46 TRP B C 1
ATOM 2714 O O . TRP B 1 46 ? 18.562 -2.373 -12.445 1 95.56 46 TRP B O 1
ATOM 2724 N N . ASN B 1 47 ? 18 -1.216 -14.242 1 94.81 47 ASN B N 1
ATOM 2725 C CA . ASN B 1 47 ? 17.656 -0.007 -13.5 1 94.81 47 ASN B CA 1
ATOM 2726 C C . ASN B 1 47 ? 16.156 0.104 -13.281 1 94.81 47 ASN B C 1
ATOM 2728 O O . ASN B 1 47 ? 15.406 0.441 -14.203 1 94.81 47 ASN B O 1
ATOM 2732 N N . ILE B 1 48 ? 15.75 -0.135 -12.07 1 95.69 48 ILE B N 1
ATOM 2733 C CA . ILE B 1 48 ? 14.336 -0.171 -11.734 1 95.69 48 ILE B CA 1
ATOM 2734 C C . ILE B 1 48 ? 13.898 1.192 -11.203 1 95.69 48 ILE B C 1
ATOM 2736 O O . ILE B 1 48 ? 14.562 1.77 -10.336 1 95.69 48 ILE B O 1
ATOM 2740 N N . SER B 1 49 ? 12.82 1.72 -11.75 1 95.88 49 SER B N 1
ATOM 2741 C CA . SER B 1 49 ? 12.227 2.971 -11.289 1 95.88 49 SER B CA 1
ATOM 2742 C C . SER B 1 49 ? 10.719 2.828 -11.094 1 95.88 49 SER B C 1
ATOM 2744 O O . SER B 1 49 ? 10.016 2.316 -11.969 1 95.88 49 SER B O 1
ATOM 2746 N N . VAL B 1 50 ? 10.289 3.215 -9.93 1 96.69 50 VAL B N 1
ATOM 2747 C CA . VAL B 1 50 ? 8.859 3.264 -9.656 1 96.69 50 VAL B CA 1
ATOM 2748 C C . VAL B 1 50 ? 8.43 4.707 -9.383 1 96.69 50 VAL B C 1
ATOM 2750 O O . VAL B 1 50 ? 9.273 5.582 -9.195 1 96.69 50 VAL B O 1
ATOM 2753 N N . PRO B 1 51 ? 7.176 4.996 -9.383 1 95.81 51 PRO B N 1
ATOM 2754 C CA . PRO B 1 51 ? 6.715 6.375 -9.203 1 95.81 51 PRO B CA 1
ATOM 2755 C C . PRO B 1 51 ? 7.082 6.945 -7.832 1 95.81 51 PRO B C 1
ATOM 2757 O O . PRO B 1 51 ? 7.25 6.191 -6.867 1 95.81 51 PRO B O 1
ATOM 2760 N N . GLY B 1 52 ? 7.16 8.25 -7.797 1 94.81 52 GLY B N 1
ATOM 2761 C CA . GLY B 1 52 ? 7.391 8.914 -6.52 1 94.81 52 GLY B CA 1
ATOM 2762 C C . GLY B 1 52 ? 6.379 8.516 -5.457 1 94.81 52 GLY B C 1
ATOM 2763 O O . GLY B 1 52 ? 5.223 8.234 -5.766 1 94.81 52 GLY B O 1
ATOM 2764 N N . GLY B 1 53 ? 6.867 8.555 -4.164 1 94.81 53 GLY B N 1
ATOM 2765 C CA . GLY B 1 53 ? 5.988 8.172 -3.074 1 94.81 53 GLY B CA 1
ATOM 2766 C C . GLY B 1 53 ? 5.957 6.672 -2.836 1 94.81 53 GLY B C 1
ATOM 2767 O O . GLY B 1 53 ? 5.203 6.188 -1.992 1 94.81 53 GLY B O 1
ATOM 2768 N N . HIS B 1 54 ? 6.777 5.949 -3.645 1 96.44 54 HIS B N 1
ATOM 2769 C CA . HIS B 1 54 ? 6.859 4.5 -3.496 1 96.44 54 HIS B CA 1
ATOM 2770 C C . HIS B 1 54 ? 8.305 4.051 -3.281 1 96.44 54 HIS B C 1
ATOM 2772 O O . HIS B 1 54 ? 9.242 4.781 -3.617 1 96.44 54 HIS B O 1
ATOM 2778 N N . ARG B 1 55 ? 8.367 2.971 -2.666 1 95.06 55 ARG B N 1
ATOM 2779 C CA . ARG B 1 55 ? 9.648 2.268 -2.607 1 95.06 55 ARG B CA 1
ATOM 2780 C C . ARG B 1 55 ? 9.586 0.964 -3.396 1 95.06 55 ARG B C 1
ATOM 2782 O O . ARG B 1 55 ? 8.516 0.555 -3.854 1 95.06 55 ARG B O 1
ATOM 2789 N N . ILE B 1 56 ? 10.734 0.349 -3.586 1 95.62 56 ILE B N 1
ATOM 2790 C CA . ILE B 1 56 ? 10.805 -0.841 -4.426 1 95.62 56 ILE B CA 1
ATOM 2791 C C . ILE B 1 56 ? 10.945 -2.084 -3.549 1 95.62 56 ILE B C 1
ATOM 2793 O O . ILE B 1 56 ? 11.75 -2.104 -2.615 1 95.62 56 ILE B O 1
ATOM 2797 N N . ARG B 1 57 ? 10.18 -3.037 -3.783 1 96.31 57 ARG B N 1
ATOM 2798 C CA . ARG B 1 57 ? 10.258 -4.375 -3.209 1 96.31 57 ARG B CA 1
ATOM 2799 C C . ARG B 1 57 ? 10.828 -5.371 -4.215 1 96.31 57 ARG B C 1
ATOM 2801 O O . ARG B 1 57 ? 10.266 -5.551 -5.301 1 96.31 57 ARG B O 1
ATOM 2808 N N . LEU B 1 58 ? 11.906 -6 -3.875 1 95.69 58 LEU B N 1
ATOM 2809 C CA . LEU B 1 58 ? 12.57 -6.926 -4.785 1 95.69 58 LEU B CA 1
ATOM 2810 C C . LEU B 1 58 ? 12.766 -8.289 -4.129 1 95.69 58 LEU B C 1
ATOM 2812 O O . LEU B 1 58 ? 13.141 -8.367 -2.959 1 95.69 58 LEU B O 1
ATOM 2816 N N . TYR B 1 59 ? 12.508 -9.336 -4.863 1 95.06 59 TYR B N 1
ATO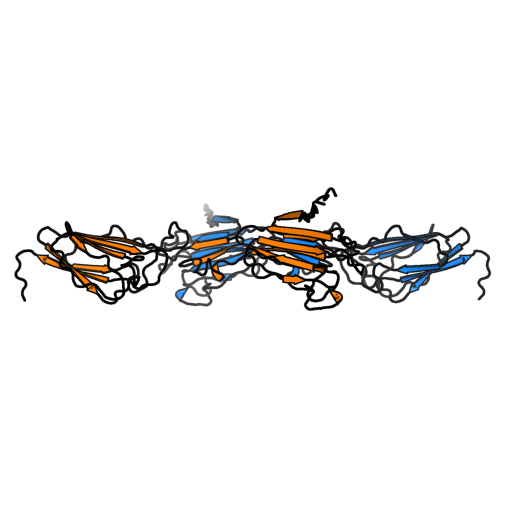M 2817 C CA . TYR B 1 59 ? 12.75 -10.688 -4.379 1 95.06 59 TYR B CA 1
ATOM 2818 C C . TYR B 1 59 ? 12.992 -11.648 -5.543 1 95.06 59 TYR B C 1
ATOM 2820 O O . TYR B 1 59 ? 12.711 -11.312 -6.695 1 95.06 59 TYR B O 1
ATOM 2828 N N . PHE B 1 60 ? 13.555 -12.789 -5.25 1 93.81 60 PHE B N 1
ATOM 2829 C CA . PHE B 1 60 ? 13.93 -13.75 -6.285 1 93.81 60 PHE B CA 1
ATOM 2830 C C . PHE B 1 60 ? 13.078 -15.008 -6.199 1 93.81 60 PHE B C 1
ATOM 2832 O O . PHE B 1 60 ? 12.945 -15.594 -5.125 1 93.81 60 PHE B O 1
ATOM 2839 N N . GLY B 1 61 ? 12.477 -15.344 -7.328 1 91.75 61 GLY B N 1
ATOM 2840 C CA . GLY B 1 61 ? 11.711 -16.578 -7.395 1 91.75 61 GLY B CA 1
ATOM 2841 C C . GLY B 1 61 ? 12.562 -17.797 -7.703 1 91.75 61 GLY B C 1
ATOM 2842 O O . GLY B 1 61 ? 12.164 -18.922 -7.422 1 91.75 61 GLY B O 1
ATOM 2843 N N . HIS B 1 62 ? 13.633 -17.594 -8.328 1 92.25 62 HIS B N 1
ATOM 2844 C CA . HIS B 1 62 ? 14.633 -18.609 -8.664 1 92.25 62 HIS B CA 1
ATOM 2845 C C . HIS B 1 62 ? 16.047 -18.031 -8.594 1 92.25 62 HIS B C 1
ATOM 2847 O O . HIS B 1 62 ? 16.266 -16.891 -8.992 1 92.25 62 HIS B O 1
ATOM 2853 N N . PHE B 1 63 ? 16.938 -18.891 -8.086 1 93.88 63 PHE B N 1
ATOM 2854 C CA . PHE B 1 63 ? 18.312 -18.391 -7.957 1 93.88 63 PHE B CA 1
ATOM 2855 C C . PHE B 1 63 ? 19.312 -19.531 -8.008 1 93.88 63 PHE B C 1
ATOM 2857 O O . PHE B 1 63 ? 19.312 -20.406 -7.141 1 93.88 63 PHE B O 1
ATOM 2864 N N . SER B 1 64 ? 20.094 -19.516 -9.023 1 93.88 64 SER B N 1
ATOM 2865 C CA . SER B 1 64 ? 21.125 -20.531 -9.227 1 93.88 64 SER B CA 1
ATOM 2866 C C . SER B 1 64 ? 22.359 -19.938 -9.898 1 93.88 64 SER B C 1
ATOM 2868 O O . SER B 1 64 ? 22.391 -19.781 -11.125 1 93.88 64 SER B O 1
ATOM 2870 N N . LEU B 1 65 ? 23.375 -19.609 -9.047 1 94.81 65 LEU B N 1
ATOM 2871 C CA . LEU B 1 65 ? 24.609 -19.047 -9.57 1 94.81 65 LEU B CA 1
ATOM 2872 C C . LEU B 1 65 ? 25.812 -19.844 -9.078 1 94.81 65 LEU B C 1
ATOM 2874 O O . LEU B 1 65 ? 25.719 -20.578 -8.086 1 94.81 65 LEU B O 1
ATOM 2878 N N . GLU B 1 66 ? 26.875 -19.688 -9.789 1 93.5 66 GLU B N 1
ATOM 2879 C CA . GLU B 1 66 ? 28.125 -20.359 -9.414 1 93.5 66 GLU B CA 1
ATOM 2880 C C . GLU B 1 66 ? 28.562 -19.953 -8.008 1 93.5 66 GLU B C 1
ATOM 2882 O O . GLU B 1 66 ? 28.719 -18.766 -7.719 1 93.5 66 GLU B O 1
ATOM 2887 N N . PRO B 1 67 ? 28.766 -20.984 -7.172 1 90.75 67 PRO B N 1
ATOM 2888 C CA . PRO B 1 67 ? 29.203 -20.656 -5.82 1 90.75 67 PRO B CA 1
ATOM 2889 C C . PRO B 1 67 ? 30.656 -20.172 -5.781 1 90.75 67 PRO B C 1
ATOM 2891 O O . PRO B 1 67 ? 31.484 -20.625 -6.586 1 90.75 67 PRO B O 1
ATOM 2894 N N . SER B 1 68 ? 30.891 -19.281 -4.977 1 89.06 68 SER B N 1
ATOM 2895 C CA . SER B 1 68 ? 32.25 -18.828 -4.727 1 89.06 68 SER B CA 1
ATOM 2896 C C . SER B 1 68 ? 32.375 -18.141 -3.369 1 89.06 68 SER B C 1
ATOM 2898 O O . SER B 1 68 ? 31.375 -17.688 -2.811 1 89.06 68 SER B O 1
ATOM 2900 N N . ASN B 1 69 ? 33.531 -18.203 -2.875 1 87.31 69 ASN B N 1
ATOM 2901 C CA . ASN B 1 69 ? 33.781 -17.469 -1.634 1 87.31 69 ASN B CA 1
ATOM 2902 C C . ASN B 1 69 ? 33.562 -15.969 -1.812 1 87.31 69 ASN B C 1
ATOM 2904 O O . ASN B 1 69 ? 34.125 -15.359 -2.717 1 87.31 69 ASN B O 1
ATOM 2908 N N . ARG B 1 70 ? 32.656 -15.391 -1.088 1 87.19 70 ARG B N 1
ATOM 2909 C CA . ARG B 1 70 ? 32.344 -13.969 -1.071 1 87.19 70 ARG B CA 1
ATOM 2910 C C . ARG B 1 70 ? 31.766 -13.523 -2.416 1 87.19 70 ARG B C 1
ATOM 2912 O O . ARG B 1 70 ? 31.922 -12.359 -2.801 1 87.19 70 ARG B O 1
ATOM 2919 N N . CYS B 1 71 ? 31.359 -14.516 -3.191 1 90.62 71 CYS B N 1
ATOM 2920 C CA . CYS B 1 71 ? 30.719 -14.234 -4.473 1 90.62 71 CYS B CA 1
ATOM 2921 C C . CYS B 1 71 ? 31.641 -13.438 -5.383 1 90.62 71 CYS B C 1
ATOM 2923 O O . CYS B 1 71 ? 31.25 -12.406 -5.926 1 90.62 71 CYS B O 1
ATOM 2925 N N . GLU B 1 72 ? 32.812 -13.969 -5.586 1 89.81 72 GLU B N 1
ATOM 2926 C CA . GLU B 1 72 ? 33.844 -13.289 -6.363 1 89.81 72 GLU B CA 1
ATOM 2927 C C . GLU B 1 72 ? 33.719 -13.609 -7.848 1 89.81 72 GLU B C 1
ATOM 2929 O O . GLU B 1 72 ? 34.219 -12.852 -8.695 1 89.81 72 GLU B O 1
ATOM 2934 N N . TYR B 1 73 ? 33.156 -14.703 -8.164 1 92.25 73 TYR B N 1
ATOM 2935 C CA . TYR B 1 73 ? 33.031 -15.109 -9.562 1 92.25 73 TYR B CA 1
ATOM 2936 C C . TYR B 1 73 ? 31.734 -14.586 -10.188 1 92.25 73 TYR B C 1
ATOM 2938 O O . TYR B 1 73 ? 31.672 -13.43 -10.602 1 92.25 73 TYR B O 1
ATOM 2946 N N . ASP B 1 74 ? 30.688 -15.367 -10.125 1 94.31 74 ASP B N 1
ATOM 2947 C CA . ASP B 1 74 ? 29.375 -14.914 -10.602 1 94.31 74 ASP B CA 1
ATOM 2948 C C . ASP B 1 74 ? 28.531 -14.391 -9.453 1 94.31 74 ASP B C 1
ATOM 2950 O O . ASP B 1 74 ? 28.469 -15 -8.383 1 94.31 74 ASP B O 1
ATOM 2954 N N . TYR B 1 75 ? 27.906 -13.203 -9.719 1 94.06 75 TYR B N 1
ATOM 2955 C CA . TYR B 1 75 ? 27.094 -12.664 -8.625 1 94.06 75 TYR B CA 1
ATOM 2956 C C . TYR B 1 75 ? 26.031 -11.711 -9.156 1 94.06 75 TYR B C 1
ATOM 2958 O O . TYR B 1 75 ? 26.125 -11.234 -10.289 1 94.06 75 TYR B O 1
ATOM 2966 N N . VAL B 1 76 ? 25.047 -11.516 -8.305 1 94.62 76 VAL B N 1
ATOM 2967 C CA . VAL B 1 76 ? 24.047 -10.453 -8.453 1 94.62 76 VAL B CA 1
ATOM 2968 C C . VAL B 1 76 ? 24.234 -9.422 -7.34 1 94.62 76 VAL B C 1
ATOM 2970 O O . VAL B 1 76 ? 24.344 -9.781 -6.168 1 94.62 76 VAL B O 1
ATOM 2973 N N . GLN B 1 77 ? 24.266 -8.234 -7.766 1 91.75 77 GLN B N 1
ATOM 2974 C CA . GLN B 1 77 ? 24.5 -7.164 -6.797 1 91.75 77 GLN B CA 1
ATOM 2975 C C . GLN B 1 77 ? 23.422 -6.094 -6.883 1 91.75 77 GLN B C 1
ATOM 2977 O O . GLN B 1 77 ? 23 -5.703 -7.977 1 91.75 77 GLN B O 1
ATOM 2982 N N . GLN B 1 78 ? 22.922 -5.82 -5.742 1 88.38 78 GLN B N 1
ATOM 2983 C CA . GLN B 1 78 ? 21.984 -4.715 -5.66 1 88.38 78 GLN B CA 1
ATOM 2984 C C . GLN B 1 78 ? 22.688 -3.414 -5.281 1 88.38 78 GLN B C 1
ATOM 2986 O O . GLN B 1 78 ? 23.406 -3.355 -4.281 1 88.38 78 GLN B O 1
ATOM 2991 N N . VAL B 1 79 ? 22.484 -2.449 -6.082 1 78 79 VAL B N 1
ATOM 2992 C CA . VAL B 1 79 ? 23.094 -1.143 -5.859 1 78 79 VAL B CA 1
ATOM 2993 C C . VAL B 1 79 ? 22.016 -0.105 -5.578 1 78 79 VAL B C 1
ATOM 2995 O O . VAL B 1 79 ? 21.078 0.042 -6.359 1 78 79 VAL B O 1
ATOM 2998 N N . LEU B 1 80 ? 21.953 0.353 -4.336 1 70.69 80 LEU B N 1
ATOM 2999 C CA . LEU B 1 80 ? 20.969 1.374 -3.969 1 70.69 80 LEU B CA 1
ATOM 3000 C C . LEU B 1 80 ? 21.438 2.756 -4.418 1 70.69 80 LEU B C 1
ATOM 3002 O O . LEU B 1 80 ? 22.641 2.984 -4.598 1 70.69 80 LEU B O 1
ATOM 3006 N N . ALA B 1 81 ? 20.469 3.502 -4.797 1 59.78 81 ALA B N 1
ATOM 3007 C CA . ALA B 1 81 ? 20.812 4.883 -5.133 1 59.78 81 ALA B CA 1
ATOM 3008 C C . ALA B 1 81 ? 21.531 5.57 -3.973 1 59.78 81 ALA B C 1
ATOM 3010 O O . ALA B 1 81 ? 21.031 5.555 -2.84 1 59.78 81 ALA B O 1
ATOM 3011 N N . GLY B 1 82 ? 22.734 5.988 -4.145 1 57.47 82 GLY B N 1
ATOM 3012 C CA . GLY B 1 82 ? 23.609 6.707 -3.23 1 57.47 82 GLY B CA 1
ATOM 3013 C C . GLY B 1 82 ? 24.797 5.891 -2.773 1 57.47 82 GLY B C 1
ATOM 3014 O O . GLY B 1 82 ? 25.672 6.395 -2.066 1 57.47 82 GLY B O 1
ATOM 3015 N N . GLY B 1 83 ? 25.078 4.773 -3.184 1 55.5 83 GLY B N 1
ATOM 3016 C CA . GLY B 1 83 ? 26.344 4.07 -3.316 1 55.5 83 GLY B CA 1
ATOM 3017 C C . GLY B 1 83 ? 26.688 3.221 -2.107 1 55.5 83 GLY B C 1
ATOM 3018 O O . GLY B 1 83 ? 27.688 2.512 -2.105 1 55.5 83 GLY B O 1
ATOM 3019 N N . ASN B 1 84 ? 26 3.305 -0.845 1 56.44 84 ASN B N 1
ATOM 3020 C CA . ASN B 1 84 ? 26.781 2.814 0.283 1 56.44 84 ASN B CA 1
ATOM 3021 C C . ASN B 1 84 ? 26.625 1.308 0.467 1 56.44 84 ASN B C 1
ATOM 3023 O O . ASN B 1 84 ? 27.531 0.633 0.937 1 56.44 84 ASN B O 1
ATOM 3027 N N . GLU B 1 85 ? 25.328 0.87 0.479 1 61.47 85 GLU B N 1
ATOM 3028 C CA . GLU B 1 85 ? 25.234 -0.524 0.903 1 61.47 85 GLU B CA 1
ATOM 3029 C C . GLU B 1 85 ? 24.828 -1.429 -0.256 1 61.47 85 GLU B C 1
ATOM 3031 O O . GLU B 1 85 ? 23.906 -1.099 -1.015 1 61.47 85 GLU B O 1
ATOM 3036 N N . THR B 1 86 ? 25.812 -2.354 -0.604 1 77.06 86 THR B N 1
ATOM 3037 C CA . THR B 1 86 ? 25.609 -3.26 -1.728 1 77.06 86 THR B CA 1
ATOM 3038 C C . THR B 1 86 ? 25.375 -4.684 -1.237 1 77.06 86 THR B C 1
ATOM 3040 O O . THR B 1 86 ? 26.047 -5.152 -0.317 1 77.06 86 THR B O 1
ATOM 3043 N N . LEU B 1 87 ? 24.156 -5.234 -1.454 1 85.88 87 LEU B N 1
ATOM 3044 C CA . LEU B 1 87 ? 23.938 -6.66 -1.246 1 85.88 87 LEU B CA 1
ATOM 3045 C C . LEU B 1 87 ? 24.406 -7.465 -2.453 1 85.88 87 LEU B C 1
ATOM 3047 O O . LEU B 1 87 ? 24.172 -7.066 -3.598 1 85.88 87 LEU B O 1
ATOM 3051 N N . ARG B 1 88 ? 25.203 -8.508 -2.129 1 90.25 88 ARG B N 1
ATOM 3052 C CA . ARG B 1 88 ? 25.719 -9.383 -3.184 1 90.25 88 ARG B CA 1
ATOM 3053 C C . ARG B 1 88 ? 25.312 -10.828 -2.943 1 90.25 88 ARG B C 1
ATOM 3055 O O . ARG B 1 88 ? 25.375 -11.32 -1.816 1 90.25 88 ARG B O 1
ATOM 3062 N N . PHE B 1 89 ? 24.859 -11.461 -3.99 1 92.94 89 PHE B N 1
ATOM 3063 C CA . PHE B 1 89 ? 24.375 -12.828 -3.842 1 92.94 89 PHE B CA 1
ATOM 3064 C C . PHE B 1 89 ? 25.031 -13.75 -4.867 1 92.94 89 PHE B C 1
ATOM 3066 O O . PHE B 1 89 ? 25.328 -13.328 -5.988 1 92.94 89 PHE B O 1
ATOM 3073 N N . CYS B 1 90 ? 25.266 -14.906 -4.473 1 92.31 90 CYS B N 1
ATOM 3074 C CA . CYS B 1 90 ? 25.703 -16 -5.336 1 92.31 90 CYS B CA 1
ATOM 3075 C C . CYS B 1 90 ? 25.219 -17.344 -4.805 1 92.31 90 CYS B C 1
ATOM 3077 O O . CYS B 1 90 ? 24.359 -17.391 -3.924 1 92.31 90 CYS B O 1
ATOM 3079 N N . ASP B 1 91 ? 25.562 -18.391 -5.359 1 87.81 91 ASP B N 1
ATOM 3080 C CA . ASP B 1 91 ? 25.297 -19.75 -4.91 1 87.81 91 ASP B CA 1
ATOM 3081 C C . ASP B 1 91 ? 23.922 -20.219 -5.359 1 87.81 91 ASP B C 1
ATOM 3083 O O . ASP B 1 91 ? 23.266 -19.562 -6.18 1 87.81 91 ASP B O 1
ATOM 3087 N N . GLU B 1 92 ? 23.562 -21.422 -4.969 1 79.19 92 GLU B N 1
ATOM 3088 C CA . GLU B 1 92 ? 22.297 -22.031 -5.348 1 79.19 92 GLU B CA 1
ATOM 3089 C C . GLU B 1 92 ? 21.328 -22.062 -4.168 1 79.19 92 GLU B C 1
ATOM 3091 O O . GLU B 1 92 ? 21.734 -22.328 -3.035 1 79.19 92 GLU B O 1
ATOM 3096 N N . GLU B 1 93 ? 20.156 -21.719 -4.395 1 68.94 93 GLU B N 1
ATOM 3097 C CA . GLU B 1 93 ? 19.109 -21.594 -3.385 1 68.94 93 GLU B CA 1
ATOM 3098 C C . GLU B 1 93 ? 19.031 -22.828 -2.5 1 68.94 93 GLU B C 1
ATOM 3100 O O . GLU B 1 93 ? 18.75 -22.734 -1.304 1 68.94 93 GLU B O 1
ATOM 3105 N N . GLU B 1 94 ? 19.312 -23.969 -3.041 1 66.69 94 GLU B N 1
ATOM 3106 C CA . GLU B 1 94 ? 19.172 -25.219 -2.311 1 66.69 94 GLU B CA 1
ATOM 3107 C C . GLU B 1 94 ? 20.172 -25.312 -1.166 1 66.69 94 GLU B C 1
ATOM 3109 O O . GLU B 1 94 ? 19.984 -26.062 -0.217 1 66.69 94 GLU B O 1
ATOM 3114 N N . LYS B 1 95 ? 21.172 -24.453 -1.224 1 63.53 95 LYS B N 1
ATOM 3115 C CA . LYS B 1 95 ? 22.234 -24.578 -0.236 1 63.53 95 LYS B CA 1
ATOM 3116 C C . LYS B 1 95 ? 21.953 -23.703 0.981 1 63.53 95 LYS B C 1
ATOM 3118 O O . LYS B 1 95 ? 22.672 -23.766 1.98 1 63.53 95 LYS B O 1
ATOM 3123 N N . ASN B 1 96 ? 20.828 -23.109 1.027 1 64.44 96 ASN B N 1
ATOM 3124 C CA . ASN B 1 96 ? 20.375 -22.266 2.131 1 64.44 96 ASN B CA 1
ATOM 3125 C C . ASN B 1 96 ? 21.547 -21.516 2.77 1 64.44 96 ASN B C 1
ATOM 3127 O O . ASN B 1 96 ? 21.672 -21.484 3.996 1 64.44 96 ASN B O 1
ATOM 3131 N N . SER B 1 97 ? 22.469 -21.094 1.945 1 70.31 97 SER B N 1
ATOM 3132 C CA . SER B 1 97 ? 23.625 -20.359 2.438 1 70.31 97 SER B CA 1
ATOM 3133 C C . SER B 1 97 ? 23.328 -18.875 2.59 1 70.31 97 SER B C 1
ATOM 3135 O O . SER B 1 97 ? 22.359 -18.375 2.01 1 70.31 97 SER B O 1
ATOM 3137 N N . GLU B 1 98 ? 24.062 -18.188 3.402 1 76.44 98 GLU B N 1
ATOM 3138 C CA . GLU B 1 98 ? 23.922 -16.75 3.633 1 76.44 98 GLU B CA 1
ATOM 3139 C C . GLU B 1 98 ? 24.172 -15.953 2.355 1 76.44 98 GLU B C 1
ATOM 3141 O O . GLU B 1 98 ? 23.766 -14.797 2.248 1 76.44 98 GLU B O 1
ATOM 3146 N N . SER B 1 99 ? 24.734 -16.688 1.377 1 80.75 99 SER B N 1
ATOM 3147 C CA . SER B 1 99 ? 25.109 -16 0.151 1 80.75 99 SER B CA 1
ATOM 3148 C C . SER B 1 99 ? 23.969 -16.016 -0.868 1 80.75 99 SER B C 1
ATOM 3150 O O . SER B 1 99 ? 24.062 -15.391 -1.922 1 80.75 99 SER B O 1
ATOM 3152 N N . THR B 1 100 ? 22.906 -16.75 -0.538 1 86.44 100 THR B N 1
ATOM 3153 C CA . THR B 1 100 ? 21.75 -16.828 -1.419 1 86.44 100 THR B CA 1
ATOM 3154 C C . THR B 1 100 ? 20.641 -15.898 -0.927 1 86.44 100 THR B C 1
ATOM 3156 O O . THR B 1 100 ? 20.5 -15.672 0.276 1 86.44 100 THR B O 1
ATOM 3159 N N . PRO B 1 101 ? 19.891 -15.367 -1.768 1 87.12 101 PRO B N 1
ATOM 3160 C CA . PRO B 1 101 ? 18.812 -14.492 -1.312 1 87.12 101 PRO B CA 1
ATOM 3161 C C . PRO B 1 101 ? 17.688 -15.258 -0.615 1 87.12 101 PRO B C 1
ATOM 3163 O O . PRO B 1 101 ? 17.062 -14.734 0.31 1 87.12 101 PRO B O 1
ATOM 3166 N N . GLY B 1 102 ? 17.469 -16.562 -1.032 1 85.19 102 GLY B N 1
ATOM 3167 C CA . GLY B 1 102 ? 16.375 -17.312 -0.447 1 85.19 102 GLY B CA 1
ATOM 3168 C C . GLY B 1 102 ? 15.047 -16.609 -0.552 1 85.19 102 GLY B C 1
ATOM 3169 O O . GLY B 1 102 ? 14.648 -16.172 -1.636 1 85.19 102 GLY B O 1
ATOM 3170 N N . ASN B 1 103 ? 14.383 -16.484 0.64 1 86.06 103 ASN B N 1
ATOM 3171 C CA . ASN B 1 103 ? 13.07 -15.852 0.658 1 86.06 103 ASN B CA 1
ATOM 3172 C C . ASN B 1 103 ? 13.172 -14.383 1.082 1 86.06 103 ASN B C 1
ATOM 3174 O O . ASN B 1 103 ? 12.18 -13.789 1.499 1 86.06 103 ASN B O 1
ATOM 3178 N N . MET B 1 104 ? 14.328 -13.898 0.941 1 89.62 104 MET B N 1
ATOM 3179 C CA . MET B 1 104 ? 14.562 -12.523 1.371 1 89.62 104 MET B CA 1
ATOM 3180 C C . MET B 1 104 ? 13.828 -11.539 0.468 1 89.62 104 MET B C 1
ATOM 3182 O O . MET B 1 104 ? 13.781 -11.727 -0.749 1 89.62 104 MET B O 1
ATOM 3186 N N . VAL B 1 105 ? 13.25 -10.547 1.143 1 92.62 105 VAL B N 1
ATOM 3187 C CA . VAL B 1 105 ? 12.641 -9.422 0.427 1 92.62 105 VAL B CA 1
ATOM 3188 C C . VAL B 1 105 ? 13.484 -8.164 0.627 1 92.62 105 VAL B C 1
ATOM 3190 O O . VAL B 1 105 ? 13.734 -7.75 1.762 1 92.62 105 VAL B O 1
ATOM 3193 N N . ILE B 1 106 ? 13.938 -7.645 -0.415 1 92.06 106 ILE B N 1
ATOM 3194 C CA . ILE B 1 106 ? 14.758 -6.441 -0.358 1 92.06 106 ILE B CA 1
ATOM 3195 C C . ILE B 1 106 ? 13.875 -5.207 -0.543 1 92.06 106 ILE B C 1
ATOM 3197 O O . ILE B 1 106 ? 13.164 -5.09 -1.543 1 92.06 106 ILE B O 1
ATOM 3201 N N . LEU B 1 107 ? 13.953 -4.281 0.415 1 92.81 107 LEU B N 1
ATOM 3202 C CA . LEU B 1 107 ? 13.188 -3.043 0.353 1 92.81 107 LEU B CA 1
ATOM 3203 C C . LEU B 1 107 ? 14.117 -1.835 0.262 1 92.81 107 LEU B C 1
ATOM 3205 O O . LEU B 1 107 ? 15.094 -1.739 1.008 1 92.81 107 LEU B O 1
ATOM 3209 N N . THR B 1 108 ? 13.805 -0.968 -0.626 1 91.94 108 THR B N 1
ATOM 3210 C CA . THR B 1 108 ? 14.609 0.241 -0.752 1 91.94 108 THR B CA 1
ATOM 3211 C C . THR B 1 108 ? 14 1.384 0.055 1 91.94 108 THR B C 1
ATOM 3213 O O . THR B 1 108 ? 12.867 1.279 0.529 1 91.94 108 THR B O 1
ATOM 3216 N N . ALA B 1 109 ? 14.789 2.475 0.189 1 87 109 ALA B N 1
ATOM 3217 C CA . ALA B 1 109 ? 14.281 3.676 0.846 1 87 109 ALA B CA 1
ATOM 3218 C C . ALA B 1 109 ? 13.562 4.586 -0.15 1 87 109 ALA B C 1
ATOM 3220 O O . ALA B 1 109 ? 12.602 5.266 0.202 1 87 109 ALA B O 1
ATOM 3221 N N . GLY B 1 110 ? 14.094 4.543 -1.43 1 89.62 110 GLY B N 1
ATOM 3222 C CA . GLY B 1 110 ? 13.539 5.402 -2.461 1 89.62 110 GLY B CA 1
ATOM 3223 C C . GLY B 1 110 ? 12.938 4.633 -3.623 1 89.62 110 GLY B C 1
ATOM 3224 O O . GLY B 1 110 ? 12.602 3.453 -3.486 1 89.62 110 GLY B O 1
ATOM 3225 N N . ASN B 1 111 ? 12.789 5.41 -4.672 1 94.62 111 ASN B N 1
ATOM 3226 C CA . ASN B 1 111 ? 12.031 4.812 -5.77 1 94.62 111 ASN B CA 1
ATOM 3227 C C . ASN B 1 111 ? 12.953 4.336 -6.891 1 94.62 111 ASN B C 1
ATOM 3229 O O . ASN B 1 111 ? 12.508 4.109 -8.016 1 94.62 111 ASN B O 1
ATOM 3233 N N . LEU B 1 112 ? 14.289 4.238 -6.59 1 93.81 112 LEU B N 1
ATOM 3234 C CA . LEU B 1 112 ? 15.25 3.797 -7.594 1 93.81 112 LEU B CA 1
ATOM 3235 C C . LEU B 1 112 ? 16.109 2.658 -7.059 1 93.81 112 LEU B C 1
ATOM 3237 O O . LEU B 1 112 ? 16.469 2.643 -5.875 1 93.81 112 LEU B O 1
ATOM 3241 N N . MET B 1 113 ? 16.453 1.739 -7.898 1 92.62 113 MET B N 1
ATOM 3242 C CA . MET B 1 113 ? 17.344 0.631 -7.555 1 92.62 113 MET B CA 1
ATOM 3243 C C . MET B 1 113 ? 17.984 0.045 -8.805 1 92.62 113 MET B C 1
ATOM 3245 O O . MET B 1 113 ? 17.359 -0.024 -9.859 1 92.62 113 MET B O 1
ATOM 3249 N N . SER B 1 114 ? 19.188 -0.315 -8.672 1 93.31 114 SER B N 1
ATOM 3250 C CA . SER B 1 114 ? 19.859 -1.018 -9.758 1 93.31 114 SER B CA 1
ATOM 3251 C C . SER B 1 114 ? 20.297 -2.416 -9.336 1 93.31 114 SER B C 1
ATOM 3253 O O . SER B 1 114 ? 20.781 -2.605 -8.211 1 93.31 114 SER B O 1
ATOM 3255 N N . VAL B 1 115 ? 20.062 -3.373 -10.18 1 94.19 115 VAL B N 1
ATOM 3256 C CA . VAL B 1 115 ? 20.516 -4.746 -9.977 1 94.19 115 VAL B CA 1
ATOM 3257 C C . VAL B 1 115 ? 21.516 -5.125 -11.07 1 94.19 115 VAL B C 1
ATOM 3259 O O . VAL B 1 115 ? 21.234 -4.996 -12.258 1 94.19 115 VAL B O 1
ATOM 3262 N N . VAL B 1 116 ? 22.656 -5.582 -10.664 1 94.38 116 VAL B N 1
ATOM 3263 C CA . VAL B 1 116 ? 23.719 -5.879 -11.617 1 94.38 116 VAL B CA 1
ATOM 3264 C C . VAL B 1 116 ? 24.062 -7.363 -11.562 1 94.38 116 VAL B C 1
ATOM 3266 O O . VAL B 1 116 ? 24.234 -7.926 -10.477 1 94.38 116 VAL B O 1
ATOM 3269 N N . PHE B 1 117 ? 24.125 -7.949 -12.75 1 95.56 117 PHE B N 1
ATOM 3270 C CA . PHE B 1 117 ? 24.594 -9.328 -12.875 1 95.56 117 PHE B CA 1
ATOM 3271 C C . PHE B 1 117 ? 25.938 -9.383 -13.578 1 95.56 117 PHE B C 1
ATOM 3273 O O . PHE B 1 117 ? 26.125 -8.766 -14.625 1 95.56 117 PHE B O 1
ATOM 3280 N N . ARG B 1 118 ? 26.781 -10.164 -12.914 1 94.5 118 ARG B N 1
ATOM 3281 C CA . ARG B 1 118 ? 28.109 -10.359 -13.5 1 94.5 118 ARG B CA 1
ATOM 3282 C C . ARG B 1 118 ? 28.5 -11.836 -13.5 1 94.5 118 ARG B C 1
ATOM 3284 O O . ARG B 1 118 ? 28.359 -12.516 -12.484 1 94.5 118 ARG B O 1
ATOM 3291 N N . SER B 1 119 ? 28.906 -12.289 -14.648 1 94.81 119 SER B N 1
ATOM 3292 C CA . SER B 1 119 ? 29.484 -13.625 -14.727 1 94.81 119 SER B CA 1
ATOM 3293 C C . SER B 1 119 ? 30.922 -13.57 -15.219 1 94.81 119 SER B C 1
ATOM 3295 O O . SER B 1 119 ? 31.266 -12.758 -16.078 1 94.81 119 SER B O 1
ATOM 3297 N N . ASP B 1 120 ? 31.766 -14.438 -14.734 1 93.44 120 ASP B N 1
ATOM 3298 C CA . ASP B 1 120 ? 33.188 -14.445 -15.117 1 93.44 120 ASP B CA 1
ATOM 3299 C C . ASP B 1 120 ? 33.406 -15.273 -16.375 1 93.44 120 ASP B C 1
ATOM 3301 O O . ASP B 1 120 ? 32.469 -15.477 -17.172 1 93.44 120 ASP B O 1
ATOM 3305 N N . TYR B 1 121 ? 34.688 -15.742 -16.656 1 91.38 121 TYR B N 1
ATOM 3306 C CA . TYR B 1 121 ? 35.094 -16.328 -17.938 1 91.38 121 TYR B CA 1
ATOM 3307 C C . TYR B 1 121 ? 34.75 -17.812 -17.984 1 91.38 121 TYR B C 1
ATOM 3309 O O . TYR B 1 121 ? 34.875 -18.438 -19.031 1 91.38 121 TYR B O 1
ATOM 3317 N N . SER B 1 122 ? 34.25 -18.438 -16.875 1 87.44 122 SER B N 1
ATOM 3318 C CA . SER B 1 122 ? 33.938 -19.875 -16.922 1 87.44 122 SER B CA 1
ATOM 3319 C C . SER B 1 122 ? 32.906 -20.234 -15.859 1 87.44 122 SER B C 1
ATOM 3321 O O . SER B 1 122 ? 32.781 -19.547 -14.852 1 87.44 122 SER B O 1
ATOM 3323 N N . ASN B 1 123 ? 32.094 -21.25 -16.203 1 81 123 ASN B N 1
ATOM 3324 C CA . ASN B 1 123 ? 31.188 -21.859 -15.234 1 81 123 ASN B CA 1
ATOM 3325 C C . ASN B 1 123 ? 31.5 -23.328 -15.016 1 81 123 ASN B C 1
ATOM 3327 O O . ASN B 1 123 ? 31.609 -24.094 -15.977 1 81 123 ASN B O 1
ATOM 3331 N N . GLU B 1 124 ? 31.844 -23.672 -13.844 1 80.38 124 GLU B N 1
ATOM 3332 C CA . GLU B 1 124 ? 32.188 -25.062 -13.539 1 80.38 124 GLU B CA 1
ATOM 3333 C C . GLU B 1 124 ? 30.938 -25.953 -13.516 1 80.38 124 GLU B C 1
ATOM 3335 O O . GLU B 1 124 ? 31.047 -27.172 -13.422 1 80.38 124 GLU B O 1
ATOM 3340 N N . GLY B 1 125 ? 29.828 -25.438 -13.617 1 87.31 125 GLY B N 1
ATOM 3341 C CA . GLY B 1 125 ? 28.594 -26.203 -13.555 1 87.31 125 GLY B CA 1
ATOM 3342 C C . GLY B 1 125 ? 27.484 -25.609 -14.406 1 87.31 125 GLY B C 1
ATOM 3343 O O . GLY B 1 125 ? 27.719 -24.688 -15.195 1 87.31 125 GLY B O 1
ATOM 3344 N N . ARG B 1 126 ? 26.328 -26.328 -14.344 1 90.75 126 ARG B N 1
ATOM 3345 C CA . ARG B 1 126 ? 25.156 -25.859 -15.078 1 90.75 126 ARG B CA 1
ATOM 3346 C C . ARG B 1 126 ? 24.25 -25.016 -14.203 1 90.75 126 ARG B C 1
ATOM 3348 O O . ARG B 1 126 ? 23.328 -25.531 -13.57 1 90.75 126 ARG B O 1
ATOM 3355 N N . PHE B 1 127 ? 24.562 -23.828 -14.148 1 94.19 127 PHE B N 1
ATOM 3356 C CA . PHE B 1 127 ? 23.781 -22.875 -13.375 1 94.19 127 PHE B CA 1
ATOM 3357 C C . PHE B 1 127 ? 22.797 -22.125 -14.273 1 94.19 127 PHE B C 1
ATOM 3359 O O . PHE B 1 127 ? 23.188 -21.609 -15.32 1 94.19 127 PHE B O 1
ATOM 3366 N N . THR B 1 128 ? 21.531 -21.969 -13.844 1 93.81 128 THR B N 1
ATOM 3367 C CA . THR B 1 128 ? 20.469 -21.531 -14.742 1 93.81 128 THR B CA 1
ATOM 3368 C C . THR B 1 128 ? 20.188 -20.031 -14.539 1 93.81 128 THR B C 1
ATOM 3370 O O . THR B 1 128 ? 19.391 -19.453 -15.273 1 93.81 128 THR B O 1
ATOM 3373 N N . GLY B 1 129 ? 20.844 -19.438 -13.555 1 95.25 129 GLY B N 1
ATOM 3374 C CA . GLY B 1 129 ? 20.656 -18 -13.367 1 95.25 129 GLY B CA 1
ATOM 3375 C C . GLY B 1 129 ? 19.578 -17.672 -12.344 1 95.25 129 GLY B C 1
ATOM 3376 O O . GLY B 1 129 ? 19.531 -18.281 -11.273 1 95.25 129 GLY B O 1
ATOM 3377 N N . PHE B 1 130 ? 18.859 -16.578 -12.648 1 95.19 130 PHE B N 1
ATOM 3378 C CA . PHE B 1 130 ? 17.875 -16.141 -11.664 1 95.19 130 PHE B CA 1
ATOM 3379 C C . PHE B 1 130 ? 16.688 -15.492 -12.344 1 95.19 130 PHE B C 1
ATOM 3381 O O . PHE B 1 130 ? 16.75 -15.148 -13.523 1 95.19 130 PHE B O 1
ATOM 3388 N N . GLN B 1 131 ? 15.586 -15.5 -11.609 1 95.75 131 GLN B N 1
ATOM 3389 C CA . GLN B 1 131 ? 14.383 -14.75 -11.938 1 95.75 131 GLN B CA 1
ATOM 3390 C C . GLN B 1 131 ? 13.969 -13.836 -10.781 1 95.75 131 GLN B C 1
ATOM 3392 O O . GLN B 1 131 ? 13.773 -14.297 -9.656 1 95.75 131 GLN B O 1
ATOM 3397 N N . ALA B 1 132 ? 13.867 -12.57 -11.086 1 96.06 132 ALA B N 1
ATOM 3398 C CA . ALA B 1 132 ? 13.57 -11.586 -10.047 1 96.06 132 ALA B CA 1
ATOM 3399 C C . ALA B 1 132 ? 12.242 -10.891 -10.312 1 96.06 132 ALA B C 1
ATOM 3401 O O . ALA B 1 132 ? 11.844 -10.719 -11.469 1 96.06 132 ALA B O 1
ATOM 3402 N N . PHE B 1 133 ? 11.633 -10.523 -9.227 1 97.06 133 PHE B N 1
ATOM 3403 C CA . PHE B 1 133 ? 10.367 -9.797 -9.273 1 97.06 133 PHE B CA 1
ATOM 3404 C C . PHE B 1 133 ? 10.438 -8.523 -8.43 1 97.06 133 PHE B C 1
ATOM 3406 O O . PHE B 1 133 ? 11.023 -8.531 -7.348 1 97.06 133 PHE B O 1
ATOM 3413 N N . TYR B 1 134 ? 9.844 -7.441 -8.969 1 97.38 134 TYR B N 1
ATOM 3414 C CA . TYR B 1 134 ? 9.773 -6.219 -8.172 1 97.38 134 TYR B CA 1
ATOM 3415 C C . TYR B 1 134 ? 8.359 -5.641 -8.188 1 97.38 134 TYR B C 1
ATOM 3417 O O . TYR B 1 134 ? 7.582 -5.914 -9.102 1 97.38 134 TYR B O 1
ATOM 3425 N N . SER B 1 135 ? 8.039 -4.875 -7.191 1 97.94 135 SER B N 1
ATOM 3426 C CA . SER B 1 135 ? 6.781 -4.141 -7.109 1 97.94 135 SER B CA 1
ATOM 3427 C C . SER B 1 135 ? 6.945 -2.855 -6.309 1 97.94 135 SER B C 1
ATOM 3429 O O . SER B 1 135 ? 7.828 -2.756 -5.457 1 97.94 135 SER B O 1
ATOM 3431 N N . ALA B 1 136 ? 6.117 -1.918 -6.652 1 97.69 136 ALA B N 1
ATOM 3432 C CA . ALA B 1 136 ? 6.074 -0.667 -5.898 1 97.69 136 ALA B CA 1
ATOM 3433 C C . ALA B 1 136 ? 5.305 -0.842 -4.59 1 97.69 136 ALA B C 1
ATOM 3435 O O . ALA B 1 136 ? 4.273 -1.519 -4.555 1 97.69 136 ALA B O 1
ATOM 3436 N N . GLU B 1 137 ? 5.867 -0.299 -3.576 1 96.12 137 GLU B N 1
ATOM 3437 C CA . GLU B 1 137 ? 5.191 -0.255 -2.283 1 96.12 137 GLU B CA 1
ATOM 3438 C C . GLU B 1 137 ? 5.008 1.182 -1.803 1 96.12 137 GLU B C 1
ATOM 3440 O O . GLU B 1 137 ? 5.945 1.983 -1.859 1 96.12 137 GLU B O 1
ATOM 3445 N N . ASP B 1 138 ? 3.82 1.514 -1.295 1 96.19 138 ASP B N 1
ATOM 3446 C CA . ASP B 1 138 ? 3.547 2.877 -0.852 1 96.19 138 ASP B CA 1
ATOM 3447 C C . ASP B 1 138 ? 4.359 3.225 0.394 1 96.19 138 ASP B C 1
ATOM 3449 O O . ASP B 1 138 ? 4.477 2.41 1.312 1 96.19 138 ASP B O 1
ATOM 3453 N N . ILE B 1 139 ? 4.91 4.395 0.347 1 95.31 139 ILE B N 1
ATOM 3454 C CA . ILE B 1 139 ? 5.551 4.941 1.538 1 95.31 139 ILE B CA 1
ATOM 3455 C C . ILE B 1 139 ? 4.535 5.746 2.346 1 95.31 139 ILE B C 1
ATOM 3457 O O . ILE B 1 139 ? 3.824 6.59 1.796 1 95.31 139 ILE B O 1
ATOM 3461 N N . ASN B 1 140 ? 4.461 5.449 3.621 1 95.19 140 ASN B N 1
ATOM 3462 C CA . ASN B 1 140 ? 3.641 6.285 4.488 1 95.19 140 ASN B CA 1
ATOM 3463 C C . ASN B 1 140 ? 4.414 7.496 4.996 1 95.19 140 ASN B C 1
ATOM 3465 O O . ASN B 1 140 ? 5.09 7.422 6.027 1 95.19 140 ASN B O 1
ATOM 3469 N N . GLU B 1 141 ? 4.293 8.547 4.398 1 95.25 141 GLU B N 1
ATOM 3470 C CA . GLU B 1 141 ? 5.035 9.773 4.691 1 95.25 141 GLU B CA 1
ATOM 3471 C C . GLU B 1 141 ? 4.668 10.32 6.066 1 95.25 141 GLU B C 1
ATOM 3473 O O . GLU B 1 141 ? 5.453 11.047 6.684 1 95.25 141 GLU B O 1
ATOM 3478 N N . CYS B 1 142 ? 3.484 9.945 6.559 1 95.19 142 CYS B N 1
ATOM 3479 C CA . CYS B 1 142 ? 3.021 10.453 7.844 1 95.19 142 CYS B CA 1
ATOM 3480 C C . CYS B 1 142 ? 3.768 9.789 8.992 1 95.19 142 CYS B C 1
ATOM 3482 O O . CYS B 1 142 ? 3.83 10.328 10.094 1 95.19 142 CYS B O 1
ATOM 3484 N N . VAL B 1 143 ? 4.293 8.656 8.742 1 93.56 143 VAL B N 1
ATOM 3485 C CA . VAL B 1 143 ? 5.031 7.918 9.758 1 93.56 143 VAL B CA 1
ATOM 3486 C C . VAL B 1 143 ? 6.531 8.078 9.531 1 93.56 143 VAL B C 1
ATOM 3488 O O . VAL B 1 143 ? 7.285 8.336 10.469 1 93.56 143 VAL B O 1
ATOM 3491 N N . SER B 1 144 ? 6.953 7.984 8.258 1 88.56 144 SER B N 1
ATOM 3492 C CA . SER B 1 144 ? 8.367 8.023 7.902 1 88.56 144 SER B CA 1
ATOM 3493 C C . SER B 1 144 ? 8.914 9.445 7.984 1 88.56 144 SER B C 1
ATOM 3495 O O . SER B 1 144 ? 10.125 9.641 8.156 1 88.56 144 SER B O 1
ATOM 3497 N N . GLY B 1 145 ? 8.039 10.391 7.797 1 87.56 145 GLY B N 1
ATOM 3498 C CA . GLY B 1 145 ? 8.477 11.773 7.734 1 87.56 145 GLY B CA 1
ATOM 3499 C C . GLY B 1 145 ? 9.109 12.141 6.406 1 87.56 145 GLY B C 1
ATOM 3500 O O . GLY B 1 145 ? 9.156 11.32 5.484 1 87.56 145 GLY B O 1
ATOM 3501 N N . ILE B 1 146 ? 9.5 13.344 6.363 1 79.38 146 ILE B N 1
ATOM 3502 C CA . ILE B 1 146 ? 10.164 13.867 5.176 1 79.38 146 ILE B CA 1
ATOM 3503 C C . ILE B 1 146 ? 11.453 14.586 5.578 1 79.38 146 ILE B C 1
ATOM 3505 O O . ILE B 1 146 ? 11.414 15.57 6.32 1 79.38 146 ILE B O 1
ATOM 3509 N N . ASP B 1 147 ? 12.516 14.047 5.117 1 78 147 ASP B N 1
ATOM 3510 C CA . ASP B 1 147 ? 13.82 14.641 5.383 1 78 147 ASP B CA 1
ATOM 3511 C C . ASP B 1 147 ? 14.047 14.828 6.883 1 78 147 ASP B C 1
ATOM 3513 O O . ASP B 1 147 ? 14.461 15.898 7.324 1 78 147 ASP B O 1
ATOM 3517 N N . GLY B 1 148 ? 13.484 13.859 7.68 1 78.81 148 GLY B N 1
ATOM 3518 C CA . GLY B 1 148 ? 13.734 13.859 9.117 1 78.81 148 GLY B CA 1
ATOM 3519 C C . GLY B 1 148 ? 12.727 14.695 9.891 1 78.81 148 GLY B C 1
ATOM 3520 O O . GLY B 1 148 ? 12.805 14.789 11.117 1 78.81 148 GLY B O 1
ATOM 3521 N N . GLU B 1 149 ? 11.852 15.273 9.266 1 84.12 149 GLU B N 1
ATOM 3522 C CA . GLU B 1 149 ? 10.844 16.094 9.922 1 84.12 149 GLU B CA 1
ATOM 3523 C C . GLU B 1 149 ? 9.445 15.531 9.703 1 84.12 149 GLU B C 1
ATOM 3525 O O . GLU B 1 149 ? 9.219 14.742 8.789 1 84.12 149 GLU B O 1
ATOM 3530 N N . ARG B 1 150 ? 8.625 16.078 10.562 1 87.5 150 ARG B N 1
ATOM 3531 C CA . ARG B 1 150 ? 7.223 15.711 10.391 1 87.5 150 ARG B CA 1
ATOM 3532 C C . ARG B 1 150 ? 6.676 16.219 9.062 1 87.5 150 ARG B C 1
ATOM 3534 O O . ARG B 1 150 ? 7.012 17.328 8.633 1 87.5 150 ARG B O 1
ATOM 3541 N N . ALA B 1 151 ? 5.863 15.453 8.492 1 94.19 151 ALA B N 1
ATOM 3542 C CA . ALA B 1 151 ? 5.344 15.781 7.168 1 94.19 151 ALA B CA 1
ATOM 3543 C C . ALA B 1 151 ? 4.355 16.938 7.246 1 94.19 151 ALA B C 1
ATOM 3545 O O . ALA B 1 151 ? 4.293 17.781 6.336 1 94.19 151 ALA B O 1
ATOM 3546 N N . CYS B 1 152 ? 3.59 16.969 8.359 1 95.75 152 CYS B N 1
ATOM 3547 C CA . CYS B 1 152 ? 2.559 17.984 8.508 1 95.75 152 CYS B CA 1
ATOM 3548 C C . CYS B 1 152 ? 2.584 18.578 9.906 1 95.75 152 CYS B C 1
ATOM 3550 O O . CYS B 1 152 ? 2.977 17.922 10.867 1 95.75 152 CYS B O 1
ATOM 3552 N N . ASP B 1 153 ? 2.1 19.797 10 1 93.5 153 ASP B N 1
ATOM 3553 C CA . ASP B 1 153 ? 2.008 20.453 11.297 1 93.5 153 ASP B CA 1
ATOM 3554 C C . ASP B 1 153 ? 0.91 19.844 12.156 1 93.5 153 ASP B C 1
ATOM 3556 O O . ASP B 1 153 ? 1.113 19.594 13.344 1 93.5 153 ASP B O 1
ATOM 3560 N N . HIS B 1 154 ? -0.246 19.656 11.547 1 94 154 HIS B N 1
ATOM 3561 C CA . HIS B 1 154 ? -1.375 19.188 12.344 1 94 154 HIS B CA 1
ATOM 3562 C C . HIS B 1 154 ? -1.798 17.781 11.922 1 94 154 HIS B C 1
ATOM 3564 O O . HIS B 1 154 ? -1.37 16.797 12.531 1 94 154 HIS B O 1
ATOM 3570 N N . LEU B 1 155 ? -2.559 17.688 10.844 1 95 155 LEU B N 1
ATOM 3571 C CA . LEU B 1 155 ? -3.072 16.391 10.414 1 95 155 LEU B CA 1
ATOM 3572 C C . LEU B 1 155 ? -2.408 15.945 9.117 1 95 155 LEU B C 1
ATOM 3574 O O . LEU B 1 155 ? -2.371 16.703 8.141 1 95 155 LEU B O 1
ATOM 3578 N N . CYS B 1 156 ? -1.884 14.734 9.156 1 96.69 156 CYS B N 1
ATOM 3579 C CA . CYS B 1 156 ? -1.249 14.133 7.988 1 96.69 156 CYS B CA 1
ATOM 3580 C C . CYS B 1 156 ? -2.082 12.977 7.449 1 96.69 156 CYS B C 1
ATOM 3582 O O . CYS B 1 156 ? -2.496 12.102 8.211 1 96.69 156 CYS B O 1
ATOM 3584 N N . HIS B 1 157 ? -2.322 13.008 6.16 1 96.81 157 HIS B N 1
ATOM 3585 C CA . HIS B 1 157 ? -3.133 11.977 5.527 1 96.81 157 HIS B CA 1
ATOM 3586 C C . HIS B 1 157 ? -2.348 11.25 4.438 1 96.81 157 HIS B C 1
ATOM 3588 O O . HIS B 1 157 ? -2.092 11.812 3.371 1 96.81 157 HIS B O 1
ATOM 3594 N N . ASN B 1 158 ? -2.006 10.031 4.723 1 96.56 158 ASN B N 1
ATOM 3595 C CA . ASN B 1 158 ? -1.288 9.227 3.74 1 96.56 158 ASN B CA 1
ATOM 3596 C C . ASN B 1 158 ? -2.238 8.625 2.709 1 96.56 158 ASN B C 1
ATOM 3598 O O . ASN B 1 158 ? -3.338 8.188 3.053 1 96.56 158 ASN B O 1
ATOM 3602 N N . TYR B 1 159 ? -1.854 8.609 1.471 1 96.44 159 TYR B N 1
ATOM 3603 C CA . TYR B 1 159 ? -2.516 7.867 0.404 1 96.44 159 TYR B CA 1
ATOM 3604 C C . TYR B 1 159 ? -1.494 7.238 -0.538 1 96.44 159 TYR B C 1
ATOM 3606 O O . TYR B 1 159 ? -0.308 7.574 -0.49 1 96.44 159 TYR B O 1
ATOM 3614 N N . ILE B 1 160 ? -1.922 6.309 -1.312 1 96.19 160 ILE B N 1
ATOM 3615 C CA . ILE B 1 160 ? -1.022 5.613 -2.227 1 96.19 160 ILE B CA 1
ATOM 3616 C C . ILE B 1 160 ? -0.354 6.621 -3.158 1 96.19 160 ILE B C 1
ATOM 3618 O O . ILE B 1 160 ? -1.025 7.277 -3.957 1 96.19 160 ILE B O 1
ATOM 3622 N N . GLY B 1 161 ? 0.942 6.754 -3.041 1 95.06 161 GLY B N 1
ATOM 3623 C CA . GLY B 1 161 ? 1.703 7.617 -3.93 1 95.06 161 GLY B CA 1
ATOM 3624 C C . GLY B 1 161 ? 1.962 8.992 -3.346 1 95.06 161 GLY B C 1
ATOM 3625 O O . GLY B 1 161 ? 2.615 9.828 -3.977 1 95.06 161 GLY B O 1
ATOM 3626 N N . GLY B 1 162 ? 1.366 9.195 -2.074 1 95.62 162 GLY B N 1
ATOM 3627 C CA . GLY B 1 162 ? 1.606 10.523 -1.537 1 95.62 162 GLY B CA 1
ATOM 3628 C C . GLY B 1 162 ? 0.906 10.766 -0.213 1 95.62 162 GLY B C 1
ATOM 3629 O O . GLY B 1 162 ? 0.548 9.82 0.49 1 95.62 162 GLY B O 1
ATOM 3630 N N . TYR B 1 163 ? 0.866 12.094 0.161 1 96.56 163 TYR B N 1
ATOM 3631 C CA . TYR B 1 163 ? 0.214 12.547 1.387 1 96.56 163 TYR B CA 1
ATOM 3632 C C . TYR B 1 163 ? -0.267 13.984 1.256 1 96.56 163 TYR B C 1
ATOM 3634 O O . TYR B 1 163 ? 0.104 14.688 0.311 1 96.56 163 TYR B O 1
ATOM 3642 N N . TYR B 1 164 ? -1.13 14.383 2.035 1 96.81 164 TYR B N 1
ATOM 3643 C CA . TYR B 1 164 ? -1.532 15.781 2.123 1 96.81 164 TYR B CA 1
ATOM 3644 C C . TYR B 1 164 ? -1.831 16.172 3.564 1 96.81 164 TYR B C 1
ATOM 3646 O O . TYR B 1 164 ? -1.975 15.312 4.434 1 96.81 164 TYR B O 1
ATOM 3654 N N . CYS B 1 165 ? -1.856 17.453 3.824 1 97.12 165 CYS B N 1
ATOM 3655 C CA . CYS B 1 165 ? -2.008 17.969 5.184 1 97.12 165 CYS B CA 1
ATOM 3656 C C . CYS B 1 165 ? -3.293 18.766 5.32 1 97.12 165 CYS B C 1
ATOM 3658 O O . CYS B 1 165 ? -3.744 19.391 4.359 1 97.12 165 CYS B O 1
ATOM 3660 N N . THR B 1 166 ? -3.854 18.703 6.441 1 96.44 166 THR B N 1
ATOM 3661 C CA . THR B 1 166 ? -4.957 19.562 6.824 1 96.44 166 THR B CA 1
ATOM 3662 C C . THR B 1 166 ? -4.734 20.141 8.219 1 96.44 166 THR B C 1
ATOM 3664 O O . THR B 1 166 ? -3.871 19.672 8.961 1 96.44 166 THR B O 1
ATOM 3667 N N . CYS B 1 167 ? -5.434 21.234 8.469 1 95.62 167 CYS B N 1
ATOM 3668 C CA . CYS B 1 167 ? -5.246 21.906 9.742 1 95.62 167 CYS B CA 1
ATOM 3669 C C . CYS B 1 167 ? -6.488 21.781 10.617 1 95.62 167 CYS B C 1
ATOM 3671 O O . CYS B 1 167 ? -7.598 21.609 10.109 1 95.62 167 CYS B O 1
ATOM 3673 N N . ARG B 1 168 ? -6.262 21.859 11.883 1 91.06 168 ARG B N 1
ATOM 3674 C CA . ARG B 1 168 ? -7.363 21.875 12.844 1 91.06 168 ARG B CA 1
ATOM 3675 C C . ARG B 1 168 ? -8.219 23.125 12.68 1 91.06 168 ARG B C 1
ATOM 3677 O O . ARG B 1 168 ? -7.809 24.078 12.023 1 91.06 168 ARG B O 1
ATOM 3684 N N . ARG B 1 169 ? -9.352 23 13.312 1 87.62 169 ARG B N 1
ATOM 3685 C CA . ARG B 1 169 ? -10.273 24.125 13.234 1 87.62 169 ARG B CA 1
ATOM 3686 C C . ARG B 1 169 ? -9.625 25.406 13.742 1 87.62 169 ARG B C 1
ATOM 3688 O O . ARG B 1 169 ? -8.938 25.391 14.773 1 87.62 169 ARG B O 1
ATOM 3695 N N . GLY B 1 170 ? -9.898 26.5 13.016 1 88.31 170 GLY B N 1
ATOM 3696 C CA . GLY B 1 170 ? -9.359 27.781 13.422 1 88.31 170 GLY B CA 1
ATOM 3697 C C . GLY B 1 170 ? -8.055 28.125 12.742 1 88.31 170 GLY B C 1
ATOM 3698 O O . GLY B 1 170 ? -7.574 29.266 12.836 1 88.31 170 GLY B O 1
ATOM 3699 N N . TYR B 1 171 ? -7.473 27.156 12.078 1 94.31 171 TYR B N 1
ATOM 3700 C CA . TYR B 1 171 ? -6.207 27.359 11.383 1 94.31 171 TYR B CA 1
ATOM 3701 C C . TYR B 1 171 ? -6.398 27.297 9.875 1 94.31 171 TYR B C 1
ATOM 3703 O O . TYR B 1 171 ? -7.383 26.734 9.391 1 94.31 171 TYR B O 1
ATOM 3711 N N . LEU B 1 172 ? -5.418 27.891 9.234 1 94.81 172 LEU B N 1
ATOM 3712 C CA . LEU B 1 172 ? -5.418 27.875 7.777 1 94.81 172 LEU B CA 1
ATOM 3713 C C . LEU B 1 172 ? -4.16 27.188 7.246 1 94.81 172 LEU B C 1
ATOM 3715 O O . LEU B 1 172 ? -3.061 27.438 7.742 1 94.81 172 LEU B O 1
ATOM 3719 N N . LEU B 1 173 ? -4.387 26.391 6.254 1 96 173 LEU B N 1
ATOM 3720 C CA . LEU B 1 173 ? -3.238 25.734 5.648 1 96 173 LEU B CA 1
ATOM 3721 C C . LEU B 1 173 ? -2.418 26.719 4.82 1 96 173 LEU B C 1
ATOM 3723 O O . LEU B 1 173 ? -2.943 27.359 3.906 1 96 173 LEU B O 1
ATOM 3727 N N . HIS B 1 174 ? -1.198 26.797 5.098 1 95.81 174 HIS B N 1
ATOM 3728 C CA . HIS B 1 174 ? -0.291 27.688 4.383 1 95.81 174 HIS B CA 1
ATOM 3729 C C . HIS B 1 174 ? -0.063 27.203 2.953 1 95.81 174 HIS B C 1
ATOM 3731 O O . HIS B 1 174 ? -0.337 26.047 2.629 1 95.81 174 HIS B O 1
ATOM 3737 N N . HIS B 1 175 ? 0.466 28.078 2.105 1 94.81 175 HIS B N 1
ATOM 3738 C CA . HIS B 1 175 ? 0.684 27.75 0.699 1 94.81 175 HIS B CA 1
ATOM 3739 C C . HIS B 1 175 ? 1.754 26.688 0.535 1 94.81 175 HIS B C 1
ATOM 3741 O O . HIS B 1 175 ? 1.815 26.016 -0.5 1 94.81 175 HIS B O 1
ATOM 3747 N N . ASP B 1 176 ? 2.586 26.484 1.567 1 93.5 176 ASP B N 1
ATOM 3748 C CA . ASP B 1 176 ? 3.604 25.438 1.5 1 93.5 176 ASP B CA 1
ATOM 3749 C C . ASP B 1 176 ? 2.977 24.062 1.623 1 93.5 176 ASP B C 1
ATOM 3751 O O . ASP B 1 176 ? 3.674 23.047 1.542 1 93.5 176 ASP B O 1
ATOM 3755 N N . ARG B 1 177 ? 1.674 23.969 1.975 1 94.88 177 ARG B N 1
ATOM 3756 C CA . ARG B 1 177 ? 0.865 22.766 2.033 1 94.88 177 ARG B CA 1
ATOM 3757 C C . ARG B 1 177 ? 1.271 21.891 3.217 1 94.88 177 ARG B C 1
ATOM 3759 O O . ARG B 1 177 ? 1.066 20.672 3.199 1 94.88 177 ARG B O 1
ATOM 3766 N N . ARG B 1 178 ? 1.897 22.484 4.219 1 95 178 ARG B N 1
ATOM 3767 C CA . ARG B 1 178 ? 2.338 21.703 5.379 1 95 178 ARG B CA 1
ATOM 3768 C C . ARG B 1 178 ? 2.043 22.453 6.676 1 95 178 ARG B C 1
ATOM 3770 O O . ARG B 1 178 ? 1.595 21.859 7.652 1 95 178 ARG B O 1
ATOM 3777 N N . SER B 1 179 ? 2.262 23.734 6.656 1 95.69 179 SER B N 1
ATOM 3778 C CA . SER B 1 179 ? 2.176 24.531 7.871 1 95.69 179 SER B CA 1
ATOM 3779 C C . SER B 1 179 ? 0.756 25.031 8.102 1 95.69 179 SER B C 1
ATOM 3781 O O . SER B 1 179 ? 0.031 25.328 7.148 1 95.69 179 SER B O 1
ATOM 3783 N N . CYS B 1 180 ? 0.348 25.094 9.32 1 96.31 180 CYS B N 1
ATOM 3784 C CA . CYS B 1 180 ? -0.946 25.641 9.719 1 96.31 180 CYS B CA 1
ATOM 3785 C C . CYS B 1 180 ? -0.777 26.953 10.469 1 96.31 180 CYS B C 1
ATOM 3787 O O . CYS B 1 180 ? -0.103 27.016 11.492 1 96.31 180 CYS B O 1
ATOM 3789 N N . THR B 1 181 ? -1.436 27.984 9.914 1 95.31 181 THR B N 1
ATOM 3790 C CA . THR B 1 181 ? -1.248 29.312 10.461 1 95.31 181 THR B CA 1
ATOM 3791 C C . THR B 1 181 ? -2.58 29.906 10.914 1 95.31 181 THR B C 1
ATOM 3793 O O . THR B 1 181 ? -3.641 29.344 10.641 1 95.31 181 THR B O 1
ATOM 3796 N N . VAL B 1 182 ? -2.504 30.969 11.727 1 93.81 182 VAL B N 1
ATOM 3797 C CA . VAL B 1 182 ? -3.672 31.719 12.164 1 93.81 182 VAL B CA 1
ATOM 3798 C C . VAL B 1 182 ? -3.6 33.156 11.625 1 93.81 182 VAL B C 1
ATOM 3800 O O . VAL B 1 182 ? -2.525 33.75 11.586 1 93.81 182 VAL B O 1
ATOM 3803 N N . PRO B 1 183 ? -4.766 33.562 11.148 1 90.75 183 PRO B N 1
ATOM 3804 C CA . PRO B 1 183 ? -4.762 34.969 10.734 1 90.75 183 PRO B CA 1
ATOM 3805 C C . P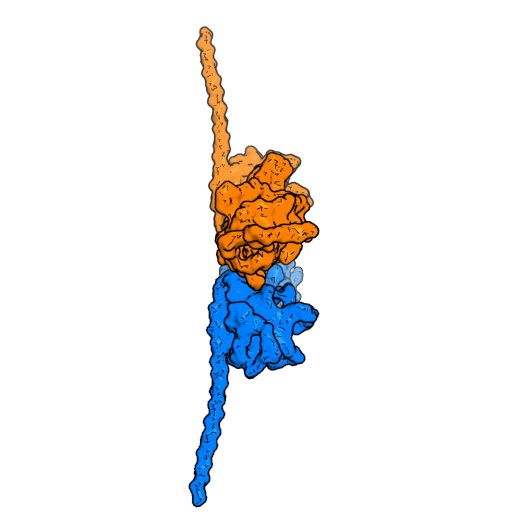RO B 1 183 ? -4.488 35.938 11.898 1 90.75 183 PRO B C 1
ATOM 3807 O O . PRO B 1 183 ? -5.172 35.875 12.922 1 90.75 183 PRO B O 1
ATOM 3810 N N . CYS B 1 184 ? -3.516 36.75 11.758 1 91.5 184 CYS B N 1
ATOM 3811 C CA . CYS B 1 184 ? -3.17 37.656 12.867 1 91.5 184 CYS B CA 1
ATOM 3812 C C . CYS B 1 184 ? -2.779 39.031 12.359 1 91.5 184 CYS B C 1
ATOM 3814 O O . CYS B 1 184 ? -2.301 39.875 13.133 1 91.5 184 CYS B O 1
ATOM 3816 N N . SER B 1 185 ? -2.934 39.312 11.125 1 88.69 185 SER B N 1
ATOM 3817 C CA . SER B 1 185 ? -2.523 40.625 10.617 1 88.69 185 SER B CA 1
ATOM 3818 C C . SER B 1 185 ? -3.711 41.562 10.523 1 88.69 185 SER B C 1
ATOM 3820 O O . SER B 1 185 ? -4.859 41.125 10.43 1 88.69 185 SER B O 1
ATOM 3822 N N . GLY B 1 186 ? -3.404 42.844 10.625 1 86.88 186 GLY B N 1
ATOM 3823 C CA . GLY B 1 186 ? -4.383 43.906 10.375 1 86.88 186 GLY B CA 1
ATOM 3824 C C . GLY B 1 186 ? -5.176 44.281 11.602 1 86.88 186 GLY B C 1
ATOM 3825 O O . GLY B 1 186 ? -6.211 44.938 11.5 1 86.88 186 GLY B O 1
ATOM 3826 N N . GLN B 1 187 ? -4.68 43.906 12.766 1 91.06 187 GLN B N 1
ATOM 3827 C CA . GLN B 1 187 ? -5.391 44.281 13.984 1 91.06 187 GLN B CA 1
ATOM 3828 C C . GLN B 1 187 ? -5.051 45.688 14.414 1 91.06 187 GLN B C 1
ATOM 3830 O O . GLN B 1 187 ? -3.875 46.062 14.508 1 91.06 187 GLN B O 1
ATOM 3835 N N . LEU B 1 188 ? -5.992 46.531 14.656 1 95.81 188 LEU B N 1
ATOM 3836 C CA . LEU B 1 188 ? -5.832 47.906 15.117 1 95.81 188 LEU B CA 1
ATOM 3837 C C . LEU B 1 188 ? -6.402 48.062 16.531 1 95.81 188 LEU B C 1
ATOM 3839 O O . LEU B 1 188 ? -7.586 47.812 16.75 1 95.81 188 LEU B O 1
ATOM 3843 N N . LEU B 1 189 ? -5.539 48.438 17.438 1 96.75 189 LEU B N 1
ATOM 3844 C CA . LEU B 1 189 ? -5.945 48.688 18.812 1 96.75 189 LEU B CA 1
ATOM 3845 C C . LEU B 1 189 ? -6.02 50.188 19.094 1 96.75 189 LEU B C 1
ATOM 3847 O O . LEU B 1 189 ? -5.07 50.938 18.812 1 96.75 189 LEU B O 1
ATOM 3851 N N . THR B 1 190 ? -7.086 50.594 19.703 1 97.12 190 THR B N 1
ATOM 3852 C CA . THR B 1 190 ? -7.281 52.031 19.922 1 97.12 190 THR B CA 1
ATOM 3853 C C . THR B 1 190 ? -7.52 52.312 21.391 1 97.12 190 THR B C 1
ATOM 3855 O O . THR B 1 190 ? -7.688 53.469 21.781 1 97.12 190 THR B O 1
ATOM 3858 N N . SER B 1 191 ? -7.504 51.312 22.219 1 96.94 191 SER B N 1
ATOM 3859 C CA . SER B 1 191 ? -7.668 51.5 23.656 1 96.94 191 SER B CA 1
ATOM 3860 C C . SER B 1 191 ? -6.391 52.031 24.281 1 96.94 191 SER B C 1
ATOM 3862 O O . SER B 1 191 ? -5.289 51.688 23.844 1 96.94 191 SER B O 1
ATOM 3864 N N . PRO B 1 192 ? -6.523 52.844 25.344 1 96.31 192 PRO B N 1
ATOM 3865 C CA . PRO B 1 192 ? -5.34 53.438 25.969 1 96.31 192 PRO B CA 1
ATOM 3866 C C . PRO B 1 192 ? -4.434 52.375 26.625 1 96.31 192 PRO B C 1
ATOM 3868 O O . PRO B 1 192 ? -3.271 52.656 26.922 1 96.31 192 PRO B O 1
ATOM 3871 N N . SER B 1 193 ? -5.051 51.25 26.922 1 97.38 193 SER B N 1
ATOM 3872 C CA . SER B 1 193 ? -4.262 50.156 27.438 1 97.38 193 SER B CA 1
ATOM 3873 C C . SER B 1 193 ? -4.758 48.812 26.875 1 97.38 193 SER B C 1
ATOM 3875 O O . SER B 1 193 ? -5.891 48.719 26.406 1 97.38 193 SER B O 1
ATOM 3877 N N . GLY B 1 194 ? -3.859 47.844 26.875 1 97.25 194 GLY B N 1
ATOM 3878 C CA . GLY B 1 194 ? -4.246 46.531 26.359 1 97.25 194 GLY B CA 1
ATOM 3879 C C . GLY B 1 194 ? -3.102 45.531 26.344 1 97.25 194 GLY B C 1
ATOM 3880 O O . GLY B 1 194 ? -2.059 45.75 26.953 1 97.25 194 GLY B O 1
ATOM 3881 N N . VAL B 1 195 ? -3.432 44.406 25.734 1 97.12 195 VAL B N 1
ATOM 3882 C CA . VAL B 1 195 ? -2.447 43.344 25.688 1 97.12 195 VAL B CA 1
ATOM 3883 C C . VAL B 1 195 ? -2.379 42.75 24.266 1 97.12 195 VAL B C 1
ATOM 3885 O O . VAL B 1 195 ? -3.41 42.562 23.625 1 97.12 195 VAL B O 1
ATOM 3888 N N . LEU B 1 196 ? -1.183 42.531 23.828 1 96.5 196 LEU B N 1
ATOM 3889 C CA . LEU B 1 196 ? -0.918 41.844 22.578 1 96.5 196 LEU B CA 1
ATOM 3890 C C . LEU B 1 196 ? -0.147 40.562 22.828 1 96.5 196 LEU B C 1
ATOM 3892 O O . LEU B 1 196 ? 0.761 40.531 23.656 1 96.5 196 LEU B O 1
ATOM 3896 N N . THR B 1 197 ? -0.546 39.562 22.094 1 96.75 197 THR B N 1
ATOM 3897 C CA . THR B 1 197 ? 0.185 38.312 22.25 1 96.75 197 THR B CA 1
ATOM 3898 C C . THR B 1 197 ? 0.458 37.688 20.891 1 96.75 197 THR B C 1
ATOM 3900 O O . THR B 1 197 ? -0.195 38 19.891 1 96.75 197 THR B O 1
ATOM 3903 N N . SER B 1 198 ? 1.519 36.844 20.875 1 96.94 198 SER B N 1
ATOM 3904 C CA . SER B 1 198 ? 1.648 35.969 19.703 1 96.94 198 SER B CA 1
ATOM 3905 C C . SER B 1 198 ? 0.45 35.031 19.578 1 96.94 198 SER B C 1
ATOM 3907 O O . SER B 1 198 ? -0.24 34.781 20.562 1 96.94 198 SER B O 1
ATOM 3909 N N . PRO B 1 199 ? 0.258 34.562 18.344 1 95.12 199 PRO B N 1
ATOM 3910 C CA . PRO B 1 199 ? -0.844 33.594 18.203 1 95.12 199 PRO B CA 1
ATOM 3911 C C . PRO B 1 199 ? -0.68 32.375 19.078 1 95.12 199 PRO B C 1
ATOM 3913 O O . PRO B 1 199 ? 0.421 31.812 19.188 1 95.12 199 PRO B O 1
ATOM 3916 N N . ASP B 1 200 ? -1.832 31.938 19.797 1 94.12 200 ASP B N 1
ATOM 3917 C CA . ASP B 1 200 ? -1.93 30.734 20.609 1 94.12 200 ASP B CA 1
ATOM 3918 C C . ASP B 1 200 ? -1.182 30.891 21.922 1 94.12 200 ASP B C 1
ATOM 3920 O O . ASP B 1 200 ? -1.061 29.922 22.703 1 94.12 200 ASP B O 1
ATOM 3924 N N . TYR B 1 201 ? -0.682 32.062 22.125 1 95.44 201 TYR B N 1
ATOM 3925 C CA . TYR B 1 201 ? -0.03 32.281 23.406 1 95.44 201 TYR B CA 1
ATOM 3926 C C . TYR B 1 201 ? -0.957 31.906 24.562 1 95.44 201 TYR B C 1
ATOM 3928 O O . TYR B 1 201 ? -2.135 32.281 24.562 1 95.44 201 TYR B O 1
ATOM 3936 N N . PRO B 1 202 ? -0.49 31.203 25.578 1 93.94 202 PRO B N 1
ATOM 3937 C CA . PRO B 1 202 ? 0.896 30.875 25.922 1 93.94 202 PRO B CA 1
ATOM 3938 C C . PRO B 1 202 ? 1.358 29.547 25.297 1 93.94 202 PRO B C 1
ATOM 3940 O O . PRO B 1 202 ? 2.373 28.984 25.734 1 93.94 202 PRO B O 1
ATOM 3943 N N . GLY B 1 203 ? 0.539 28.984 24.438 1 94.38 203 GLY B N 1
ATOM 3944 C CA . GLY B 1 203 ? 1.022 27.859 23.656 1 94.38 203 GLY B CA 1
ATOM 3945 C C . GLY B 1 203 ? 2.035 28.25 22.594 1 94.38 203 GLY B C 1
ATOM 3946 O O . GLY B 1 203 ? 2.332 29.438 22.422 1 94.38 203 GLY B O 1
ATOM 3947 N N . SER B 1 204 ? 2.576 27.344 21.906 1 95.88 204 SER B N 1
ATOM 3948 C CA . SER B 1 204 ? 3.555 27.625 20.859 1 95.88 204 SER B CA 1
ATOM 3949 C C . SER B 1 204 ? 2.91 28.344 19.672 1 95.88 204 SER B C 1
ATOM 3951 O O . SER B 1 204 ? 1.838 27.953 19.219 1 95.88 204 SER B O 1
ATOM 3953 N N . TYR B 1 205 ? 3.562 29.438 19.266 1 96.62 205 TYR B N 1
ATOM 3954 C CA . TYR B 1 205 ? 3.047 30.125 18.094 1 96.62 205 TYR B CA 1
ATOM 3955 C C . TYR B 1 205 ? 3.277 29.297 16.828 1 96.62 205 TYR B C 1
ATOM 3957 O O . TYR B 1 205 ? 4.238 28.516 16.766 1 96.62 205 TYR B O 1
ATOM 3965 N N . PRO B 1 206 ? 2.391 29.422 15.844 1 96.25 206 PRO B N 1
ATOM 3966 C CA . PRO B 1 206 ? 2.502 28.625 14.609 1 96.25 206 PRO B CA 1
ATOM 3967 C C . PRO B 1 206 ? 3.713 29.031 13.773 1 96.25 206 PRO B C 1
ATOM 3969 O O . PRO B 1 206 ? 4.164 30.172 13.836 1 96.25 206 PRO B O 1
ATOM 3972 N N . PRO B 1 207 ? 4.223 28.125 13.016 1 95.12 207 PRO B N 1
ATOM 3973 C CA . PRO B 1 207 ? 5.254 28.453 12.031 1 95.12 207 PRO B CA 1
ATOM 3974 C C . PRO B 1 207 ? 4.715 29.281 10.867 1 95.12 207 PRO B C 1
ATOM 3976 O O . PRO B 1 207 ? 3.498 29.391 10.695 1 95.12 207 PRO B O 1
ATOM 3979 N N . MET B 1 208 ? 5.621 29.938 10.188 1 95.19 208 MET B N 1
ATOM 3980 C CA . MET B 1 208 ? 5.297 30.719 9.008 1 95.19 208 MET B CA 1
ATOM 3981 C C . MET B 1 208 ? 4.285 31.812 9.344 1 95.19 208 MET B C 1
ATOM 3983 O O . MET B 1 208 ? 3.354 32.062 8.578 1 95.19 208 MET B O 1
ATOM 3987 N N . SER B 1 209 ? 4.383 32.344 10.492 1 94.62 209 SER B N 1
ATOM 3988 C CA . SER B 1 209 ? 3.486 33.406 10.914 1 94.62 209 SER B CA 1
ATOM 3989 C C . SER B 1 209 ? 3.961 34.75 10.398 1 94.62 209 SER B C 1
ATOM 3991 O O . SER B 1 209 ? 5.164 35 10.32 1 94.62 209 SER B O 1
ATOM 3993 N N . GLN B 1 210 ? 3.057 35.594 9.914 1 94.88 210 GLN B N 1
ATOM 3994 C CA . GLN B 1 210 ? 3.248 37 9.594 1 94.88 210 GLN B CA 1
ATOM 3995 C C . GLN B 1 210 ? 2.158 37.844 10.234 1 94.88 210 GLN B C 1
ATOM 3997 O O . GLN B 1 210 ? 1.085 38.031 9.648 1 94.88 210 GLN B O 1
ATOM 4002 N N . CYS B 1 211 ? 2.514 38.406 11.383 1 96.81 211 CYS B N 1
ATOM 4003 C CA . CYS B 1 211 ? 1.533 39.156 12.164 1 96.81 211 CYS B CA 1
ATOM 4004 C C . CYS B 1 211 ? 1.885 40.625 12.211 1 96.81 211 CYS B C 1
ATOM 4006 O O . CYS B 1 211 ? 3.055 41 12.344 1 96.81 211 CYS B O 1
ATOM 4008 N N . ASP B 1 212 ? 0.893 41.469 12.031 1 96 212 ASP B N 1
ATOM 4009 C CA . ASP B 1 212 ? 1.04 42.906 12.07 1 96 212 ASP B CA 1
ATOM 4010 C C . ASP B 1 212 ? -0.024 43.562 12.969 1 96 212 ASP B C 1
ATOM 4012 O O . ASP B 1 212 ? -1.222 43.406 12.703 1 96 212 ASP B O 1
ATOM 4016 N N . TYR B 1 213 ? 0.445 44.219 14.047 1 96.62 213 TYR B N 1
ATOM 4017 C CA . TYR B 1 213 ? -0.443 44.906 14.977 1 96.62 213 TYR B CA 1
ATOM 4018 C C . TYR B 1 213 ? -0.171 46.406 14.977 1 96.62 213 TYR B C 1
ATOM 4020 O O . TYR B 1 213 ? 0.982 46.844 14.883 1 96.62 213 TYR B O 1
ATOM 4028 N N . SER B 1 214 ? -1.26 47.156 15.047 1 97.19 214 SER B N 1
ATOM 4029 C CA . SER B 1 214 ? -1.121 48.594 15.141 1 97.19 214 SER B CA 1
ATOM 4030 C C . SER B 1 214 ? -1.858 49.156 16.359 1 97.19 214 SER B C 1
ATOM 4032 O O . SER B 1 214 ? -3.006 48.781 16.609 1 97.19 214 SER B O 1
ATOM 4034 N N . ILE B 1 215 ? -1.159 49.906 17.109 1 97.69 215 ILE B N 1
ATOM 4035 C CA . ILE B 1 215 ? -1.769 50.688 18.188 1 97.69 215 ILE B CA 1
ATOM 4036 C C . ILE B 1 215 ? -1.82 52.156 17.797 1 97.69 215 ILE B C 1
ATOM 4038 O O . ILE B 1 215 ? -0.791 52.75 17.484 1 97.69 215 ILE B O 1
ATOM 4042 N N . ARG B 1 216 ? -3.027 52.688 17.781 1 97.44 216 ARG B N 1
ATOM 4043 C CA . ARG B 1 216 ? -3.189 54.094 17.422 1 97.44 216 ARG B CA 1
ATOM 4044 C C . ARG B 1 216 ? -4.09 54.812 18.422 1 97.44 216 ARG B C 1
ATOM 4046 O O . ARG B 1 216 ? -5.281 54.531 18.516 1 97.44 216 ARG B O 1
ATOM 4053 N N . LEU B 1 217 ? -3.506 55.75 19.078 1 96.94 217 LEU B N 1
ATOM 4054 C CA . LEU B 1 217 ? -4.23 56.562 20.047 1 96.94 217 LEU B CA 1
ATOM 4055 C C . LEU B 1 217 ? -4.301 58 19.594 1 96.94 217 LEU B C 1
ATOM 4057 O O . LEU B 1 217 ? -3.666 58.375 18.609 1 96.94 217 LEU B O 1
ATOM 4061 N N . PRO B 1 218 ? -5.137 58.781 20.25 1 95.56 218 PRO B N 1
ATOM 4062 C CA . PRO B 1 218 ? -5.176 60.219 19.891 1 95.56 218 PRO B CA 1
ATOM 4063 C C . PRO B 1 218 ? -3.844 60.906 20.125 1 95.56 218 PRO B C 1
ATOM 4065 O O . PRO B 1 218 ? -3.09 60.531 21.031 1 95.56 218 PRO B O 1
ATOM 4068 N N . GLU B 1 219 ? -3.672 61.969 19.391 1 92.81 219 GLU B N 1
ATOM 4069 C CA . GLU B 1 219 ? -2.457 62.781 19.547 1 92.81 219 GLU B CA 1
ATOM 4070 C C . GLU B 1 219 ? -2.311 63.281 20.984 1 92.81 219 GLU B C 1
ATOM 4072 O O . GLU B 1 219 ? -3.299 63.625 21.625 1 92.81 219 GLU B O 1
ATOM 4077 N N . GLY B 1 220 ? -1.163 63.281 21.531 1 93.25 220 GLY B N 1
ATOM 4078 C CA . GLY B 1 220 ? -0.902 63.656 22.906 1 93.25 220 GLY B CA 1
ATOM 4079 C C . GLY B 1 220 ? -0.621 62.5 23.828 1 93.25 220 GLY B C 1
ATOM 4080 O O . GLY B 1 220 ? -0.083 62.656 24.922 1 93.25 220 GLY B O 1
ATOM 4081 N N . PHE B 1 221 ? -1.112 61.406 23.391 1 95.62 221 PHE B N 1
ATOM 4082 C CA . PHE B 1 221 ? -0.833 60.219 24.172 1 95.62 221 PHE B CA 1
ATOM 4083 C C . PHE B 1 221 ? 0.566 59.688 23.859 1 95.62 221 PHE B C 1
ATOM 4085 O O . PHE B 1 221 ? 1.086 59.875 22.766 1 95.62 221 PHE B O 1
ATOM 4092 N N . ARG B 1 222 ? 1.156 59.031 24.875 1 96.56 222 ARG B N 1
ATOM 4093 C CA . ARG B 1 222 ? 2.438 58.344 24.734 1 96.56 222 ARG B CA 1
ATOM 4094 C C . ARG B 1 222 ? 2.334 56.906 25.188 1 96.56 222 ARG B C 1
ATOM 4096 O O . ARG B 1 222 ? 1.971 56.625 26.328 1 96.56 222 ARG B O 1
ATOM 4103 N N . ILE B 1 223 ? 2.752 56.062 24.266 1 97.25 223 ILE B N 1
ATOM 4104 C CA . ILE B 1 223 ? 2.543 54.625 24.516 1 97.25 223 ILE B CA 1
ATOM 4105 C C . ILE B 1 223 ? 3.816 54 25.094 1 97.25 223 ILE B C 1
ATOM 4107 O O . ILE B 1 223 ? 4.918 54.312 24.625 1 97.25 223 ILE B O 1
ATOM 4111 N N . THR B 1 224 ? 3.619 53.219 26.109 1 97.69 224 THR B N 1
ATOM 4112 C CA . THR B 1 224 ? 4.699 52.438 26.688 1 97.69 224 THR B CA 1
ATOM 4113 C C . THR B 1 224 ? 4.414 50.938 26.547 1 97.69 224 THR B C 1
ATOM 4115 O O . THR B 1 224 ? 3.275 50.5 26.734 1 97.69 224 THR B O 1
ATOM 4118 N N . LEU B 1 225 ? 5.465 50.156 26.219 1 98.25 225 LEU B N 1
ATOM 4119 C CA . LEU B 1 225 ? 5.324 48.719 26.031 1 98.25 225 LEU B CA 1
ATOM 4120 C C . LEU B 1 225 ? 6.102 47.938 27.094 1 98.25 225 LEU B C 1
ATOM 4122 O O . LEU B 1 225 ? 7.273 48.25 27.344 1 98.25 225 LEU B O 1
ATOM 4126 N N . ALA B 1 226 ? 5.426 47.031 27.703 1 98.38 226 ALA B N 1
ATOM 4127 C CA . ALA B 1 226 ? 6.07 46.125 28.641 1 98.38 226 ALA B CA 1
ATOM 4128 C C . ALA B 1 226 ? 5.98 44.656 28.156 1 98.38 226 ALA B C 1
ATOM 4130 O O . ALA B 1 226 ? 4.887 44.156 27.891 1 98.38 226 ALA B O 1
ATOM 4131 N N . PHE B 1 227 ? 7.137 44.031 28.047 1 98.31 227 PHE B N 1
ATOM 4132 C CA . PHE B 1 227 ? 7.199 42.625 27.641 1 98.31 227 PHE B CA 1
ATOM 4133 C C . PHE B 1 227 ? 7.133 41.688 28.844 1 98.31 227 PHE B C 1
ATOM 4135 O O . PHE B 1 227 ? 7.973 41.781 29.75 1 98.31 227 PHE B O 1
ATOM 4142 N N . LEU B 1 228 ? 6.156 40.875 28.766 1 97.44 228 LEU B N 1
ATOM 4143 C CA . LEU B 1 228 ? 5.898 40.031 29.938 1 97.44 228 LEU B CA 1
ATOM 4144 C C . LEU B 1 228 ? 6.504 38.656 29.766 1 97.44 228 LEU B C 1
ATOM 4146 O O . LEU B 1 228 ? 6.738 38.219 28.641 1 97.44 228 LEU B O 1
ATOM 4150 N N . GLU B 1 229 ? 6.742 38.031 30.953 1 95.56 229 GLU B N 1
ATOM 4151 C CA . GLU B 1 229 ? 7.18 36.625 30.938 1 95.56 229 GLU B CA 1
ATOM 4152 C C . GLU B 1 229 ? 5.996 35.688 30.828 1 95.56 229 GLU B C 1
ATOM 4154 O O . GLU B 1 229 ? 4.91 35.969 31.344 1 95.56 229 GLU B O 1
ATOM 4159 N N . PRO B 1 230 ? 6.219 34.562 30.109 1 95.69 230 PRO B N 1
ATOM 4160 C CA . PRO B 1 230 ? 7.445 34.125 29.453 1 95.69 230 PRO B CA 1
ATOM 4161 C C . PRO B 1 230 ? 7.629 34.75 28.078 1 95.69 230 PRO B C 1
ATOM 4163 O O . PRO B 1 230 ? 6.648 35 27.375 1 95.69 230 PRO B O 1
ATOM 4166 N N . PHE B 1 231 ? 8.859 35.062 27.766 1 97.62 231 PHE B N 1
ATOM 4167 C CA . PHE B 1 231 ? 9.297 35.5 26.438 1 97.62 231 PHE B CA 1
ATOM 4168 C C . PHE B 1 231 ? 10.148 34.406 25.781 1 97.62 231 PHE B C 1
ATOM 4170 O O . PHE B 1 231 ? 11.195 34.031 26.312 1 97.62 231 PHE B O 1
ATOM 4177 N N . ASP B 1 232 ? 9.625 33.875 24.672 1 97.75 232 ASP B N 1
ATOM 4178 C CA . ASP B 1 232 ? 10.305 32.75 24.031 1 97.75 232 ASP B CA 1
ATOM 4179 C C . ASP B 1 232 ? 10.172 32.812 22.516 1 97.75 232 ASP B C 1
ATOM 4181 O O . ASP B 1 232 ? 9.258 32.219 21.938 1 97.75 232 ASP B O 1
ATOM 4185 N N . VAL B 1 233 ? 11.062 33.5 21.906 1 97.56 233 VAL B N 1
ATOM 4186 C CA . VAL B 1 233 ? 11.102 33.625 20.453 1 97.56 233 VAL B CA 1
ATOM 4187 C C . VAL B 1 233 ? 12.367 32.969 19.906 1 97.56 233 VAL B C 1
ATOM 4189 O O . VAL B 1 233 ? 13.469 33.25 20.391 1 97.56 233 VAL B O 1
ATOM 4192 N N . GLU B 1 234 ? 12.164 32.094 18.938 1 96.12 234 GLU B N 1
ATOM 4193 C CA . GLU B 1 234 ? 13.297 31.344 18.438 1 96.12 234 GLU B CA 1
ATOM 4194 C C . GLU B 1 234 ? 14.43 32.281 17.984 1 96.12 234 GLU B C 1
ATOM 4196 O O . GLU B 1 234 ? 14.203 33.219 17.25 1 96.12 234 GLU 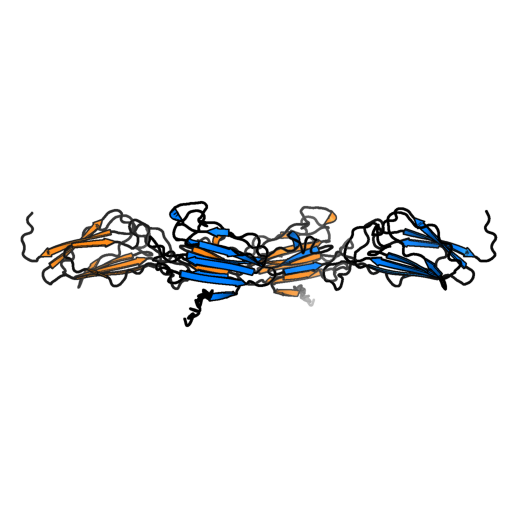B O 1
ATOM 4201 N N . GLY B 1 235 ? 15.594 32 18.453 1 92.06 235 GLY B N 1
ATOM 4202 C CA . GLY B 1 235 ? 16.781 32.75 18.094 1 92.06 235 GLY B CA 1
ATOM 4203 C C . GLY B 1 235 ? 17.984 31.875 17.844 1 92.06 235 GLY B C 1
ATOM 4204 O O . GLY B 1 235 ? 17.859 30.688 17.562 1 92.06 235 GLY B O 1
ATOM 4205 N N . HIS B 1 236 ? 19.078 32.562 17.609 1 89.62 236 HIS B N 1
ATOM 4206 C CA . HIS B 1 236 ? 20.359 31.875 17.438 1 89.62 236 HIS B CA 1
ATOM 4207 C C . HIS B 1 236 ? 21.469 32.594 18.203 1 89.62 236 HIS B C 1
ATOM 4209 O O . HIS B 1 236 ? 21.516 33.812 18.25 1 89.62 236 HIS B O 1
ATOM 4215 N N . PRO B 1 237 ? 22.328 31.812 18.766 1 86.62 237 PRO B N 1
ATOM 4216 C CA . PRO B 1 237 ? 23.375 32.406 19.578 1 86.62 237 PRO B CA 1
ATOM 4217 C C . PRO B 1 237 ? 24.328 33.281 18.766 1 86.62 237 PRO B C 1
ATOM 4219 O O . PRO B 1 237 ? 24.766 34.344 19.25 1 86.62 237 PRO B O 1
ATOM 4222 N N . ASP B 1 238 ? 24.609 32.938 17.5 1 88.69 238 ASP B N 1
ATOM 4223 C CA . ASP B 1 238 ? 25.688 33.562 16.75 1 88.69 238 ASP B CA 1
ATOM 4224 C C . ASP B 1 238 ? 25.141 34.656 15.844 1 88.69 238 ASP B C 1
ATOM 4226 O O . ASP B 1 238 ? 25.906 35.531 15.367 1 88.69 238 ASP B O 1
ATOM 4230 N N . VAL B 1 239 ? 23.984 34.531 15.406 1 89.44 239 VAL B N 1
ATOM 4231 C CA . VAL B 1 239 ? 23.359 35.469 14.477 1 89.44 239 VAL B CA 1
ATOM 4232 C C . VAL B 1 239 ? 22.109 36.062 15.102 1 89.44 239 VAL B C 1
ATOM 4234 O O . VAL B 1 239 ? 21.266 35.344 15.641 1 89.44 239 VAL B O 1
ATOM 4237 N N . PRO B 1 240 ? 22.031 37.406 15.07 1 89.94 240 PRO B N 1
ATOM 4238 C CA . PRO B 1 240 ? 20.844 38.031 15.672 1 89.94 240 PRO B CA 1
ATOM 4239 C C . PRO B 1 240 ? 19.547 37.656 14.953 1 89.94 240 PRO B C 1
ATOM 4241 O O . PRO B 1 240 ? 19.312 38.094 13.82 1 89.94 240 PRO B O 1
ATOM 4244 N N . CYS B 1 241 ? 18.703 37.031 15.586 1 93 241 CYS B N 1
ATOM 4245 C CA . CYS B 1 241 ? 17.344 36.625 15.273 1 93 241 CYS B CA 1
ATOM 4246 C C . CYS B 1 241 ? 17.219 36.188 13.812 1 93 241 CYS B C 1
ATOM 4248 O O . CYS B 1 241 ? 16.406 36.75 13.07 1 93 241 CYS B O 1
ATOM 4250 N N . PRO B 1 242 ? 17.875 35.25 13.375 1 92.12 242 PRO B N 1
ATOM 4251 C CA . PRO B 1 242 ? 17.859 34.844 11.969 1 92.12 242 PRO B CA 1
ATOM 4252 C C . PRO B 1 242 ? 16.594 34.062 11.602 1 92.12 242 PRO B C 1
ATOM 4254 O O . PRO B 1 242 ? 16.281 33.906 10.414 1 92.12 242 PRO B O 1
ATOM 4257 N N . TYR B 1 243 ? 15.844 33.625 12.531 1 94.06 243 TYR B N 1
ATOM 4258 C CA . TYR B 1 243 ? 14.695 32.75 12.289 1 94.06 243 TYR B CA 1
ATOM 4259 C C . TYR B 1 243 ? 13.391 33.5 12.562 1 94.06 243 TYR B C 1
ATOM 4261 O O . TYR B 1 243 ? 12.836 34.156 11.664 1 94.06 243 TYR B O 1
ATOM 4269 N N . ASP B 1 244 ? 12.992 33.531 13.805 1 97.31 244 ASP B N 1
ATOM 4270 C CA . ASP B 1 244 ? 11.789 34.281 14.188 1 97.31 244 ASP B CA 1
ATOM 4271 C C . ASP B 1 244 ? 12.141 35.656 14.742 1 97.31 244 ASP B C 1
ATOM 4273 O O . ASP B 1 244 ? 13.164 35.812 15.414 1 97.31 244 ASP B O 1
ATOM 4277 N N . VAL B 1 245 ? 11.297 36.656 14.414 1 97.19 245 VAL B N 1
ATOM 4278 C CA . VAL B 1 245 ? 11.68 38 14.773 1 97.19 245 VAL B CA 1
ATOM 4279 C C . VAL B 1 245 ? 10.445 38.781 15.227 1 97.19 245 VAL B C 1
ATOM 4281 O O . VAL B 1 245 ? 9.391 38.719 14.594 1 97.19 245 VAL B O 1
ATOM 4284 N N . LEU B 1 246 ? 10.562 39.438 16.359 1 97.94 246 LEU B N 1
ATOM 4285 C CA . LEU B 1 246 ? 9.609 40.438 16.828 1 97.94 246 LEU B CA 1
ATOM 4286 C C . LEU B 1 246 ? 10.195 41.844 16.688 1 97.94 246 LEU B C 1
ATOM 4288 O O . LEU B 1 246 ? 11.305 42.125 17.156 1 97.94 246 LEU B O 1
ATOM 4292 N N . LYS B 1 247 ? 9.469 42.75 16.016 1 97.62 247 LYS B N 1
ATOM 4293 C CA . LYS B 1 247 ? 9.922 44.125 15.82 1 97.62 247 LYS B CA 1
ATOM 4294 C C . LYS B 1 247 ? 8.844 45.125 16.25 1 97.62 247 LYS B C 1
ATOM 4296 O O . LYS B 1 247 ? 7.648 44.844 16.109 1 97.62 247 LYS B O 1
ATOM 4301 N N . VAL B 1 248 ? 9.305 46.219 16.766 1 97.88 248 VAL B N 1
ATOM 4302 C CA . VAL B 1 248 ? 8.422 47.312 17.141 1 97.88 248 VAL B CA 1
ATOM 4303 C C . VAL B 1 248 ? 8.852 48.594 16.422 1 97.88 248 VAL B C 1
ATOM 4305 O O . VAL B 1 248 ? 10.047 48.875 16.312 1 97.88 248 VAL B O 1
ATOM 4308 N N . SER B 1 249 ? 7.875 49.25 15.922 1 97.44 249 SER B N 1
ATOM 4309 C CA . SER B 1 249 ? 8.234 50.5 15.258 1 97.44 249 SER B CA 1
ATOM 4310 C C . SER B 1 249 ? 7.277 51.625 15.641 1 97.44 249 SER B C 1
ATOM 4312 O O . SER B 1 249 ? 6.094 51.406 15.883 1 97.44 249 SER B O 1
ATOM 4314 N N . ALA B 1 250 ? 7.77 52.75 15.781 1 96.12 250 ALA B N 1
ATOM 4315 C CA . ALA B 1 250 ? 7.07 54.031 15.953 1 96.12 250 ALA B CA 1
ATOM 4316 C C . ALA B 1 250 ? 7.586 55.062 14.961 1 96.12 250 ALA B C 1
ATOM 4318 O O . ALA B 1 250 ? 8.633 54.875 14.336 1 96.12 250 ALA B O 1
ATOM 4319 N N . PRO B 1 251 ? 6.777 56.062 14.719 1 93.31 251 PRO B N 1
ATOM 4320 C CA . PRO B 1 251 ? 7.273 57.062 13.766 1 93.31 251 PRO B CA 1
ATOM 4321 C C . PRO B 1 251 ? 8.68 57.562 14.109 1 93.31 251 PRO B C 1
ATOM 4323 O O . PRO B 1 251 ? 8.891 58.125 15.188 1 93.31 251 PRO B O 1
ATOM 4326 N N . GLY B 1 252 ? 9.609 57.312 13.234 1 91.88 252 GLY B N 1
ATOM 4327 C CA . GLY B 1 252 ? 10.977 57.781 13.375 1 91.88 252 GLY B CA 1
ATOM 4328 C C . GLY B 1 252 ? 11.844 56.875 14.227 1 91.88 252 GLY B C 1
ATOM 4329 O O . GLY B 1 252 ? 13.008 57.188 14.477 1 91.88 252 GLY B O 1
ATOM 4330 N N . ARG B 1 253 ? 11.281 55.781 14.82 1 94.88 253 ARG B N 1
ATOM 4331 C CA . ARG B 1 253 ? 12.055 54.906 15.695 1 94.88 253 ARG B CA 1
ATOM 4332 C C . ARG B 1 253 ? 11.75 53.438 15.406 1 94.88 253 ARG B C 1
ATOM 4334 O O . ARG B 1 253 ? 10.609 53.094 15.094 1 94.88 253 ARG B O 1
ATOM 4341 N N . GLU B 1 254 ? 12.805 52.656 15.484 1 96.25 254 GLU B N 1
ATOM 4342 C CA . GLU B 1 254 ? 12.656 51.188 15.336 1 96.25 254 GLU B CA 1
ATOM 4343 C C . GLU B 1 254 ? 13.289 50.469 16.5 1 96.25 254 GLU B C 1
ATOM 4345 O O . GLU B 1 254 ? 14.359 50.844 16.984 1 96.25 254 GLU B O 1
ATOM 4350 N N . TYR B 1 255 ? 12.617 49.5 17 1 96.5 255 TYR B N 1
ATOM 4351 C CA . TYR B 1 255 ? 13.094 48.719 18.109 1 96.5 255 TYR B CA 1
ATOM 4352 C C . TYR B 1 255 ? 13.195 47.25 17.719 1 96.5 255 TYR B C 1
ATOM 4354 O O . TYR B 1 255 ? 12.297 46.688 17.062 1 96.5 255 TYR B O 1
ATOM 4362 N N . GLY B 1 256 ? 14.328 46.594 18.172 1 93.19 256 GLY B N 1
ATOM 4363 C CA . GLY B 1 256 ? 14.602 45.219 17.812 1 93.19 256 GLY B CA 1
ATOM 4364 C C . GLY B 1 256 ? 15.727 45.062 16.812 1 93.19 256 GLY B C 1
ATOM 4365 O O . GLY B 1 256 ? 16.531 45.969 16.641 1 93.19 256 GLY B O 1
ATOM 4366 N N . PRO B 1 257 ? 15.562 44 16.203 1 96.25 257 PRO B N 1
ATOM 4367 C CA . PRO B 1 257 ? 14.758 42.781 16.312 1 96.25 257 PRO B CA 1
ATOM 4368 C C . PRO B 1 257 ? 14.914 42.094 17.656 1 96.25 257 PRO B C 1
ATOM 4370 O O . PRO B 1 257 ? 16 42.125 18.25 1 96.25 257 PRO B O 1
ATOM 4373 N N . PHE B 1 258 ? 13.797 41.531 18.156 1 97.44 258 PHE B N 1
ATOM 4374 C CA . PHE B 1 258 ? 13.82 40.844 19.438 1 97.44 258 PHE B CA 1
ATOM 4375 C C . PHE B 1 258 ? 13.602 39.344 19.25 1 97.44 258 PHE B C 1
ATOM 4377 O O . PHE B 1 258 ? 12.727 38.938 18.469 1 97.44 258 PHE B O 1
ATOM 4384 N N . CYS B 1 259 ? 14.367 38.5 19.828 1 97.06 259 CYS B N 1
ATOM 4385 C CA . CYS B 1 259 ? 14.227 37.062 19.906 1 97.06 259 CYS B CA 1
ATOM 4386 C C . CYS B 1 259 ? 14.914 36.531 21.156 1 97.06 259 CYS B C 1
ATOM 4388 O O . CYS B 1 259 ? 15.438 37.281 21.969 1 97.06 259 CYS B O 1
ATOM 4390 N N . GLY B 1 260 ? 14.758 35.219 21.375 1 95.38 260 GLY B N 1
ATOM 4391 C CA . GLY B 1 260 ? 15.398 34.625 22.531 1 95.38 260 GLY B CA 1
ATOM 4392 C C . GLY B 1 260 ? 14.438 34.312 23.672 1 95.38 260 GLY B C 1
ATOM 4393 O O . GLY B 1 260 ? 13.227 34.25 23.453 1 95.38 260 GLY B O 1
ATOM 4394 N N . SER B 1 261 ? 15 34.188 24.938 1 95.19 261 SER B N 1
ATOM 4395 C CA . SER B 1 261 ? 14.195 33.75 26.078 1 95.19 261 SER B CA 1
ATOM 4396 C C . SER B 1 261 ? 14.086 34.875 27.125 1 95.19 261 SER B C 1
ATOM 4398 O O . SER B 1 261 ? 13.383 34.688 28.125 1 95.19 261 SER B O 1
ATOM 4400 N N . VAL B 1 262 ? 14.773 35.969 26.891 1 94.94 262 VAL B N 1
ATOM 4401 C CA . VAL B 1 262 ? 14.758 37.094 27.828 1 94.94 262 VAL B CA 1
ATOM 4402 C C . VAL B 1 262 ? 13.867 38.219 27.297 1 94.94 262 VAL B C 1
ATOM 4404 O O . VAL B 1 262 ? 14.102 38.719 26.188 1 94.94 262 VAL B O 1
ATOM 4407 N N . PRO B 1 263 ? 12.961 38.562 28.016 1 97 263 PRO B N 1
ATOM 4408 C CA . PRO B 1 263 ? 12.102 39.656 27.547 1 97 263 PRO B CA 1
ATOM 4409 C C . PRO B 1 263 ? 12.859 40.969 27.359 1 97 263 PRO B C 1
ATOM 4411 O O . PRO B 1 263 ? 13.742 41.312 28.172 1 97 263 PRO B O 1
ATOM 4414 N N . PRO B 1 264 ? 12.625 41.656 26.312 1 96.81 264 PRO B N 1
ATOM 4415 C CA . PRO B 1 264 ? 13.211 43 26.156 1 96.81 264 PRO B CA 1
ATOM 4416 C C . PRO B 1 264 ? 12.836 43.938 27.281 1 96.81 264 PRO B C 1
ATOM 4418 O O . PRO B 1 264 ? 11.859 43.688 28 1 96.81 264 PRO B O 1
ATOM 4421 N N . ALA B 1 265 ? 13.617 44.938 27.422 1 96.44 265 ALA B N 1
ATOM 4422 C CA . ALA B 1 265 ? 13.297 45.969 28.406 1 96.44 265 ALA B CA 1
ATOM 4423 C C . ALA B 1 265 ? 12.07 46.781 27.969 1 96.44 265 ALA B C 1
ATOM 4425 O O . ALA B 1 265 ? 11.711 46.781 26.797 1 96.44 265 ALA B O 1
ATOM 4426 N N . ARG B 1 266 ? 11.555 47.406 28.938 1 97.31 266 ARG B N 1
ATOM 4427 C CA . ARG B 1 266 ? 10.406 48.25 28.672 1 97.31 266 ARG B CA 1
ATOM 4428 C C . ARG B 1 266 ? 10.742 49.312 27.641 1 97.31 266 ARG B C 1
ATOM 4430 O O . ARG B 1 266 ? 11.836 49.875 27.656 1 97.31 266 ARG B O 1
ATOM 4437 N N . ILE B 1 267 ? 9.781 49.625 26.797 1 97.25 267 ILE B N 1
ATOM 4438 C CA . ILE B 1 267 ? 10.023 50.594 25.734 1 97.25 267 ILE B CA 1
ATOM 4439 C C . ILE B 1 267 ? 9.078 51.781 25.906 1 97.25 267 ILE B C 1
ATOM 4441 O O . ILE B 1 267 ? 7.855 51.625 25.875 1 97.25 267 ILE B O 1
ATOM 4445 N N . ASN B 1 268 ? 9.641 52.844 26.109 1 95.88 268 ASN B N 1
ATOM 4446 C CA . ASN B 1 268 ? 8.891 54.094 26.016 1 95.88 268 ASN B CA 1
ATOM 4447 C C . ASN B 1 268 ? 8.953 54.688 24.609 1 95.88 268 ASN B C 1
ATOM 4449 O O . ASN B 1 268 ? 9.953 55.312 24.25 1 95.88 268 ASN B O 1
ATOM 4453 N N . THR B 1 269 ? 7.957 54.625 23.812 1 95.38 269 THR B N 1
ATOM 4454 C CA . THR B 1 269 ? 8 54.969 22.406 1 95.38 269 THR B CA 1
ATOM 4455 C C . THR B 1 269 ? 7.914 56.469 22.203 1 95.38 269 THR B C 1
ATOM 4457 O O . THR B 1 269 ? 8.336 56.969 21.156 1 95.38 269 THR B O 1
ATOM 4460 N N . GLY B 1 270 ? 7.188 57.125 23.188 1 92.94 270 GLY B N 1
ATOM 4461 C CA . GLY B 1 270 ? 6.969 58.562 23.062 1 92.94 270 GLY B CA 1
ATOM 4462 C C . GLY B 1 270 ? 6 58.938 21.953 1 92.94 270 GLY B C 1
ATOM 4463 O O . GLY B 1 270 ? 5.91 60.094 21.562 1 92.94 270 GLY B O 1
ATOM 4464 N N . SER B 1 271 ? 5.391 57.938 21.469 1 95.5 271 SER B N 1
ATOM 4465 C CA . SER B 1 271 ? 4.492 58.156 20.328 1 95.5 271 SER B CA 1
ATOM 4466 C C . SER B 1 271 ? 3.082 57.656 20.656 1 95.5 271 SER B C 1
ATOM 4468 O O . SER B 1 271 ? 2.883 56.875 21.594 1 95.5 271 SER B O 1
ATOM 4470 N N . PHE B 1 272 ? 2.164 58.219 19.906 1 96.19 272 PHE B N 1
ATOM 4471 C CA . PHE B 1 272 ? 0.783 57.781 20.062 1 96.19 272 PHE B CA 1
ATOM 4472 C C . PHE B 1 272 ? 0.441 56.688 19.062 1 96.19 272 PHE B C 1
ATOM 4474 O O . PHE B 1 272 ? -0.695 56.188 19.016 1 96.19 272 PHE B O 1
ATOM 4481 N N . GLN B 1 273 ? 1.496 56.344 18.25 1 97 273 GLN B N 1
ATOM 4482 C CA . GLN B 1 273 ? 1.335 55.281 17.266 1 97 273 GLN B CA 1
ATOM 4483 C C . GLN B 1 273 ? 2.471 54.25 17.359 1 97 273 GLN B C 1
ATOM 4485 O O . GLN B 1 273 ? 3.645 54.656 17.406 1 97 273 GLN B O 1
ATOM 4490 N N . VAL B 1 274 ? 2.08 53.031 17.406 1 97.75 274 VAL B N 1
ATOM 4491 C CA . VAL B 1 274 ? 3.08 51.969 17.484 1 97.75 274 VAL B CA 1
ATOM 4492 C C . VAL B 1 274 ? 2.682 50.812 16.578 1 97.75 274 VAL B C 1
ATOM 4494 O O . VAL B 1 274 ? 1.499 50.5 16.453 1 97.75 274 VAL B O 1
ATOM 4497 N N . HIS B 1 275 ? 3.656 50.25 15.922 1 97.62 275 HIS B N 1
ATOM 4498 C CA . HIS B 1 275 ? 3.459 49.094 15.094 1 97.62 275 HIS B CA 1
ATOM 4499 C C . HIS B 1 275 ? 4.281 47.906 15.602 1 97.62 275 HIS B C 1
ATOM 4501 O O . HIS B 1 275 ? 5.461 48.062 15.93 1 97.62 275 HIS B O 1
ATOM 4507 N N . VAL B 1 276 ? 3.623 46.781 15.727 1 97.88 276 VAL B N 1
ATOM 4508 C CA . VAL B 1 276 ? 4.297 45.562 16.156 1 97.88 276 VAL B CA 1
ATOM 4509 C C . VAL B 1 276 ? 4.238 44.531 15.039 1 97.88 276 VAL B C 1
ATOM 4511 O O . VAL B 1 276 ? 3.154 44.156 14.562 1 97.88 276 VAL B O 1
ATOM 4514 N N . LEU B 1 277 ? 5.371 44.031 14.641 1 97.62 277 LEU B N 1
ATOM 4515 C CA . LEU B 1 277 ? 5.484 43.062 13.578 1 97.62 277 LEU B CA 1
ATOM 4516 C C . LEU B 1 277 ? 6.133 41.781 14.094 1 97.62 277 LEU B C 1
ATOM 4518 O O . LEU B 1 277 ? 7.207 41.812 14.695 1 97.62 277 LEU B O 1
ATOM 4522 N N . PHE B 1 278 ? 5.496 40.625 13.844 1 97.69 278 PHE B N 1
ATOM 4523 C CA . PHE B 1 278 ? 6.055 39.344 14.234 1 97.69 278 PHE B CA 1
ATOM 4524 C C . PHE B 1 278 ? 6.102 38.406 13.047 1 97.69 278 PHE B C 1
ATOM 4526 O O . PHE B 1 278 ? 5.113 38.25 12.336 1 97.69 278 PHE B O 1
ATOM 4533 N N . THR B 1 279 ? 7.262 37.781 12.875 1 96.81 279 THR B N 1
ATOM 4534 C CA . THR B 1 279 ? 7.426 36.812 11.805 1 96.81 279 THR B CA 1
ATOM 4535 C C . THR B 1 279 ? 8.117 35.562 12.312 1 96.81 279 THR B C 1
ATOM 4537 O O . THR B 1 279 ? 9.047 35.625 13.117 1 96.81 279 THR B O 1
ATOM 4540 N N . SER B 1 280 ? 7.59 34.438 11.922 1 96.12 280 SER B N 1
ATOM 4541 C CA . SER B 1 280 ? 8.227 33.188 12.234 1 96.12 280 SER B CA 1
ATOM 4542 C C . SER B 1 280 ? 8.523 32.375 10.977 1 96.12 280 SER B C 1
ATOM 4544 O O . SER B 1 280 ? 7.84 32.531 9.961 1 96.12 280 SER B O 1
ATOM 4546 N N . ASP B 1 281 ? 9.562 31.484 10.984 1 94.12 281 ASP B N 1
ATOM 4547 C CA . ASP B 1 281 ? 9.891 30.656 9.836 1 94.12 281 ASP B CA 1
ATOM 4548 C C . ASP B 1 281 ? 9.172 29.297 9.914 1 94.12 281 ASP B C 1
ATOM 4550 O O . ASP B 1 281 ? 8.148 29.172 10.578 1 94.12 281 ASP B O 1
ATOM 4554 N N . ALA B 1 282 ? 9.641 28.266 9.188 1 90.56 282 ALA B N 1
ATOM 4555 C CA . ALA B 1 282 ? 8.898 27.016 8.992 1 90.56 282 ALA B CA 1
ATOM 4556 C C . ALA B 1 282 ? 9.148 26.047 10.141 1 90.56 282 ALA B C 1
ATOM 4558 O O . ALA B 1 282 ? 8.477 25.016 10.242 1 90.56 282 ALA B O 1
ATOM 4559 N N . SER B 1 283 ? 10.008 26.375 11.039 1 86.56 283 SER B N 1
ATOM 4560 C CA . SER B 1 283 ? 10.367 25.422 12.078 1 86.56 283 SER B CA 1
ATOM 4561 C C . SER B 1 283 ? 10.336 26.078 13.461 1 86.56 283 SER B C 1
ATOM 4563 O O . SER B 1 283 ? 10.125 27.281 13.578 1 86.56 283 SER B O 1
ATOM 4565 N N . GLY B 1 284 ? 10.344 25.219 14.469 1 85.19 284 GLY B N 1
ATOM 4566 C CA . GLY B 1 284 ? 10.43 25.703 15.836 1 85.19 284 GLY B CA 1
ATOM 4567 C C . GLY B 1 284 ? 9.125 25.547 16.609 1 85.19 284 GLY B C 1
ATOM 4568 O O . GLY B 1 284 ? 8.055 25.406 16 1 85.19 284 GLY B O 1
ATOM 4569 N N . ARG B 1 285 ? 9.195 25.422 17.984 1 87.88 285 ARG B N 1
ATOM 4570 C CA . ARG B 1 285 ? 8.062 25.312 18.891 1 87.88 285 ARG B CA 1
ATOM 4571 C C . ARG B 1 285 ? 8.258 26.219 20.109 1 87.88 285 ARG B C 1
ATOM 4573 O O . ARG B 1 285 ? 8.352 25.734 21.25 1 87.88 285 ARG B O 1
ATOM 4580 N N . ASN B 1 286 ? 8.227 27.453 19.781 1 96.12 286 ASN B N 1
ATOM 4581 C CA . ASN B 1 286 ? 8.445 28.406 20.875 1 96.12 286 ASN B CA 1
ATOM 4582 C C . ASN B 1 286 ? 7.125 28.984 21.391 1 96.12 286 ASN B C 1
ATOM 4584 O O . ASN B 1 286 ? 6.16 29.094 20.625 1 96.12 286 ASN B O 1
ATOM 4588 N N . GLN B 1 287 ? 7.113 29.469 22.641 1 96.62 287 GLN B N 1
ATOM 4589 C CA . GLN B 1 287 ? 5.883 29.828 23.344 1 96.62 287 GLN B CA 1
ATOM 4590 C C . GLN B 1 287 ? 5.375 31.203 22.891 1 96.62 287 GLN B C 1
ATOM 4592 O O . GLN B 1 287 ? 4.184 31.484 23 1 96.62 287 GLN B O 1
ATOM 4597 N N . GLY B 1 288 ? 6.328 32.031 22.516 1 97.62 288 GLY B N 1
ATOM 4598 C CA . GLY B 1 288 ? 5.887 33.312 21.984 1 97.62 288 GLY B CA 1
ATOM 4599 C C . GLY B 1 288 ? 6.105 34.469 22.938 1 97.62 288 GLY B C 1
ATOM 4600 O O . GLY B 1 288 ? 7.113 34.531 23.656 1 97.62 288 GLY B O 1
ATOM 4601 N N . TRP B 1 289 ? 5.266 35.469 22.859 1 98.06 289 TRP B N 1
ATOM 4602 C CA . TRP B 1 289 ? 5.48 36.719 23.562 1 98.06 289 TRP B CA 1
ATOM 4603 C C . TRP B 1 289 ? 4.148 37.375 23.953 1 98.06 289 TRP B C 1
ATOM 4605 O O . TRP B 1 289 ? 3.107 37.062 23.375 1 98.06 289 TRP B O 1
ATOM 4615 N N . LYS B 1 290 ? 4.195 38.125 24.922 1 98.19 290 LYS B N 1
ATOM 4616 C CA . LYS B 1 290 ? 3.08 38.906 25.438 1 98.19 290 LYS B CA 1
ATOM 4617 C C . LYS B 1 290 ? 3.521 40.344 25.766 1 98.19 290 LYS B C 1
ATOM 4619 O O . LYS B 1 290 ? 4.5 40.531 26.484 1 98.19 290 LYS B O 1
ATOM 4624 N N . ILE B 1 291 ? 2.83 41.344 25.203 1 98.19 291 ILE B N 1
ATOM 4625 C CA . ILE B 1 291 ? 3.162 42.75 25.391 1 98.19 291 ILE B CA 1
ATOM 4626 C C . ILE B 1 291 ? 1.986 43.469 26.047 1 98.19 291 ILE B C 1
ATOM 4628 O O . ILE B 1 291 ? 0.858 43.406 25.562 1 98.19 291 ILE B O 1
ATOM 4632 N N . GLN B 1 292 ? 2.232 44 27.141 1 98.44 292 GLN B N 1
ATOM 4633 C CA . GLN B 1 292 ? 1.27 44.938 27.75 1 98.44 292 GLN B CA 1
ATOM 4634 C C . GLN B 1 292 ? 1.587 46.375 27.391 1 98.44 292 GLN B C 1
ATOM 4636 O O . GLN B 1 292 ? 2.717 46.844 27.578 1 98.44 292 GLN B O 1
ATOM 4641 N N . TYR B 1 293 ? 0.66 47.094 26.828 1 97.94 293 TYR B N 1
ATOM 4642 C CA . TYR B 1 293 ? 0.917 48.5 26.547 1 97.94 293 TYR B CA 1
ATOM 4643 C C . TYR B 1 293 ? 0.022 49.375 27.391 1 97.94 293 TYR B C 1
ATOM 4645 O O . TYR B 1 293 ? -1.107 49.031 27.734 1 97.94 293 TYR B O 1
ATOM 4653 N N . ASN B 1 294 ? 0.57 50.469 27.75 1 97.75 294 ASN B N 1
ATOM 4654 C CA . ASN B 1 294 ? -0.113 51.531 28.469 1 97.75 294 ASN B CA 1
ATOM 4655 C C . ASN B 1 294 ? 0.174 52.906 27.844 1 97.75 294 ASN B C 1
ATOM 4657 O O . ASN B 1 294 ? 1.096 53.031 27.031 1 97.75 294 ASN B O 1
ATOM 4661 N N . SER B 1 295 ? -0.699 53.781 28.188 1 96.62 295 SER B N 1
ATOM 4662 C CA . SER B 1 295 ? -0.485 55.125 27.625 1 96.62 295 SER B CA 1
ATOM 4663 C C . SER B 1 295 ? -0.657 56.219 28.688 1 96.62 295 SER B C 1
ATOM 4665 O O . SER B 1 295 ? -1.328 56 29.703 1 96.62 295 SER B O 1
ATOM 4667 N N . THR B 1 296 ? 0.065 57.281 28.516 1 93.75 296 THR B N 1
ATOM 4668 C CA . THR B 1 296 ? -0.064 58.469 29.344 1 93.75 296 THR B CA 1
ATOM 4669 C C . THR B 1 296 ? -0.338 59.688 28.469 1 93.75 296 THR B C 1
ATOM 4671 O O . THR B 1 296 ? 0.041 59.75 27.297 1 93.75 296 THR B O 1
ATOM 4674 N N . ARG B 1 297 ? -1.136 60.625 29.031 1 89.81 297 ARG B N 1
ATOM 4675 C CA . ARG B 1 297 ? -1.386 61.875 28.297 1 89.81 297 ARG B CA 1
ATOM 4676 C C . ARG B 1 297 ? -0.257 62.875 28.516 1 89.81 297 ARG B C 1
ATOM 4678 O O . ARG B 1 297 ? 0.239 63.031 29.625 1 89.81 297 ARG B O 1
ATOM 4685 N N . ALA B 1 298 ? 0.082 63.469 27.375 1 76.88 298 ALA B N 1
ATOM 4686 C CA . ALA B 1 298 ? 1.117 64.5 27.469 1 76.88 298 ALA B CA 1
ATOM 4687 C C . ALA B 1 298 ? 0.68 65.625 28.375 1 76.88 298 ALA B C 1
ATOM 4689 O O . ALA B 1 298 ? -0.457 66.125 28.297 1 76.88 298 ALA B O 1
ATOM 4690 N N . GLY B 1 299 ? 1.45 66.062 29.438 1 67.12 299 GLY B N 1
ATOM 4691 C CA . GLY B 1 299 ? 1.21 67.125 30.375 1 67.12 299 GLY B CA 1
ATOM 4692 C C . GLY B 1 299 ? 0.646 66.625 31.703 1 67.12 299 GLY B C 1
ATOM 4693 O O . GLY B 1 299 ? 0.394 67.438 32.594 1 67.12 299 GLY B O 1
ATOM 4694 N N . SER B 1 300 ? 0.091 65.5 31.75 1 58.78 300 SER B N 1
ATOM 4695 C CA . SER B 1 300 ? -0.406 65.125 33.062 1 58.78 300 SER B CA 1
ATOM 4696 C C . SER B 1 300 ? 0.734 64.625 33.969 1 58.78 300 SER B C 1
ATOM 4698 O O . SER B 1 300 ? 1.646 63.969 33.531 1 58.78 300 SER B O 1
ATOM 4700 N N . PRO B 1 301 ? 0.988 65.312 35.125 1 50.34 301 PRO B N 1
ATOM 4701 C CA . PRO B 1 301 ? 2.059 64.938 36.062 1 50.34 301 PRO B CA 1
ATOM 4702 C C . PRO B 1 301 ? 2.061 63.5 36.406 1 50.34 301 PRO B C 1
ATOM 4704 O O . PRO B 1 301 ? 0.996 62.875 36.562 1 50.34 301 PRO B O 1
ATOM 4707 N N . THR B 1 302 ? 2.984 62.781 36 1 45.5 302 THR B N 1
ATOM 4708 C CA . THR B 1 302 ? 3.229 61.406 36.531 1 45.5 302 THR B CA 1
ATOM 4709 C C . THR B 1 302 ? 3.121 61.375 38.031 1 45.5 302 THR B C 1
ATOM 4711 O O . THR B 1 302 ? 3.857 62.094 38.719 1 45.5 302 THR B O 1
ATOM 4714 N N . THR B 1 303 ? 1.944 61.219 38.562 1 38.19 303 THR B N 1
ATOM 4715 C CA . THR B 1 303 ? 1.97 61.031 40.031 1 38.19 303 THR B CA 1
ATOM 4716 C C . THR B 1 303 ? 2.938 59.938 40.406 1 38.19 303 THR B C 1
ATOM 4718 O O . THR B 1 303 ? 2.727 58.781 40.031 1 38.19 303 THR B O 1
ATOM 4721 N N . ASN B 1 304 ? 4.25 60.25 40.531 1 31.61 304 ASN B N 1
ATOM 4722 C CA . ASN B 1 304 ? 5.008 59.344 41.406 1 31.61 304 ASN B CA 1
ATOM 4723 C C . ASN B 1 304 ? 4.371 59.25 42.781 1 31.61 304 ASN B C 1
ATOM 4725 O O . ASN B 1 304 ? 4.008 60.281 43.406 1 31.61 304 ASN B O 1
#

Nearest PDB structures (foldseek):
  4aqb-assembly1_A-2  TM=8.980E-01  e=2.735E-37  Homo sapiens
  5ckq-assembly1_A-2  TM=9.240E-01  e=2.303E-35  Rattus norvegicus
  3dem-assembly1_A  TM=8.879E-01  e=1.973E-35  Homo sapiens
  5ckm-assembly1_A-2  TM=8.124E-01  e=6.799E-35  Rattus norvegicus
  5cis-assembly1_A-2  TM=7.972E-01  e=3.361E-34  Rattus norvegicus

Secondary structure (DSSP, 8-state):
-----------------EEEEEESSEEEEE-TTTTSPPPSS-EEEEEEE--TTEEEEEEEEEEE----GGG-SSEEEEEETTSS-EEEE-SBGGG--TTS-TT-EEE-SSSEEEEEEE--S--SS---EEEEEEEEEE--HHHH-BTTB-S-SSEEEEETTEEEEE--TT-EE-TTSS-EE---EEEEE-SSSEEEE-TTTTSPPPSS-EEEEEEE--TTEEEEEEEEEEEEB---SSSSSSS-EEEEEETTEEEEEE-BSSPPPPEE--SSEEEEEEE--S-----EEEEEEEEEETTS----/-----------------EEEEEESSEEEEE-TTTTSPPPSS-EEEEEEE--TTEEEEEEEEEEE----GGG-SSEEEEEETTSS-EEEE-SBGGG--TTS-TT-EEE-SSSEEEEEEE--S--SS---EEEEEEEEEE--HHHH-BTTB-S-SSEEEEETTEEEEE--TT-EE-TTSS-EE---EEEEE-SSSEEEE-TTTTSPPPSS-EEEEEEE--TTEEEEEEEEEEEEB---SSSSSSSSEEEEEETTEEEEEE-BSSPPPPEE--SSEEEEEEE--S-----EEEEEEEEEETTS----

Sequence (608 aa):
MTSGRCAFVLLLLLRVTHGVNVTGLYGSFTSPNFPLPYPDDQHVAWNISVPGGHRIRLYFGHFSLEPSNRCEYDYVQQVLAGGNETLRFCDEEEKNSESTPGNMVILTAGNLMSVVFRSDYSNEGRFTGFQAFYSAEDINECVSGIDGERACDHLCHNYIGGYYCTCRRGYLLHHDRRSCTVPCSGQLLTSPSGVLTSPDYPGSYPPMSQCDYSIRLPEGFRITLAFLEPFDVEGHPDVPCPYDVLKVSAPGREYGPFCGSVPPARINTGSFQVHVLFTSDASGRNQGWKIQYNSTRAGSPTTNMTSGRCAFVLLLLLRVTHGVNVTGLYGSFTSPNFPLPYPDDQHVAWNISVPGGHRIRLYFGHFSLEPSNRCEYDYVQQVLAGGNETLRFCDEEEKNSESTPGNMVILTAGNLMSVVFRSDYSNEGRFTGFQAFYSAEDINECVSGIDGERACDHLCHNYIGGYYCTCRRGYLLHHDRRSCTVPCSGQLLTSPSGVLTSPDYPGSYPPMSQCDYSIRLPEGFRITLAFLEPFDVEGHPDVPCPYDVLKVSAPGREYGPFCGSVPPARINTGSFQVHVLFTSDASGRNQGWKIQYNSTRAGSPTTN

pLDDT: mean 88.51, std 15.56, range [29.11, 98.44]

InterPro domains:
  IPR000742 EGF-like domain [PS01186] (165-180)
  IPR000859 CUB domain [PF00431] (21-134)
  IPR000859 CUB domain [PF00431] (184-293)
  IPR000859 CUB domain [PS01180] (6-137)
  IPR000859 CUB domain [PS01180] (184-296)
  IPR000859 CUB domain [SM00042] (18-137)
  IPR000859 CUB domain [SM00042] (184-296)
  IPR000859 CUB domain [cd00041] (19-136)
  IPR000859 CUB domain [cd00041] (184-295)
  IPR001881 EGF-like calcium-binding domain [SM00179] (138-181)
  IPR018097 EGF-like calcium-binding, conserved site [PS01187] (138-165)
  IPR035914 Spermadhesin, CUB domain superfamily [G3DSA:2.60.120.290] (20-139)
  IPR035914 Spermadhesin, CUB domain superfamily [G3DSA:2.60.120.290] (183-297)
  IPR035914 Spermadhesin, CUB domain superfamily [SSF49854] (19-136)
  IPR035914 Spermadhesin, CUB domain superfamily [SSF49854] (183-294)
  IPR049883 NOTCH1, EGF-like calcium-binding domain [PF07645] (138-180)

Foldseek 3Di:
DPPPPPPPPPPPVPLPAAEDEDEDQKDKDWAPPPQFFHDAFDKYKYKYFYAAQWKKKKDWPFAWAADDDVCPAKWKWKAAPPGDDIQIAGHGLVVVDPRHCNGPIDIHPTGIIMMITHHHHDGPDTTRTTMMMMGIDGDFCQVVPDPPDHQADDDWADDGNGIFDDDDPQWDQDPVRHWTAHDAADAEAADQKDKDWAPPPQWFHTAFDKHKYKYAYDPQKWKKKDWDPFAAFDADPPDFRPFKFKKKDDVVDIDDRDHHGDTDDMDGHRHRMMMIIIGGHNDDTIRTIMMIMHMDGHPDPPPD/DPPPPPPPPPPPVPLPAAEDEDEDQKDKDWAPPPQFFHDAFDKYKYKYFYAAQWKKKKDWPFAWAADDDVCPAKWKWKAAPPGDDIQIAGHGLVVVDPRHCNGPIDIHPTGIIMMITHHHHDGPDTTRTTMMMMGIDGDFCQVVPDPPDHQADDDWADDRNGIFDDDDPQWDQDPVRHWTAHDAADAEAADQKDKDWAPPPQWFHTAFDKHKYKYAYDPQKWKKKDWDPFAAFDADDPDFRPFKFKKKDDVVDIDDRDHHGDTDHMDGHRGRMMMIIIGGHNDDTIRTIMMIMHMDGHPDPPPD

Organism: NCBI:txid433684

Radius of gyration: 39.71 Å; Cα contacts (8 Å, |Δi|>4): 1493; chains: 2; bounding box: 144×137×77 Å